Protein 4HPN (pdb70)

CATH classification: 3.30.390.10 (+1 more: 3.20.20.120)

Sequence (378 aa):
MKITAVRTHLLEHRLDTPFESASMRFDRRAHVLVEIECDDGTVGWGECLGPARPNAAVVQAYSGWLIGQDPRQTEKIWAVLYNALRDQGQRGLSSLTALSGIDIALWDIKGKHYGASSISMLLGGRWRESVRAYATGSFKRDNVDRVSDNASEMAERRAEGFHACKIKIGFGVEEDLRVIAAVREAIGPDMRLMIDANHGYTVTEAITLGDRAAGFGIDWFEEPVVPEQLDDAYARVRAGQPIPVAGGETWHGRYGMWQALSSAGAVDILQPDLCGCGGFSEIQKIATLATLHGVRIVPHVWGTGVQIAAALQFMAAMTPDPVRVNPIEPIMEFDRRTHNPFRQAVLREPLEAVNNGVVTIPDGPGLGIEINRDALTEFRMPDP

Radius of gyration: 19.9 Å; Cα contacts (8 Å, |Δi|>4): 898; chains: 1; bounding box: 52×52×52 Å

Nearest PDB structures (foldseek):
  4hpn-assembly1_A  TM=1.003E+00  e=1.596E-87  Agrobacterium fabrum str. C58
  4ggb-assembly1_A  TM=9.896E-01  e=1.248E-68  Agrobacterium fabrum str. C58
  5olc-assembly1_F  TM=9.729E-01  e=6.180E-44  Zobellia galactanivorans
  3sjn-assembly1_A  TM=9.162E-01  e=1.762E-38  Shewanella pealeana ATCC 700345
  3tj4-assembly1_A  TM=8.759E-01  e=4.361E-29  Agrobacterium fabrum str. C58

Foldseek 3Di:
DAWADKAKFKFKDFAPFWFDFLQDIGGMDIWMKMWIAGPVGFIFIFTFDDDHVLLRVLLVVLVVLRGGDDLLPLVVSLVVQCVVPVPVCVAPSSQLSLLNVSQRSLLRNLVVVFWESLVVLPFFPDFKFFAEEEATGDGPPDQLQVRRLVRLLVVLVQQHQEYEYGALDAQPSRLSNLVSNLVSNDQGRAYAYENSQNDDLVSLLVNQQSNVVSHHAEYENVHDLVPLLSLVSSCVRHPHWYEYACRAEFLVRLLVNVVSVRGLEYAAQSSGHRHPVGVSVSLVSCLVPLRHYAYDADAAQNSVLRSLSVQRNRQASVDDVPGDGHHHYDYPDDDVRRQQQWPDGQDARSRMTGHAITGRSNTDTDVVSSVVRGDDDD

Organism: Agrobacterium fabrum (strain C58 / ATCC 33970) (NCBI:txid176299)

InterPro domains:
  IPR013341 Mandelate racemase, N-terminal domain [PF02746] (14-122)
  IPR013342 Mandelate racemase, C-terminal domain [PF13378] (150-369)
  IPR013342 Mandelate racemase, C-terminal domain [SM00922] (145-241)
  IPR018110 Mandelate racemase/muconate lactonizing enzyme, conserved site [PS00908] (97-122)
  IPR029017 Enolase-like, N-terminal [G3DSA:3.30.390.10] (1-118)
  IPR029017 Enolase-like, N-terminal [SSF54826] (1-127)
  IPR034618 D-galactarolactone cycloisomerase [SFLDF00553] (1-376)
  IPR036849 Enolase-like, C-terminal domain superfamily [G3DSA:3.20.20.120] (119-378)
  IPR036849 Enolase-like, C-terminal domain superfamily [SSF51604] (110-376)
  IPR046945 L-rhamnonate dehydratase-like [PTHR13794] (2-376)

B-factor: mean 15.92, std 8.65, range [6.8, 70.32]

Solvent-accessible surface area: 14967 Å² total; per-residue (Å²): 46,112,1,70,24,20,95,46,41,31,0,22,53,145,21,141,39,35,16,38,7,35,48,110,120,26,60,78,6,35,15,0,0,0,1,0,55,3,84,91,45,28,26,0,10,0,2,2,23,38,81,8,88,58,0,14,64,26,1,120,51,2,14,65,112,0,85,32,70,29,0,74,77,6,90,108,3,12,57,71,1,26,82,31,46,92,112,173,19,94,115,24,67,14,1,8,0,1,0,0,0,2,0,0,2,12,1,0,22,0,72,77,127,56,20,4,0,0,110,66,25,71,17,51,124,17,96,45,6,133,0,0,0,6,0,14,15,65,47,64,162,54,78,11,35,61,24,6,18,61,47,0,36,89,23,118,92,77,34,8,36,0,0,5,0,22,0,6,61,22,21,94,60,0,15,135,0,0,36,22,0,39,140,25,0,14,117,114,14,120,0,1,0,9,0,20,51,35,10,87,39,102,55,0,45,49,0,0,79,117,0,33,80,65,38,16,44,4,0,0,2,0,2,46,23,139,98,17,123,10,0,32,164,0,84,95,32,10,89,6,54,0,0,0,1,26,44,15,24,6,74,140,2,0,93,85,0,6,68,42,27,0,1,44,10,0,1,0,2,0,0,2,1,0,0,0,0,2,0,62,56,0,28,83,34,1,79,117,108,44,14,73,16,0,0,11,4,57,8,0,0,0,0,4,0,0,0,0,0,8,0,0,15,22,88,11,64,98,101,137,124,123,33,104,75,5,15,0,12,2,10,72,17,104,12,46,0,22,36,31,0,8,128,136,88,19,68,17,104,121,3,57,1,95,4,20,101,26,70,0,0,29,28,116,13,27,116,99,5,12,105,130,36,142,15,68,100,162

Structure (mmCIF, N/CA/C/O backbone):
data_4HPN
#
_entry.id   4HPN
#
_cell.length_a   121.145
_cell.length_b   121.145
_cell.length_c   128.446
_cell.angle_alpha   90.000
_cell.angle_beta   90.000
_cell.angle_gamma   90.000
#
_symmetry.space_group_name_H-M   'I 4 2 2'
#
loop_
_entity.id
_entity.type
_entity.pdbx_description
1 polymer 'Putative uncharacterized protein'
2 non-polymer 'CALCIUM ION'
3 non-polymer IMIDAZOLE
4 non-polymer 'NICKEL (II) ION'
5 water water
#
loop_
_atom_site.group_PDB
_atom_site.id
_atom_site.type_symbol
_atom_site.label_atom_id
_atom_site.label_alt_id
_atom_site.label_comp_id
_atom_site.label_asym_id
_atom_site.label_entity_id
_atom_site.label_seq_id
_atom_site.pdbx_PDB_ins_code
_atom_site.Cartn_x
_atom_site.Cartn_y
_atom_site.Cartn_z
_atom_site.occupancy
_atom_site.B_iso_or_equiv
_atom_site.auth_seq_id
_atom_site.auth_comp_id
_atom_site.auth_asym_id
_atom_site.auth_atom_id
_atom_site.pdbx_PDB_model_num
ATOM 1 N N . MET A 1 1 ? 50.575 10.415 -9.210 1.00 26.06 1 MET A N 1
ATOM 2 C CA . MET A 1 1 ? 49.740 10.724 -8.067 1.00 23.61 1 MET A CA 1
ATOM 3 C C . MET A 1 1 ? 48.842 11.867 -8.507 1.00 18.50 1 MET A C 1
ATOM 4 O O . MET A 1 1 ? 49.346 12.863 -9.080 1.00 18.54 1 MET A O 1
ATOM 9 N N . LYS A 1 2 ? 47.548 11.710 -8.258 1.00 17.21 2 LYS A N 1
ATOM 10 C CA . LYS A 1 2 ? 46.510 12.676 -8.670 1.00 16.62 2 LYS A CA 1
ATOM 11 C C . LYS A 1 2 ? 45.476 12.823 -7.576 1.00 16.80 2 LYS A C 1
ATOM 12 O O . LYS A 1 2 ? 45.064 11.862 -6.908 1.00 16.14 2 LYS A O 1
ATOM 18 N N . ILE A 1 3 ? 45.022 14.070 -7.408 1.00 16.83 3 ILE A N 1
ATOM 19 C CA . ILE A 1 3 ? 43.928 14.344 -6.507 1.00 15.55 3 ILE A CA 1
ATOM 20 C C . ILE A 1 3 ? 42.630 13.818 -7.121 1.00 16.62 3 ILE A C 1
ATOM 21 O O . ILE A 1 3 ? 42.378 14.047 -8.306 1.00 15.97 3 ILE A O 1
ATOM 26 N N . THR A 1 4 ? 41.836 13.102 -6.325 1.00 15.26 4 THR A N 1
ATOM 27 C CA . THR A 1 4 ? 40.556 12.588 -6.819 1.00 17.77 4 THR A CA 1
ATOM 28 C C . THR A 1 4 ? 39.338 13.227 -6.170 1.00 18.92 4 THR A C 1
ATOM 29 O O . THR A 1 4 ? 38.238 13.213 -6.754 1.00 19.06 4 THR A O 1
ATOM 33 N N . ALA A 1 5 ? 39.494 13.782 -4.968 1.00 15.17 5 ALA A N 1
ATOM 34 C CA . ALA A 1 5 ? 38.313 14.352 -4.308 1.00 16.58 5 ALA A CA 1
ATOM 35 C C . ALA A 1 5 ? 38.752 15.461 -3.375 1.00 17.16 5 ALA A C 1
ATOM 36 O O . ALA A 1 5 ? 39.859 15.409 -2.796 1.00 15.74 5 ALA A O 1
ATOM 38 N N . VAL A 1 6 ? 37.887 16.465 -3.240 1.00 14.66 6 VAL A N 1
ATOM 39 C CA . VAL A 1 6 ? 38.148 17.536 -2.284 1.00 14.02 6 VAL A CA 1
ATOM 40 C C . VAL A 1 6 ? 36.849 17.744 -1.519 1.00 18.89 6 VAL A C 1
ATOM 41 O O . VAL A 1 6 ? 35.793 17.982 -2.126 1.00 17.31 6 VAL A O 1
ATOM 45 N N . ARG A 1 7 ? 36.901 17.622 -0.193 1.00 13.81 7 ARG A N 1
ATOM 46 C CA . ARG A 1 7 ? 35.703 17.707 0.616 1.00 13.73 7 ARG A CA 1
ATOM 47 C C . ARG A 1 7 ? 35.940 18.728 1.731 1.00 13.60 7 ARG A C 1
ATOM 48 O O . ARG A 1 7 ? 37.093 18.991 2.097 1.00 14.53 7 ARG A O 1
ATOM 56 N N . THR A 1 8 ? 34.846 19.268 2.264 1.00 13.53 8 THR A N 1
ATOM 57 C CA . THR A 1 8 ? 34.994 20.084 3.463 1.00 13.45 8 THR A CA 1
ATOM 58 C C . THR A 1 8 ? 34.109 19.495 4.562 1.00 13.50 8 THR A C 1
ATOM 59 O O . THR A 1 8 ? 33.120 18.778 4.317 1.00 13.60 8 THR A O 1
ATOM 63 N N . HIS A 1 9 ? 34.476 19.816 5.787 1.00 13.50 9 HIS A N 1
ATOM 64 C CA . HIS A 1 9 ? 33.753 19.313 6.945 1.00 13.62 9 HIS A CA 1
ATOM 65 C C . HIS A 1 9 ? 33.506 20.476 7.900 1.00 13.55 9 HIS A C 1
ATOM 66 O O . HIS A 1 9 ? 34.441 21.031 8.499 1.00 13.54 9 HIS A O 1
ATOM 73 N N . LEU A 1 10 ? 32.254 20.850 8.033 1.00 14.33 10 LEU A N 1
ATOM 74 C CA . LEU A 1 10 ? 31.878 21.984 8.897 1.00 14.34 10 LEU A CA 1
ATOM 75 C C . LEU A 1 10 ? 31.608 21.453 10.307 1.00 13.71 10 LEU A C 1
ATOM 76 O O . LEU A 1 10 ? 30.975 20.396 10.492 1.00 13.90 10 LEU A O 1
ATOM 81 N N . LEU A 1 11 ? 32.124 22.167 11.304 1.00 13.71 11 LEU A N 1
ATOM 82 C CA . LEU A 1 11 ? 32.030 21.740 12.721 1.00 13.94 11 LEU A CA 1
ATOM 83 C C . LEU A 1 11 ? 31.388 22.867 13.512 1.00 13.95 11 LEU A C 1
ATOM 84 O O . LEU A 1 11 ? 31.710 24.038 13.300 1.00 13.80 11 LEU A O 1
ATOM 89 N N . GLU A 1 12 ? 30.513 22.524 14.449 1.00 14.18 12 GLU A N 1
ATOM 90 C CA . GLU A 1 12 ? 29.894 23.554 15.276 1.00 14.82 12 GLU A CA 1
ATOM 91 C C . GLU A 1 12 ? 29.640 23.057 16.698 1.00 14.58 12 GLU A C 1
ATOM 92 O O . GLU A 1 12 ? 29.229 21.894 16.902 1.00 14.96 12 GLU A O 1
ATOM 98 N N . HIS A 1 13 ? 29.819 23.941 17.673 1.00 14.65 13 HIS A N 1
ATOM 99 C CA . HIS A 1 13 ? 29.353 23.679 19.047 1.00 15.03 13 HIS A CA 1
ATOM 100 C C . HIS A 1 13 ? 28.774 24.963 19.644 1.00 16.90 13 HIS A C 1
ATOM 101 O O . HIS A 1 13 ? 29.484 25.967 19.732 1.00 17.07 13 HIS A O 1
ATOM 108 N N . ARG A 1 14 ? 27.493 24.915 20.061 1.00 15.30 14 ARG A N 1
ATOM 109 C CA . ARG A 1 14 ? 26.893 26.100 20.697 1.00 16.39 14 ARG A CA 1
ATOM 110 C C . ARG A 1 14 ? 27.379 26.319 22.118 1.00 16.97 14 ARG A C 1
ATOM 111 O O . ARG A 1 14 ? 27.483 25.349 22.895 1.00 18.59 14 ARG A O 1
ATOM 119 N N . LEU A 1 15 ? 27.653 27.568 22.458 1.00 15.73 15 LEU A N 1
ATOM 120 C CA . LEU A 1 15 ? 28.171 27.919 23.785 1.00 16.25 15 LEU A CA 1
ATOM 121 C C . LEU A 1 15 ? 27.064 28.139 24.788 1.00 16.24 15 LEU A C 1
ATOM 122 O O . LEU A 1 15 ? 25.896 28.357 24.418 1.00 16.26 15 LEU A O 1
ATOM 127 N N . ASP A 1 16 ? 27.400 28.103 26.077 1.00 16.6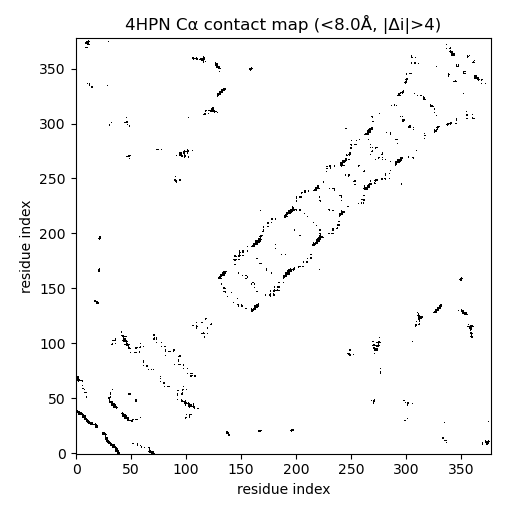0 16 ASP A N 1
ATOM 128 C CA . ASP A 1 16 ? 26.380 28.415 27.056 1.00 17.46 16 ASP A CA 1
ATOM 129 C C . ASP A 1 16 ? 25.912 29.872 27.043 1.00 16.92 16 ASP A C 1
ATOM 130 O O . ASP A 1 16 ? 24.739 30.160 27.405 1.00 17.18 16 ASP A O 1
ATOM 135 N N . THR A 1 17 ? 26.804 30.778 26.632 1.00 18.13 17 THR A N 1
ATOM 136 C CA . THR A 1 17 ? 26.443 32.195 26.578 1.00 16.59 17 THR A CA 1
ATOM 137 C C . THR A 1 17 ? 27.364 32.774 25.531 1.00 16.20 17 THR A C 1
ATOM 138 O O . THR A 1 17 ? 28.412 32.212 25.293 1.00 16.06 17 THR A O 1
ATOM 142 N N . PRO A 1 18 ? 26.970 33.869 24.866 1.00 17.42 18 PRO A N 1
ATOM 143 C CA . PRO A 1 18 ? 27.849 34.341 23.803 1.00 16.72 18 PRO A CA 1
ATOM 144 C C . PRO A 1 18 ? 29.169 34.913 24.334 1.00 19.32 18 PRO A C 1
ATOM 145 O O . PRO A 1 18 ? 29.251 35.380 25.491 1.00 17.21 18 PRO A O 1
ATOM 149 N N . PHE A 1 19 ? 30.196 34.829 23.493 1.00 16.37 19 PHE A N 1
ATOM 150 C CA . PHE A 1 19 ? 31.537 35.327 23.832 1.00 15.78 19 PHE A CA 1
ATOM 151 C C . PHE A 1 19 ? 31.736 36.597 22.990 1.00 16.87 19 PHE A C 1
ATOM 152 O O . PHE A 1 19 ? 31.406 36.637 21.801 1.00 18.89 19 PHE A O 1
ATOM 160 N N . GLU A 1 20 ? 32.290 37.634 23.590 1.00 16.03 20 GLU A N 1
ATOM 161 C CA . GLU A 1 20 ? 32.502 38.882 22.852 1.00 18.90 20 GLU A CA 1
ATOM 162 C C . GLU A 1 20 ? 33.948 39.355 22.924 1.00 16.96 20 GLU A C 1
ATOM 163 O O . GLU A 1 20 ? 34.564 39.359 23.990 1.00 16.63 20 GLU A O 1
ATOM 169 N N . SER A 1 21 ? 34.505 39.750 21.778 1.00 16.28 21 SER A N 1
ATOM 170 C CA . SER A 1 21 ? 35.746 40.522 21.761 1.00 16.64 21 SER A CA 1
ATOM 171 C C . SER A 1 21 ? 35.346 41.932 21.366 1.00 18.76 21 SER A C 1
ATOM 172 O O . SER A 1 21 ? 34.170 42.219 21.200 1.00 17.52 21 SER A O 1
ATOM 175 N N . ALA A 1 22 ? 36.311 42.842 21.228 1.00 17.28 22 ALA A N 1
ATOM 176 C CA . ALA A 1 22 ? 35.934 44.143 20.728 1.00 20.99 22 ALA A CA 1
ATOM 177 C C . ALA A 1 22 ? 35.554 43.921 19.223 1.00 20.55 22 ALA A C 1
ATOM 178 O O . ALA A 1 22 ? 34.801 44.655 18.674 1.00 26.09 22 ALA A O 1
ATOM 180 N N . SER A 1 23 ? 36.020 42.881 18.559 1.00 27.17 23 SER A N 1
ATOM 181 C CA . SER A 1 23 ? 35.774 42.881 17.120 1.00 29.31 23 SER A CA 1
ATOM 182 C C . SER A 1 23 ? 34.549 42.008 16.706 1.00 33.93 23 SER A C 1
ATOM 183 O O . SER A 1 23 ? 34.145 41.977 15.527 1.00 31.39 23 SER A O 1
ATOM 186 N N . MET A 1 24 ? 33.918 41.332 17.664 1.00 27.86 24 MET A N 1
ATOM 187 C CA . MET A 1 24 ? 32.963 40.297 17.250 1.00 25.32 24 MET A CA 1
ATOM 188 C C . MET A 1 24 ? 32.207 39.724 18.447 1.00 23.13 24 MET A C 1
ATOM 189 O O . MET A 1 24 ? 32.698 39.739 19.551 1.00 20.22 24 MET A O 1
ATOM 194 N N . ARG A 1 25 ? 30.986 39.262 18.224 1.00 20.14 25 ARG A N 1
ATOM 195 C CA . ARG A 1 25 ? 30.255 38.552 19.274 1.00 16.46 25 ARG A CA 1
ATOM 196 C C . ARG A 1 25 ? 29.772 37.269 18.631 1.00 21.51 25 ARG A C 1
ATOM 197 O O . ARG A 1 25 ? 29.272 37.277 17.494 1.00 22.18 25 ARG A O 1
ATOM 205 N N . PHE A 1 26 ? 29.989 36.143 19.286 1.00 18.05 26 PHE A N 1
ATOM 206 C CA . PHE A 1 26 ? 29.615 34.876 18.689 1.00 20.18 26 PHE A CA 1
ATOM 207 C C . PHE A 1 26 ? 29.036 33.944 19.732 1.00 20.20 26 PHE A C 1
ATOM 208 O O . PHE A 1 26 ? 29.388 34.027 20.914 1.00 20.27 26 PHE A O 1
ATOM 216 N N . ASP A 1 27 ? 28.150 33.051 19.303 1.00 15.88 27 ASP A N 1
ATOM 217 C CA . ASP A 1 27 ? 27.518 32.178 20.260 1.00 15.97 27 ASP A CA 1
ATOM 218 C C . ASP A 1 27 ? 27.800 30.700 20.014 1.00 15.82 27 ASP A C 1
ATOM 219 O O . ASP A 1 27 ? 27.162 29.812 20.632 1.00 16.82 27 ASP A O 1
ATOM 224 N N . ARG A 1 28 ? 28.749 30.426 19.133 1.00 15.04 28 ARG A N 1
ATOM 225 C CA . ARG A 1 28 ? 29.107 29.061 18.839 1.00 17.18 28 ARG A CA 1
ATOM 226 C C . ARG A 1 28 ? 30.538 29.030 18.350 1.00 14.98 28 ARG A C 1
ATOM 227 O O . ARG A 1 28 ? 31.075 30.045 17.874 1.00 18.45 28 ARG A O 1
ATOM 235 N N . ARG A 1 29 ? 31.178 27.888 18.550 1.00 13.26 29 ARG A N 1
ATOM 236 C CA . ARG A 1 29 ? 32.449 27.602 17.918 1.00 11.46 29 ARG A CA 1
ATOM 237 C C . ARG A 1 29 ? 32.124 27.038 16.533 1.00 13.84 29 ARG A C 1
ATOM 238 O O . ARG A 1 29 ? 31.388 26.084 16.461 1.00 14.07 29 ARG A O 1
ATOM 246 N N . ALA A 1 30 ? 32.646 27.603 15.455 1.00 11.47 30 ALA A N 1
ATOM 247 C CA . ALA A 1 30 ? 32.300 27.133 14.111 1.00 10.79 30 ALA A CA 1
ATOM 248 C C . ALA A 1 30 ? 33.572 27.119 13.283 1.00 13.47 30 ALA A C 1
ATOM 249 O O . ALA A 1 30 ? 34.253 28.177 13.172 1.00 15.20 30 ALA A O 1
ATOM 251 N N . HIS A 1 31 ? 33.913 25.950 12.726 1.00 11.73 31 HIS A N 1
ATOM 252 C CA . HIS A 1 31 ? 35.189 25.810 11.993 1.00 11.35 31 HIS A CA 1
ATOM 253 C C . HIS A 1 31 ? 34.961 24.951 10.758 1.00 10.19 31 HIS A C 1
ATOM 254 O O . HIS A 1 31 ? 33.929 24.288 10.635 1.00 10.95 31 HIS A O 1
ATOM 261 N N . VAL A 1 32 ? 35.933 24.956 9.857 1.00 9.83 32 VAL A N 1
ATOM 262 C CA . VAL A 1 32 ? 35.853 24.100 8.675 1.00 9.79 32 VAL A CA 1
ATOM 263 C C . VAL A 1 32 ? 37.179 23.421 8.383 1.00 11.79 32 VAL A C 1
ATOM 264 O O . VAL A 1 32 ? 38.243 24.064 8.410 1.00 10.98 32 VAL A O 1
ATOM 268 N N . LEU A 1 33 ? 37.136 22.121 8.134 1.00 11.80 33 LEU A N 1
ATOM 269 C CA . LEU A 1 33 ? 38.333 21.400 7.695 1.00 11.17 33 LEU A CA 1
ATOM 270 C C . LEU A 1 33 ? 38.236 21.083 6.215 1.00 10.69 33 LEU A C 1
ATOM 271 O O . LEU A 1 33 ? 37.125 20.938 5.662 1.00 11.55 33 LEU A O 1
ATOM 276 N N . VAL A 1 34 ? 39.406 20.912 5.591 1.00 10.55 34 VAL A N 1
ATOM 277 C CA . VAL A 1 34 ? 39.489 20.504 4.180 1.00 10.06 34 VAL A CA 1
ATOM 278 C C . VAL A 1 34 ? 40.091 19.123 4.152 1.00 12.24 34 VAL A C 1
ATOM 279 O O . VAL A 1 34 ? 41.039 18.848 4.873 1.00 12.74 34 VAL A O 1
ATOM 283 N N . GLU A 1 35 ? 39.468 18.248 3.367 1.00 10.85 35 GLU A N 1
ATOM 284 C CA . GLU A 1 35 ? 39.974 16.878 3.175 1.00 12.33 35 GLU A CA 1
ATOM 285 C C . GLU A 1 35 ? 40.270 16.635 1.698 1.00 13.52 35 GLU A C 1
ATOM 286 O O . GLU A 1 35 ? 39.394 16.820 0.863 1.00 14.10 35 GLU A O 1
ATOM 292 N N . ILE A 1 36 ? 41.502 16.267 1.346 1.00 11.60 36 ILE A N 1
ATOM 293 C CA . ILE A 1 36 ? 41.820 16.006 -0.065 1.00 11.65 36 ILE A CA 1
ATOM 294 C C . ILE A 1 36 ? 42.295 14.580 -0.224 1.00 12.19 36 ILE A C 1
ATOM 295 O O . ILE A 1 36 ? 43.198 14.124 0.496 1.00 14.02 36 ILE A O 1
ATOM 300 N N . GLU A 1 37 ? 41.647 13.836 -1.125 1.00 12.61 37 GLU A N 1
ATOM 301 C CA . GLU A 1 37 ? 41.942 12.417 -1.288 1.00 13.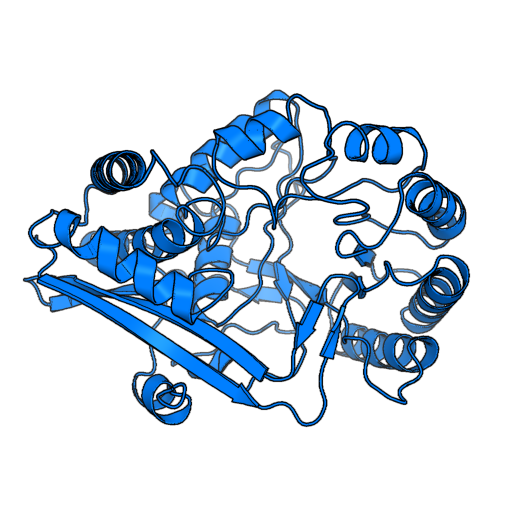98 37 GLU A CA 1
ATOM 302 C C . GLU A 1 37 ? 42.601 12.217 -2.635 1.00 14.99 37 GLU A C 1
ATOM 303 O O . GLU A 1 37 ? 42.305 12.959 -3.580 1.00 16.99 37 GLU A O 1
ATOM 309 N N . CYS A 1 38 ? 43.495 11.223 -2.702 1.00 15.42 38 CYS A N 1
ATOM 310 C CA . CYS A 1 38 ? 44.282 10.947 -3.902 1.00 16.13 38 CYS A CA 1
ATOM 311 C C . CYS A 1 38 ? 43.997 9.576 -4.461 1.00 15.61 38 CYS A C 1
ATOM 312 O O . CYS A 1 38 ? 43.439 8.680 -3.781 1.00 17.13 38 CYS A O 1
ATOM 315 N N . ASP A 1 39 ? 44.431 9.385 -5.705 1.00 15.73 39 ASP A N 1
ATOM 316 C CA . ASP A 1 39 ? 44.153 8.140 -6.419 1.00 15.86 39 ASP A CA 1
ATOM 317 C C . ASP A 1 39 ? 44.839 6.929 -5.813 1.00 21.46 39 ASP A C 1
ATOM 318 O O . ASP A 1 39 ? 44.353 5.780 -5.950 1.00 23.93 39 ASP A O 1
ATOM 323 N N . ASP A 1 40 ? 45.920 7.160 -5.081 1.00 18.85 40 ASP A N 1
ATOM 324 C CA . ASP A 1 40 ? 46.582 6.074 -4.370 1.00 19.79 40 ASP A CA 1
ATOM 325 C C . ASP A 1 40 ? 46.085 5.865 -2.943 1.00 20.25 40 ASP A C 1
ATOM 326 O O . ASP A 1 40 ? 46.646 5.039 -2.224 1.00 20.65 40 ASP A O 1
ATOM 331 N N . GLY A 1 41 ? 45.036 6.593 -2.548 1.00 18.15 41 GLY A N 1
ATOM 332 C CA . GLY A 1 41 ? 44.455 6.432 -1.233 1.00 18.21 41 GLY A CA 1
ATOM 333 C C . GLY A 1 41 ? 44.902 7.478 -0.240 1.00 18.03 41 GLY A C 1
ATOM 334 O O . GLY A 1 41 ? 44.298 7.588 0.831 1.00 19.61 41 GLY A O 1
ATOM 335 N N . THR A 1 42 ? 45.945 8.240 -0.551 1.00 16.24 42 THR A N 1
ATOM 336 C CA . THR A 1 42 ? 46.487 9.166 0.437 1.00 14.76 42 THR A CA 1
ATOM 337 C C . THR A 1 42 ? 45.499 10.292 0.700 1.00 15.93 42 THR A C 1
ATOM 338 O O . THR A 1 42 ? 44.871 10.805 -0.240 1.00 15.87 42 THR A O 1
ATOM 342 N N . VAL A 1 43 ? 45.329 10.651 1.970 1.00 13.89 43 VAL A N 1
ATOM 343 C CA . VAL A 1 43 ? 44.400 11.716 2.312 1.00 13.33 43 VAL A CA 1
ATOM 344 C C . VAL A 1 43 ? 45.169 12.785 3.061 1.00 15.60 43 VAL A C 1
ATOM 345 O O . VAL A 1 43 ? 46.016 12.470 3.894 1.00 17.19 43 VAL A O 1
ATOM 349 N N . GLY A 1 44 ? 44.889 14.054 2.754 1.00 12.25 44 GLY A N 1
ATOM 350 C CA . GLY A 1 44 ? 45.496 15.135 3.503 1.00 11.80 44 GLY A CA 1
ATOM 351 C C . GLY A 1 44 ? 44.440 16.008 4.142 1.00 12.20 44 GLY A C 1
ATOM 352 O O . GLY A 1 44 ? 43.317 16.141 3.600 1.00 13.72 44 GLY A O 1
ATOM 353 N N . TRP A 1 45 ? 44.808 16.662 5.255 1.00 11.15 45 TRP A N 1
ATOM 354 C CA . TRP A 1 45 ? 43.846 17.467 5.992 1.00 11.33 45 TRP A CA 1
ATOM 355 C C . TRP A 1 45 ? 44.330 18.894 6.173 1.00 12.86 45 TRP A C 1
ATOM 356 O O . TRP A 1 45 ? 45.525 19.148 6.391 1.00 12.61 45 TRP A O 1
ATOM 367 N N . GLY A 1 46 ? 43.403 19.848 6.114 1.00 9.96 46 GLY A N 1
ATOM 368 C CA . GLY A 1 46 ? 43.764 21.226 6.377 1.00 9.83 46 GLY A CA 1
ATOM 369 C C . GLY A 1 46 ? 42.609 21.952 7.069 1.00 10.43 46 GLY A C 1
ATOM 370 O O . GLY A 1 46 ? 41.584 21.348 7.346 1.00 9.89 46 GL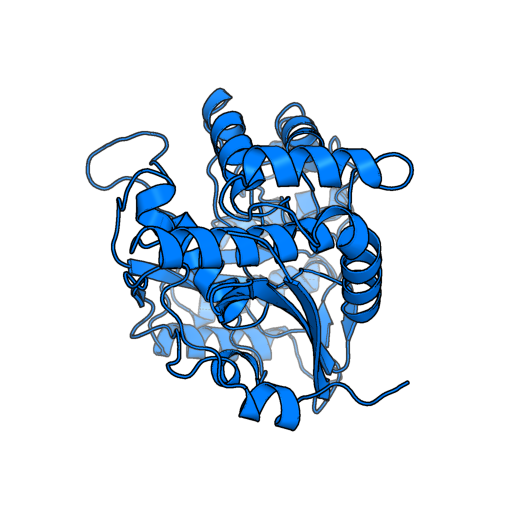Y A O 1
ATOM 371 N N . GLU A 1 47 ? 42.773 23.241 7.364 1.00 10.09 47 GLU A N 1
ATOM 372 C CA . GLU A 1 47 ? 41.770 24.042 8.077 1.00 8.77 47 GLU A CA 1
ATOM 373 C C . GLU A 1 47 ? 41.795 25.453 7.493 1.00 8.40 47 GLU A C 1
ATOM 374 O O . GLU A 1 47 ? 42.854 25.940 7.046 1.00 10.65 47 GLU A O 1
ATOM 380 N N . CYS A 1 48 ? 40.637 26.138 7.486 1.00 9.94 48 CYS A N 1
ATOM 381 C CA . CYS A 1 48 ? 40.594 27.503 6.933 1.00 9.87 48 CYS A CA 1
ATOM 382 C C . CYS A 1 48 ? 40.200 28.449 8.083 1.00 9.38 48 CYS A C 1
ATOM 383 O O . CYS A 1 48 ? 39.252 28.178 8.823 1.00 10.65 48 CYS A O 1
ATOM 386 N N . LEU A 1 49 ? 40.882 29.582 8.175 1.00 9.11 49 LEU A N 1
ATOM 387 C CA . LEU A 1 49 ? 40.546 30.565 9.180 1.00 10.52 49 LEU A CA 1
ATOM 388 C C . LEU A 1 49 ? 39.366 31.420 8.773 1.00 10.92 49 LEU A C 1
ATOM 389 O O . LEU A 1 49 ? 39.270 31.833 7.612 1.00 10.51 49 LEU A O 1
ATOM 394 N N . GLY A 1 50 ? 38.459 31.719 9.699 1.00 9.78 50 GLY A N 1
ATOM 395 C CA . GLY A 1 50 ? 37.419 32.664 9.351 1.00 9.90 50 GLY A CA 1
ATOM 396 C C . GLY A 1 50 ? 36.073 32.016 9.077 1.00 12.39 50 GLY A C 1
ATOM 397 O O . GLY A 1 50 ? 35.847 30.866 9.441 1.00 14.95 50 GLY A O 1
ATOM 398 N N . PRO A 1 51 ? 35.150 32.779 8.504 1.00 11.56 51 PRO A N 1
ATOM 399 C CA . PRO A 1 51 ? 33.775 32.319 8.293 1.00 9.74 51 PRO A CA 1
ATOM 400 C C . PRO A 1 51 ? 33.692 30.946 7.688 1.00 11.51 51 PRO A C 1
ATOM 401 O O . PRO A 1 51 ? 34.145 30.711 6.557 1.00 11.62 51 PRO A O 1
ATOM 405 N N . ALA A 1 52 ? 33.068 30.013 8.416 1.00 9.76 52 ALA A N 1
ATOM 406 C CA . ALA A 1 52 ? 33.205 28.619 8.043 1.00 9.41 52 ALA A CA 1
ATOM 407 C C . ALA A 1 52 ? 32.464 28.256 6.755 1.00 12.45 52 ALA A C 1
ATOM 408 O O . ALA A 1 52 ? 33.045 27.652 5.855 1.00 11.30 52 ALA A O 1
ATOM 410 N N . ARG A 1 53 ? 31.180 28.597 6.658 1.00 10.57 53 ARG A N 1
ATOM 411 C CA . ARG A 1 53 ? 30.453 28.239 5.443 1.00 11.48 53 ARG A CA 1
ATOM 412 C C . ARG A 1 53 ? 30.961 28.975 4.221 1.00 11.88 53 ARG A C 1
ATOM 413 O O . ARG A 1 53 ? 31.087 28.370 3.169 1.00 12.33 53 ARG A O 1
ATOM 421 N N . PRO A 1 54 ? 31.328 30.270 4.338 1.00 11.77 54 PRO A N 1
ATOM 422 C CA . PRO A 1 54 ? 31.891 30.897 3.150 1.00 10.76 54 PRO A CA 1
ATOM 423 C C . PRO A 1 54 ? 33.223 30.228 2.734 1.00 9.00 54 PRO A C 1
ATOM 424 O O . PRO A 1 54 ? 33.428 30.040 1.533 1.00 10.57 54 PRO A O 1
ATOM 428 N N . ASN A 1 55 ? 34.096 29.871 3.685 1.00 10.75 55 ASN A N 1
ATOM 429 C CA . ASN A 1 55 ? 35.321 29.134 3.331 1.00 9.49 55 ASN A CA 1
ATOM 430 C C . ASN A 1 55 ? 34.982 27.845 2.627 1.00 10.23 55 ASN A C 1
ATOM 431 O O . ASN A 1 55 ? 35.610 27.529 1.602 1.00 10.32 55 ASN A O 1
ATOM 436 N N . ALA A 1 56 ? 33.981 27.104 3.104 1.00 10.28 56 ALA A N 1
ATOM 437 C CA . ALA A 1 56 ? 33.640 25.860 2.437 1.00 10.40 56 ALA A CA 1
ATOM 438 C C . ALA A 1 56 ? 33.241 26.140 0.997 1.00 13.07 56 ALA A C 1
ATOM 439 O O . ALA A 1 56 ? 33.578 25.366 0.118 1.00 12.51 56 ALA A O 1
ATOM 441 N N . ALA A 1 57 ? 32.473 27.207 0.774 1.00 11.03 57 ALA A N 1
ATOM 442 C CA . ALA A 1 57 ? 32.077 27.547 -0.593 1.00 9.36 57 ALA A CA 1
ATOM 443 C C . ALA A 1 57 ? 33.260 27.925 -1.497 1.00 9.30 57 ALA A C 1
ATOM 444 O O . ALA A 1 57 ? 33.248 27.575 -2.677 1.00 12.25 57 ALA A O 1
ATOM 446 N N . VAL A 1 58 ? 34.243 28.630 -0.966 1.00 10.09 58 VAL A N 1
ATOM 447 C CA . VAL A 1 58 ? 35.389 28.995 -1.778 1.00 8.55 58 VAL A CA 1
ATOM 448 C C . VAL A 1 58 ? 36.244 27.759 -2.055 1.00 9.73 58 VAL A C 1
ATOM 449 O O . VAL A 1 58 ? 36.765 27.603 -3.147 1.00 10.96 58 VAL A O 1
ATOM 453 N N . VAL A 1 59 ? 36.405 26.874 -1.072 1.00 10.48 59 VAL A N 1
ATOM 454 C CA . VAL A 1 59 ? 37.112 25.588 -1.360 1.00 9.64 59 VAL A CA 1
ATOM 455 C C . VAL A 1 59 ? 36.446 24.797 -2.489 1.00 11.58 59 VAL A C 1
ATOM 456 O O . VAL A 1 59 ? 37.124 24.316 -3.422 1.00 11.86 59 VAL A O 1
ATOM 460 N N . GLN A 1 60 ? 35.122 24.717 -2.454 1.00 11.06 60 GLN A N 1
ATOM 461 C CA . GLN A 1 60 ? 34.362 24.078 -3.539 1.00 10.88 60 GLN A CA 1
ATOM 462 C C . GLN A 1 60 ? 34.643 24.790 -4.873 1.00 14.18 60 GLN A C 1
ATOM 463 O O . GLN A 1 60 ? 34.832 24.130 -5.900 1.00 14.30 60 GLN A O 1
ATOM 469 N N . ALA A 1 61 ? 34.742 26.119 -4.872 1.00 11.38 61 ALA A N 1
ATOM 470 C CA . ALA A 1 61 ? 35.019 26.813 -6.147 1.00 11.32 61 ALA A CA 1
ATOM 471 C C . ALA A 1 61 ? 36.420 26.550 -6.666 1.00 14.47 61 ALA A C 1
ATOM 472 O O . ALA A 1 61 ? 36.649 26.520 -7.885 1.00 15.94 61 ALA A O 1
ATOM 474 N N . TYR A 1 62 ? 37.363 26.341 -5.754 1.00 11.50 62 TYR A N 1
ATOM 475 C CA . TYR A 1 62 ? 38.713 25.985 -6.198 1.00 10.37 62 TYR A CA 1
ATOM 476 C C . TYR A 1 62 ? 38.808 24.550 -6.686 1.00 14.39 62 TYR A C 1
ATOM 477 O O . TYR A 1 62 ? 39.774 24.220 -7.369 1.00 14.87 62 TYR A O 1
ATOM 486 N N . SER A 1 63 ? 37.866 23.691 -6.284 1.00 12.98 63 SER A N 1
ATOM 487 C CA . SER A 1 63 ? 38.030 22.234 -6.453 1.00 15.04 63 SER A CA 1
ATOM 488 C C . SER A 1 63 ? 38.214 21.854 -7.900 1.00 17.68 63 SER A C 1
ATOM 489 O O . SER A 1 63 ? 38.947 20.902 -8.180 1.00 14.35 63 SER A O 1
ATOM 492 N N . GLY A 1 64 ? 37.587 22.591 -8.818 1.00 18.38 64 GLY A N 1
ATOM 493 C CA . GLY A 1 64 ? 37.723 22.285 -10.237 1.00 18.45 64 GLY A CA 1
ATOM 494 C C . GLY A 1 64 ? 39.144 22.365 -10.783 1.00 22.81 64 GLY A C 1
ATOM 495 O O . GLY A 1 64 ? 39.507 21.663 -11.734 1.00 24.49 64 GLY A O 1
ATOM 496 N N . TRP A 1 65 ? 39.968 23.232 -10.201 1.00 18.82 65 TRP A N 1
ATOM 497 C CA . TRP A 1 65 ? 41.369 23.309 -10.577 1.00 16.20 65 TRP A CA 1
ATOM 498 C C . TRP A 1 65 ? 42.247 22.303 -9.812 1.00 16.73 65 TRP A C 1
ATOM 499 O O . TRP A 1 65 ? 43.467 22.261 -10.034 1.00 19.20 65 TRP A O 1
ATOM 510 N N . LEU A 1 66 ? 41.678 21.551 -8.856 1.00 14.62 66 LEU A N 1
ATOM 511 C CA . LEU A 1 66 ? 42.473 20.588 -8.083 1.00 14.41 66 LEU A CA 1
ATOM 512 C C . LEU A 1 66 ? 42.326 19.172 -8.584 1.00 16.29 66 LEU A C 1
ATOM 513 O O . LEU A 1 66 ? 43.285 18.391 -8.591 1.00 16.91 66 LEU A O 1
ATOM 518 N N . ILE A 1 67 ? 41.112 18.771 -8.949 1.00 16.06 67 ILE A N 1
ATOM 519 C CA . ILE A 1 67 ? 40.890 17.381 -9.324 1.00 15.61 67 ILE A CA 1
ATOM 520 C C . ILE A 1 67 ? 41.747 17.025 -10.527 1.00 17.58 67 ILE A C 1
ATOM 521 O O . ILE A 1 67 ? 41.751 17.776 -11.511 1.00 21.84 67 ILE A O 1
ATOM 526 N N . GLY A 1 68 ? 42.475 15.909 -10.441 1.00 17.76 68 GLY A N 1
ATOM 527 C CA . GLY A 1 68 ? 43.349 15.456 -11.525 1.00 19.22 68 GLY A CA 1
ATOM 528 C C . GLY A 1 68 ? 44.787 15.985 -11.440 1.00 21.78 68 GLY A C 1
ATOM 529 O O . GLY A 1 68 ? 45.664 15.545 -12.217 1.00 22.82 68 GLY A O 1
ATOM 530 N N . GLN A 1 69 ? 45.039 16.917 -10.534 1.00 16.41 69 GLN A N 1
ATOM 531 C CA . GLN A 1 69 ? 46.369 17.491 -10.375 1.00 17.55 69 GLN A CA 1
ATOM 532 C C . GLN A 1 69 ? 47.260 16.680 -9.453 1.00 15.59 69 GLN A C 1
ATOM 533 O O . GLN A 1 69 ? 46.787 15.972 -8.590 1.00 15.65 69 GLN A O 1
ATOM 539 N N . ASP A 1 70 ? 48.574 16.782 -9.651 1.00 15.31 70 ASP A N 1
ATOM 540 C CA . ASP A 1 70 ? 49.571 16.108 -8.805 1.00 13.29 70 ASP A CA 1
ATOM 541 C C . ASP A 1 70 ? 49.762 16.916 -7.522 1.00 14.33 70 ASP A C 1
ATOM 542 O O . ASP A 1 70 ? 50.261 18.028 -7.548 1.00 14.88 70 ASP A O 1
ATOM 547 N N . PRO A 1 71 ? 49.356 16.367 -6.372 1.00 12.66 71 PRO A N 1
ATOM 548 C CA . PRO A 1 71 ? 49.344 17.145 -5.130 1.00 11.98 71 PRO A CA 1
ATOM 549 C C . PRO A 1 71 ? 50.748 17.431 -4.596 1.00 14.11 71 PRO A C 1
ATOM 550 O O . PRO A 1 71 ? 50.898 18.254 -3.666 1.00 16.05 71 PRO A O 1
ATOM 554 N N . ARG A 1 72 ? 51.754 16.745 -5.131 1.00 11.99 72 ARG A N 1
ATOM 555 C CA . ARG A 1 72 ? 53.111 16.995 -4.707 1.00 13.40 72 ARG A CA 1
ATOM 556 C C . ARG A 1 72 ? 53.595 18.354 -5.213 1.00 14.65 72 ARG A C 1
ATOM 557 O O . ARG A 1 72 ? 54.499 18.935 -4.647 1.00 15.52 72 ARG A O 1
ATOM 565 N N . GLN A 1 73 ? 52.946 18.917 -6.225 1.00 12.68 73 GLN A N 1
ATOM 566 C CA . GLN A 1 73 ? 53.457 20.123 -6.882 1.00 10.39 73 GLN A CA 1
ATOM 567 C C . GLN A 1 73 ? 52.811 21.351 -6.270 1.00 11.42 73 GLN A C 1
ATOM 568 O O . GLN A 1 73 ? 52.034 22.079 -6.892 1.00 11.14 73 GLN A O 1
ATOM 574 N N . THR A 1 74 ? 53.140 21.570 -5.000 1.00 10.29 74 THR A N 1
ATOM 575 C CA . THR A 1 74 ? 52.430 22.586 -4.227 1.00 12.52 74 THR A CA 1
ATOM 576 C C . THR A 1 74 ? 52.651 24.001 -4.692 1.00 11.60 74 THR A C 1
ATOM 577 O O . THR A 1 74 ? 51.743 24.809 -4.589 1.00 10.15 74 THR A O 1
ATOM 581 N N . GLU A 1 75 ? 53.800 24.344 -5.247 1.00 10.93 75 GLU A N 1
ATOM 582 C CA . GLU A 1 75 ? 53.963 25.711 -5.705 1.00 9.63 75 GLU A CA 1
ATOM 583 C C . GLU A 1 75 ? 53.147 25.951 -6.980 1.00 9.91 75 GLU A C 1
ATOM 584 O O . GLU A 1 75 ? 52.592 27.035 -7.178 1.00 10.75 75 GLU A O 1
ATOM 590 N N . LYS A 1 76 ? 53.109 24.939 -7.861 1.00 9.74 76 LYS A N 1
ATOM 591 C CA . LYS A 1 76 ? 52.342 25.066 -9.095 1.00 10.09 76 LYS A CA 1
ATOM 592 C C . LYS A 1 76 ? 50.855 25.180 -8.770 1.00 10.68 76 LYS A C 1
ATOM 593 O O . LYS A 1 76 ? 50.176 26.073 -9.235 1.00 11.19 76 LYS A O 1
ATOM 599 N N . ILE A 1 77 ? 50.333 24.269 -7.947 1.00 9.77 77 ILE A N 1
ATOM 600 C CA . ILE A 1 77 ? 48.939 24.330 -7.574 1.00 9.32 77 ILE A CA 1
ATOM 601 C C . ILE A 1 77 ? 48.629 25.661 -6.874 1.00 9.96 77 ILE A C 1
ATOM 602 O O . ILE A 1 77 ? 47.639 26.315 -7.202 1.00 9.16 77 ILE A O 1
ATOM 607 N N . TRP A 1 78 ? 49.471 26.098 -5.945 1.00 9.03 78 TRP A N 1
ATOM 608 C CA . TRP A 1 78 ? 49.180 27.369 -5.252 1.00 8.31 78 TRP A CA 1
ATOM 609 C C . TRP A 1 78 ? 49.022 28.544 -6.223 1.00 8.28 78 TRP A C 1
ATOM 610 O O . TRP A 1 78 ? 48.032 29.300 -6.152 1.00 9.98 78 TRP A O 1
ATOM 621 N N . ALA A 1 79 ? 49.949 28.663 -7.181 1.00 8.48 79 ALA A N 1
ATOM 622 C CA . ALA A 1 79 ? 49.964 29.774 -8.083 1.00 8.49 79 ALA A CA 1
ATOM 623 C C . ALA A 1 79 ? 48.796 29.681 -9.067 1.00 8.67 79 ALA A C 1
ATOM 624 O O . ALA A 1 79 ? 48.223 30.720 -9.432 1.00 10.22 79 ALA A O 1
ATOM 626 N N . VAL A 1 80 ? 48.467 28.463 -9.510 1.00 8.95 80 VAL A N 1
ATOM 627 C CA . VAL A 1 80 ? 47.360 28.291 -10.418 1.00 9.18 80 VAL A CA 1
ATOM 628 C C . VAL A 1 80 ? 46.056 28.658 -9.702 1.00 11.63 80 VAL A C 1
ATOM 629 O O . VAL A 1 80 ? 45.222 29.415 -10.264 1.00 10.23 80 VAL A O 1
ATOM 633 N N . LEU A 1 81 ? 45.845 28.121 -8.515 1.00 9.07 81 LEU A N 1
ATOM 634 C CA . LEU A 1 81 ? 44.592 28.432 -7.795 1.00 8.59 81 LEU A CA 1
ATOM 635 C C . LEU A 1 81 ? 44.563 29.930 -7.385 1.00 8.79 81 LEU A C 1
ATOM 636 O O . LEU A 1 81 ? 43.501 30.601 -7.480 1.00 8.23 81 LEU A O 1
ATOM 641 N N . TYR A 1 82 ? 45.693 30.456 -6.913 1.00 8.50 82 TYR A N 1
ATOM 642 C CA . TYR A 1 82 ? 45.715 31.883 -6.566 1.00 8.82 82 TYR A CA 1
ATOM 643 C C . TYR A 1 82 ? 45.261 32.707 -7.775 1.00 10.29 82 TYR A C 1
ATOM 644 O O . TYR A 1 82 ? 44.375 33.564 -7.679 1.00 9.15 82 TYR A O 1
ATOM 653 N N . ASN A 1 83 ? 45.827 32.436 -8.948 1.00 9.31 83 ASN A N 1
ATOM 654 C CA . ASN A 1 83 ? 45.413 33.212 -10.089 1.00 8.79 83 ASN A CA 1
ATOM 655 C C . ASN A 1 83 ? 43.960 32.964 -10.492 1.00 10.27 83 ASN A C 1
ATOM 656 O O . ASN A 1 83 ? 43.268 33.870 -10.963 1.00 10.64 83 ASN A O 1
ATOM 661 N N . ALA A 1 84 ? 43.481 31.732 -10.346 1.00 10.57 84 ALA A N 1
ATOM 662 C CA . ALA A 1 84 ? 42.121 31.406 -10.782 1.00 10.69 84 ALA A CA 1
ATOM 663 C C . ALA A 1 84 ? 41.068 32.288 -10.134 1.00 11.43 84 ALA A C 1
ATOM 664 O O . ALA A 1 84 ? 40.127 32.720 -10.805 1.00 14.65 84 ALA A O 1
ATOM 666 N N . LEU A 1 85 ? 41.206 32.536 -8.830 1.00 9.00 85 LEU A N 1
ATOM 667 C CA . LEU A 1 85 ? 40.155 33.346 -8.158 1.00 8.22 85 LEU A CA 1
ATOM 668 C C . LEU A 1 85 ? 40.685 34.707 -7.737 1.00 10.43 85 LEU A C 1
ATOM 669 O O . LEU A 1 85 ? 40.052 35.350 -6.880 1.00 10.58 85 LEU A O 1
ATOM 674 N N . ARG A 1 86 ? 41.775 35.175 -8.350 1.00 9.49 86 ARG A N 1
ATOM 675 C CA . ARG A 1 86 ? 42.396 36.454 -7.923 1.00 8.96 86 ARG A CA 1
ATOM 676 C C . ARG A 1 86 ? 41.533 37.678 -8.173 1.00 9.01 86 ARG A C 1
ATOM 677 O O . ARG A 1 86 ? 41.587 38.636 -7.382 1.00 9.58 86 ARG A O 1
ATOM 685 N N . ASP A 1 87 ? 40.733 37.674 -9.236 1.00 8.01 87 ASP A N 1
ATOM 686 C CA . ASP A 1 87 ? 40.129 38.928 -9.669 1.00 8.07 87 ASP A CA 1
ATOM 687 C C . ASP A 1 87 ? 39.263 39.545 -8.609 1.00 9.77 87 ASP A C 1
ATOM 688 O O . ASP A 1 87 ? 39.380 40.757 -8.307 1.00 9.74 87 ASP A O 1
ATOM 693 N N . GLN A 1 88 ? 38.410 38.707 -8.011 1.00 9.11 88 GLN A N 1
ATOM 694 C CA . GLN A 1 88 ? 37.603 39.137 -6.852 1.00 8.68 88 GLN A CA 1
ATOM 695 C C . GLN A 1 88 ? 38.079 38.397 -5.615 1.00 9.46 88 GLN A C 1
ATOM 696 O O . GLN A 1 88 ? 37.303 37.830 -4.819 1.00 9.01 88 GLN A O 1
ATOM 702 N N . GLY A 1 89 ? 39.406 38.381 -5.461 1.00 9.50 89 GLY A N 1
ATOM 703 C CA . GLY A 1 89 ? 40.082 37.638 -4.414 1.00 8.07 89 GLY A CA 1
ATOM 704 C C . GLY A 1 89 ? 41.115 38.507 -3.715 1.00 9.19 89 GLY A C 1
ATOM 705 O O . GLY A 1 89 ? 40.737 39.493 -3.070 1.00 9.23 89 GLY A O 1
ATOM 706 N N . GLN A 1 90 ? 42.391 38.078 -3.796 1.00 8.41 90 GLN A N 1
ATOM 707 C CA . GLN A 1 90 ? 43.578 38.837 -3.323 1.00 8.59 90 GLN A CA 1
ATOM 708 C C . GLN A 1 90 ? 43.732 38.878 -1.822 1.00 9.84 90 GLN A C 1
ATOM 709 O O . GLN A 1 90 ? 44.852 38.733 -1.327 1.00 11.70 90 GLN A O 1
ATOM 715 N N . ARG A 1 91 ? 42.650 39.127 -1.078 1.00 8.75 91 ARG A N 1
ATOM 716 C CA . ARG A 1 91 ? 42.769 39.106 0.385 1.00 8.52 91 ARG A CA 1
ATOM 717 C C . ARG A 1 91 ? 41.533 38.431 0.955 1.00 12.25 91 ARG A C 1
ATOM 718 O O . ARG A 1 91 ? 40.604 38.180 0.234 1.00 15.66 91 ARG A O 1
ATOM 726 N N . GLY A 1 92 ? 41.544 38.089 2.225 1.00 6.80 92 GLY A N 1
ATOM 727 C CA . GLY A 1 92 ? 40.338 37.563 2.823 1.00 9.09 92 GLY A CA 1
ATOM 728 C C . GLY A 1 92 ? 40.062 36.134 2.409 1.00 8.97 92 GLY A C 1
ATOM 729 O O . GLY A 1 92 ? 40.974 35.294 2.376 1.00 8.81 92 GLY A O 1
ATOM 730 N N . LEU A 1 93 ? 38.799 35.860 2.115 1.00 7.95 93 LEU A N 1
ATOM 731 C CA . LEU A 1 93 ? 38.314 34.489 1.972 1.00 8.77 93 LEU A CA 1
ATOM 732 C C . LEU A 1 93 ? 39.003 33.739 0.847 1.00 9.51 93 LEU A C 1
ATOM 733 O O . LEU A 1 93 ? 39.153 32.520 0.962 1.00 10.10 93 LEU A O 1
ATOM 738 N N A SER A 1 94 ? 39.447 34.418 -0.190 0.51 8.79 94 SER A N 1
ATOM 739 N N B SER A 1 94 ? 39.423 34.409 -0.222 0.49 8.81 94 SER A N 1
ATOM 740 C CA A SER A 1 94 ? 40.094 33.691 -1.267 0.51 10.09 94 SER A CA 1
ATOM 741 C CA B SER A 1 94 ? 40.119 33.683 -1.295 0.49 10.08 94 SER A CA 1
ATOM 742 C C A SER A 1 94 ? 41.429 33.131 -0.807 0.51 9.09 94 SER A C 1
ATOM 743 C C B SER A 1 94 ? 41.429 33.107 -0.786 0.49 9.07 94 SER A C 1
ATOM 744 O O A SER A 1 94 ? 41.875 32.089 -1.315 0.51 9.80 94 SER A O 1
ATOM 745 O O B SER A 1 94 ? 41.872 32.045 -1.258 0.49 9.70 94 SER A O 1
ATOM 750 N N . LEU A 1 95 ? 42.060 33.801 0.166 1.00 7.80 95 LEU A N 1
ATOM 751 C CA . LEU A 1 95 ? 43.328 33.293 0.732 1.00 7.24 95 LEU A CA 1
ATOM 752 C C . LEU A 1 95 ? 43.129 32.350 1.910 1.00 7.99 95 LEU A C 1
ATOM 753 O O . LEU A 1 95 ? 43.953 31.411 2.080 1.00 9.01 95 LEU A O 1
ATOM 758 N N . THR A 1 96 ? 42.110 32.575 2.755 1.00 7.41 96 THR A N 1
ATOM 759 C CA . THR A 1 96 ? 41.886 31.637 3.851 1.00 7.18 96 THR A CA 1
ATOM 760 C C . THR A 1 96 ? 41.455 30.253 3.306 1.00 9.48 96 THR A C 1
ATOM 761 O O . THR A 1 96 ? 41.892 29.233 3.807 1.00 8.80 96 THR A O 1
ATOM 765 N N . ALA A 1 97 ? 40.659 30.219 2.228 1.00 8.89 97 ALA A N 1
ATOM 766 C CA . ALA A 1 97 ? 40.254 28.950 1.680 1.00 10.67 97 ALA A CA 1
ATOM 767 C C . ALA A 1 97 ? 41.456 28.267 1.021 1.00 7.70 97 ALA A C 1
ATOM 768 O O . ALA A 1 97 ? 41.628 27.050 1.146 1.00 9.18 97 ALA A O 1
ATOM 770 N N . LEU A 1 98 ? 42.278 29.056 0.306 1.00 8.57 98 LEU A N 1
ATOM 771 C CA . LEU A 1 98 ? 43.465 28.455 -0.330 1.00 8.33 98 LEU A CA 1
ATOM 772 C C . LEU A 1 98 ? 44.412 27.933 0.738 1.00 9.46 98 LEU A C 1
ATOM 773 O O . LEU A 1 98 ? 45.095 26.922 0.526 1.00 9.45 98 LEU A O 1
ATOM 778 N N . SER A 1 99 ? 44.498 28.609 1.897 1.00 8.03 99 SER A N 1
ATOM 779 C CA . SER A 1 99 ? 45.376 28.115 2.990 1.00 7.45 99 SER A CA 1
ATOM 780 C C . SER A 1 99 ? 44.995 26.711 3.436 1.00 8.34 99 SER A C 1
ATOM 781 O O . SER A 1 99 ? 45.875 25.879 3.617 1.00 8.17 99 SER A O 1
ATOM 784 N N . GLY A 1 100 ? 43.694 26.437 3.592 1.00 8.06 100 GLY A N 1
ATOM 785 C CA . GLY A 1 100 ? 43.289 25.104 4.023 1.00 8.03 100 GLY A CA 1
ATOM 786 C C . GLY A 1 100 ? 43.650 24.028 3.006 1.00 10.45 100 GLY A C 1
ATOM 787 O O . GLY A 1 100 ? 44.071 22.919 3.373 1.00 11.52 100 GLY A O 1
ATOM 788 N N . ILE A 1 101 ? 43.411 24.333 1.734 1.00 8.24 101 ILE A N 1
ATOM 789 C CA . ILE A 1 101 ? 43.824 23.458 0.640 1.00 8.46 101 ILE A CA 1
ATOM 790 C C . ILE A 1 101 ? 45.340 23.235 0.700 1.00 11.01 101 ILE A C 1
ATOM 791 O O . ILE A 1 101 ? 45.802 22.100 0.599 1.00 10.31 101 ILE A O 1
ATOM 796 N N . ASP A 1 102 ? 46.114 24.305 0.830 1.00 8.81 102 ASP A N 1
ATOM 797 C CA . ASP A 1 102 ? 47.556 24.181 0.837 1.00 8.89 102 ASP A CA 1
ATOM 798 C C . ASP A 1 102 ? 48.052 23.277 1.965 1.00 9.69 102 ASP A C 1
ATOM 799 O O . ASP A 1 102 ? 48.959 22.461 1.755 1.00 10.08 102 ASP A O 1
ATOM 804 N N . ILE A 1 103 ? 47.470 23.452 3.156 1.00 8.22 103 ILE A N 1
ATOM 805 C CA . ILE A 1 103 ? 47.855 22.611 4.273 1.00 11.04 103 ILE A CA 1
ATOM 806 C C . ILE A 1 103 ? 47.571 21.135 3.979 1.00 10.29 103 ILE A C 1
ATOM 807 O O . ILE A 1 103 ? 48.439 20.275 4.256 1.00 10.21 103 ILE A O 1
ATOM 812 N N . ALA A 1 104 ? 46.408 20.823 3.395 1.00 10.18 104 ALA A N 1
ATOM 813 C CA . ALA A 1 104 ? 46.073 19.430 3.086 1.00 10.88 104 ALA A CA 1
ATOM 814 C C . ALA A 1 104 ? 47.082 18.899 2.061 1.00 10.31 104 ALA A C 1
ATOM 815 O O . ALA A 1 104 ? 47.439 17.716 2.147 1.00 10.00 104 ALA A O 1
ATOM 817 N N . LEU A 1 105 ? 47.524 19.738 1.116 1.00 9.37 105 LEU A N 1
ATOM 818 C CA . LEU A 1 105 ? 48.429 19.233 0.103 1.00 11.16 105 LEU A CA 1
ATOM 819 C C . LEU A 1 105 ? 49.810 18.981 0.701 1.00 9.52 105 LEU A C 1
ATOM 820 O O . LEU A 1 105 ? 50.476 18.006 0.337 1.00 11.70 105 LEU A O 1
ATOM 825 N N . TRP A 1 106 ? 50.270 19.845 1.611 1.00 9.89 106 TRP A N 1
ATOM 826 C CA . TRP A 1 106 ? 51.534 19.569 2.269 1.00 10.19 106 TRP A CA 1
ATOM 827 C C . TRP A 1 106 ? 51.428 18.331 3.160 1.00 11.94 106 TRP A C 1
ATOM 828 O O . TRP A 1 106 ? 52.413 17.586 3.315 1.00 11.31 106 TRP A O 1
ATOM 839 N N . ASP A 1 107 ? 50.255 18.056 3.737 1.00 9.48 107 ASP A N 1
ATOM 840 C CA . ASP A 1 107 ? 50.069 16.804 4.490 1.00 9.80 107 ASP A CA 1
ATOM 841 C C . ASP A 1 107 ? 50.229 15.590 3.579 1.00 12.90 107 ASP A C 1
ATOM 842 O O . ASP A 1 107 ? 50.956 14.630 3.921 1.00 13.09 107 ASP A O 1
ATOM 847 N N . ILE A 1 108 ? 49.586 15.632 2.421 1.00 10.57 108 ILE A N 1
ATOM 848 C CA . ILE A 1 108 ? 49.777 14.592 1.368 1.00 11.15 108 ILE A CA 1
ATOM 849 C C . ILE A 1 108 ? 51.232 14.485 0.949 1.00 10.72 108 ILE A C 1
ATOM 850 O O . ILE A 1 108 ? 51.796 13.354 0.863 1.00 12.53 108 ILE A O 1
ATOM 855 N N . LYS A 1 109 ? 51.893 15.623 0.700 1.00 11.18 109 LYS A N 1
ATOM 856 C CA . LYS A 1 109 ? 53.260 15.552 0.226 1.00 12.97 109 LYS A CA 1
ATOM 857 C C . LYS A 1 109 ? 54.181 14.878 1.268 1.00 12.80 109 LYS A C 1
ATOM 858 O O . LYS A 1 109 ? 55.020 14.022 0.914 1.00 13.94 109 LYS A O 1
ATOM 864 N N . GLY A 1 110 ? 53.972 15.191 2.549 1.00 12.94 110 GLY A N 1
ATOM 865 C CA . GLY A 1 110 ? 54.776 14.579 3.615 1.00 13.29 110 GLY A CA 1
ATOM 866 C C . GLY A 1 110 ? 54.483 13.093 3.703 1.00 12.41 110 GLY A C 1
ATOM 867 O O . GLY A 1 110 ? 55.396 12.255 3.831 1.00 15.46 110 GLY A O 1
ATOM 868 N N . LYS A 1 111 ? 53.211 12.712 3.634 1.00 13.26 111 LYS A N 1
ATOM 869 C CA . LYS A 1 111 ? 52.906 11.279 3.629 1.00 14.13 111 LYS A CA 1
ATOM 870 C C . LYS A 1 111 ? 53.557 10.588 2.448 1.00 13.75 111 LYS A C 1
ATOM 871 O O . LYS A 1 111 ? 54.104 9.489 2.582 1.00 16.00 111 LYS A O 1
ATOM 877 N N . HIS A 1 112 ? 53.505 11.205 1.281 1.00 14.09 112 HIS A N 1
ATOM 878 C CA . HIS A 1 112 ? 54.102 10.567 0.102 1.00 14.66 112 HIS A CA 1
ATOM 879 C C . HIS A 1 112 ? 55.625 10.363 0.231 1.00 14.07 112 HIS A C 1
ATOM 880 O O . HIS A 1 112 ? 56.183 9.285 -0.060 1.00 15.45 112 HIS A O 1
ATOM 887 N N . TYR A 1 113 ? 56.323 11.401 0.671 1.00 14.91 113 TYR A N 1
ATOM 888 C CA . TYR A 1 113 ? 57.786 11.288 0.814 1.00 15.06 113 TYR A CA 1
ATOM 889 C C . TYR A 1 113 ? 58.225 10.689 2.123 1.00 16.68 113 TYR A C 1
ATOM 890 O O . TYR A 1 113 ? 59.450 10.480 2.356 1.00 17.18 113 TYR A O 1
ATOM 899 N N . GLY A 1 114 ? 57.273 10.382 3.001 1.00 15.30 114 GLY A N 1
ATOM 900 C CA . GLY A 1 114 ? 57.602 9.801 4.309 1.00 15.42 114 GLY A CA 1
ATOM 901 C C . GLY A 1 114 ? 58.338 10.814 5.188 1.00 17.70 114 GLY A C 1
ATOM 902 O O . GLY A 1 114 ? 59.278 10.481 5.915 1.00 21.61 114 GLY A O 1
ATOM 903 N N . ALA A 1 115 ? 57.885 12.063 5.155 1.00 14.23 115 ALA A N 1
ATOM 904 C CA . ALA A 1 115 ? 58.603 13.159 5.830 1.00 12.79 115 ALA A CA 1
ATOM 905 C C . ALA A 1 115 ? 57.645 14.056 6.576 1.00 13.66 115 ALA A C 1
ATOM 906 O O . ALA A 1 115 ? 56.566 14.360 6.087 1.00 13.57 115 ALA A O 1
ATOM 908 N N A SER A 1 116 ? 58.016 14.488 7.777 0.52 13.11 116 SER A N 1
ATOM 909 N N B SER A 1 116 ? 58.064 14.489 7.747 0.48 13.09 116 SER A N 1
ATOM 910 C CA A SER A 1 116 ? 57.215 15.541 8.404 0.52 12.34 116 SER A CA 1
ATOM 911 C CA B SER A 1 116 ? 57.366 15.567 8.417 0.48 12.97 116 SER A CA 1
ATOM 912 C C A SER A 1 116 ? 57.287 16.823 7.573 0.52 12.84 116 SER A C 1
ATOM 913 C C B SER A 1 116 ? 57.315 16.848 7.551 0.48 12.99 116 SER A C 1
ATOM 914 O O A SER A 1 116 ? 58.285 17.108 6.888 0.52 13.25 116 SER A O 1
ATOM 915 O O B SER A 1 116 ? 58.254 17.151 6.795 0.48 12.77 116 SER A O 1
ATOM 920 N N . ILE A 1 117 ? 56.232 17.613 7.646 1.00 11.55 117 ILE A N 1
ATOM 921 C CA . ILE A 1 117 ? 56.207 18.880 6.908 1.00 11.28 117 ILE A CA 1
ATOM 922 C C . ILE A 1 117 ? 57.361 19.747 7.347 1.00 12.58 117 ILE A C 1
ATOM 923 O O . ILE A 1 117 ? 57.978 20.408 6.516 1.00 11.32 117 ILE A O 1
ATOM 928 N N . SER A 1 118 ? 57.653 19.770 8.648 1.00 11.99 118 SER A N 1
ATOM 929 C CA . SER A 1 118 ? 58.779 20.546 9.163 1.00 11.30 118 SER A CA 1
ATOM 930 C C . SER A 1 118 ? 60.098 20.205 8.469 1.00 14.00 118 SER A C 1
ATOM 931 O O . SER A 1 118 ? 60.895 21.101 8.220 1.00 13.46 118 SER A O 1
ATOM 934 N N . MET A 1 119 ? 60.308 18.932 8.138 1.00 12.47 119 MET A N 1
ATOM 935 C CA . MET A 1 119 ? 61.500 18.524 7.413 1.00 11.29 119 MET A CA 1
ATOM 936 C C . MET A 1 119 ? 61.454 19.024 5.993 1.00 12.61 119 MET A C 1
ATOM 937 O O . MET A 1 119 ? 62.469 19.549 5.490 1.00 14.06 119 MET A O 1
ATOM 942 N N . LEU A 1 120 ? 60.302 18.894 5.325 1.00 11.76 120 LEU A N 1
ATOM 943 C CA . LEU A 1 120 ? 60.215 19.366 3.945 1.00 12.67 120 LEU A CA 1
ATOM 944 C C . LEU A 1 120 ? 60.364 20.87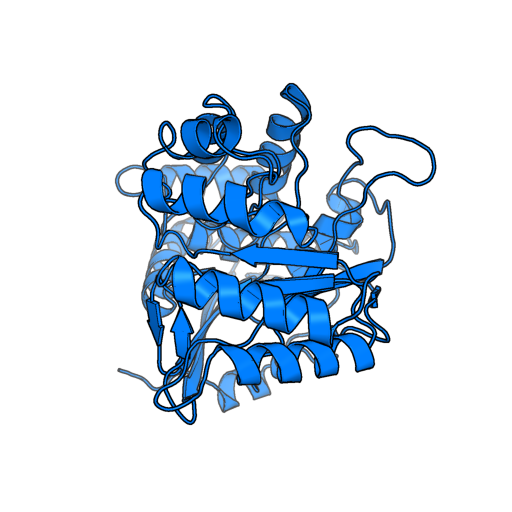9 3.883 1.00 14.69 120 LEU A C 1
ATOM 945 O O . LEU A 1 120 ? 60.816 21.408 2.855 1.00 17.82 120 LEU A O 1
ATOM 950 N N . LEU A 1 121 ? 59.976 21.593 4.941 1.00 11.39 121 LEU A N 1
ATOM 951 C CA . LEU A 1 121 ? 60.128 23.049 4.986 1.00 11.92 121 LEU A CA 1
ATOM 952 C C . LEU A 1 121 ? 61.586 23.441 5.160 1.00 16.37 121 LEU A C 1
ATOM 953 O O . LEU A 1 121 ? 61.927 24.624 4.999 1.00 21.65 121 LEU A O 1
ATOM 958 N N . GLY A 1 122 ? 62.448 22.493 5.510 1.00 13.96 122 GLY A N 1
ATOM 959 C CA . GLY A 1 122 ? 63.864 22.805 5.543 1.00 15.02 122 GLY A CA 1
ATOM 960 C C . GLY A 1 122 ? 64.542 22.423 6.847 1.00 13.88 122 GLY A C 1
ATOM 961 O O . GLY A 1 122 ? 65.736 22.655 7.003 1.00 13.39 122 GLY A O 1
ATOM 962 N N . GLY A 1 123 ? 63.787 21.867 7.797 1.00 11.53 123 GLY A N 1
ATOM 963 C CA . GLY A 1 123 ? 64.440 21.311 8.961 1.00 12.03 123 GLY A CA 1
ATOM 964 C C . GLY A 1 123 ? 63.827 21.679 10.293 1.00 13.00 123 GLY A C 1
ATOM 965 O O . GLY A 1 123 ? 63.071 22.634 10.375 1.00 17.79 123 GLY A O 1
ATOM 966 N N . ARG A 1 124 ? 64.196 20.942 11.340 1.00 12.45 124 ARG A N 1
ATOM 967 C CA . ARG A 1 124 ? 63.610 21.205 12.674 1.00 11.68 124 ARG A CA 1
ATOM 968 C C . ARG A 1 124 ? 64.640 21.851 13.556 1.00 11.27 124 ARG A C 1
ATOM 969 O O . ARG A 1 124 ? 65.588 21.193 14.022 1.00 14.87 124 ARG A O 1
ATOM 977 N N . TRP A 1 125 ? 64.441 23.125 13.822 1.00 10.80 125 TRP A N 1
ATOM 978 C CA . TRP A 1 125 ? 65.309 23.827 14.768 1.00 10.42 125 TRP A CA 1
ATOM 979 C C . TRP A 1 125 ? 64.982 23.473 16.216 1.00 13.71 125 TRP A C 1
ATOM 980 O O . TRP A 1 125 ? 65.825 23.660 17.131 1.00 15.72 125 TRP A O 1
ATOM 991 N N . ARG A 1 126 ? 63.761 22.985 16.436 1.00 11.14 126 ARG A N 1
ATOM 992 C CA . ARG A 1 126 ? 63.244 22.732 17.788 1.00 10.64 126 ARG A CA 1
ATOM 993 C C . ARG A 1 126 ? 62.209 21.648 17.745 1.00 12.19 126 ARG A C 1
ATOM 994 O O . ARG A 1 126 ? 61.525 21.476 16.726 1.00 12.43 126 ARG A O 1
ATOM 1002 N N . GLU A 1 127 ? 62.090 20.912 18.865 1.00 11.52 127 GLU A N 1
ATOM 1003 C CA . GLU A 1 127 ? 61.133 19.824 18.959 1.00 11.25 127 GLU A CA 1
ATOM 1004 C C . GLU A 1 127 ? 59.901 20.158 19.771 1.00 11.22 127 GLU A C 1
ATOM 1005 O O . GLU A 1 127 ? 58.950 19.377 19.796 1.00 12.11 127 GLU A O 1
ATOM 1011 N N . SER A 1 128 ? 59.893 21.322 20.391 1.00 11.70 128 SER A N 1
ATOM 1012 C CA . SER A 1 128 ? 58.757 21.746 21.234 1.00 13.06 128 SER A CA 1
ATOM 1013 C C . SER A 1 128 ? 58.747 23.248 21.220 1.00 13.50 128 SER A C 1
ATOM 1014 O O . SER A 1 128 ? 59.773 23.888 20.838 1.00 11.45 128 SER A O 1
ATOM 1017 N N . VAL A 1 129 ? 57.600 23.836 21.602 1.00 10.63 129 VAL A N 1
ATOM 1018 C CA . VAL A 1 129 ? 57.551 25.278 21.823 1.00 11.32 129 VAL A CA 1
ATOM 1019 C C . VAL A 1 129 ? 56.871 25.551 23.138 1.00 11.49 129 VAL A C 1
ATOM 1020 O O . VAL A 1 129 ? 56.049 24.747 23.579 1.00 12.60 129 VAL A O 1
ATOM 1024 N N . ARG A 1 130 ? 57.188 26.685 23.764 1.00 11.42 130 ARG A N 1
ATOM 1025 C CA . ARG A 1 130 ? 56.409 27.137 24.920 1.00 10.49 130 ARG A CA 1
ATOM 1026 C C . ARG A 1 130 ? 55.146 27.771 24.405 1.00 10.38 130 ARG A C 1
ATOM 1027 O O . ARG A 1 130 ? 55.184 28.521 23.433 1.00 11.94 130 ARG A O 1
ATOM 1035 N N . ALA A 1 131 ? 54.014 27.455 25.056 1.00 10.54 131 ALA A N 1
ATOM 1036 C CA . ALA A 1 131 ? 52.727 28.034 24.664 1.00 10.48 131 ALA A CA 1
ATOM 1037 C C . ALA A 1 131 ? 52.441 29.224 25.542 1.00 10.46 131 ALA A C 1
ATOM 1038 O O . ALA A 1 131 ? 52.929 29.302 26.702 1.00 12.47 131 ALA A O 1
ATOM 1040 N N . TYR A 1 132 ? 51.636 30.152 25.033 1.00 10.35 132 TYR A N 1
ATOM 1041 C CA . TYR A 1 132 ? 51.039 31.169 25.911 1.00 10.40 132 TYR A CA 1
ATOM 1042 C C . TYR A 1 132 ? 49.548 31.007 25.884 1.00 10.97 132 TYR A C 1
ATOM 1043 O O . TYR A 1 132 ? 48.976 30.589 24.866 1.00 10.98 132 TYR A O 1
ATOM 1052 N N . ALA A 1 133 ? 48.893 31.297 27.000 1.00 11.02 133 ALA A N 1
ATOM 1053 C CA . ALA A 1 133 ? 47.439 31.117 27.078 1.00 11.02 133 ALA A CA 1
ATOM 1054 C C . ALA A 1 133 ? 46.683 32.334 26.645 1.00 12.78 133 ALA A C 1
ATOM 1055 O O . ALA A 1 133 ? 47.045 33.435 27.020 1.00 12.86 133 ALA A O 1
ATOM 1057 N N . THR A 1 134 ? 45.610 32.161 25.885 1.00 14.05 134 THR A N 1
ATOM 1058 C CA . THR A 1 134 ? 44.831 33.361 25.616 1.00 15.18 134 THR A CA 1
ATOM 1059 C C . THR A 1 134 ? 43.698 33.439 26.600 1.00 20.47 134 THR A C 1
ATOM 1060 O O . THR A 1 134 ? 43.340 32.449 27.224 1.00 24.60 134 THR A O 1
ATOM 1064 N N . GLY A 1 135 ? 43.146 34.628 26.760 1.00 18.39 135 GLY A N 1
ATOM 1065 C CA . GLY A 1 135 ? 42.161 34.863 27.805 1.00 16.84 135 GLY A CA 1
ATOM 1066 C C . GLY A 1 135 ? 40.721 34.531 27.434 1.00 16.43 135 GLY A C 1
ATOM 1067 O O . GLY A 1 135 ? 40.392 34.201 26.287 1.00 18.21 135 GLY A O 1
ATOM 1068 N N . SER A 1 136 ? 39.847 34.630 28.426 1.00 16.81 136 SER A N 1
ATOM 1069 C CA . SER A 1 136 ? 38.445 34.477 28.182 1.00 14.53 136 SER A CA 1
ATOM 1070 C C . SER A 1 136 ? 37.869 35.695 27.435 1.00 14.43 136 SER A C 1
ATOM 1071 O O . SER A 1 136 ? 38.446 36.789 27.415 1.00 13.79 136 SER A O 1
ATOM 1074 N N . PHE A 1 137 ? 36.712 35.502 26.831 1.00 13.78 137 PHE A N 1
ATOM 1075 C CA . PHE A 1 137 ? 36.037 36.599 26.174 1.00 14.37 137 PHE A CA 1
ATOM 1076 C C . PHE A 1 137 ? 35.151 37.346 27.145 1.00 13.74 137 PHE A C 1
ATOM 1077 O O . PHE A 1 137 ? 34.871 36.849 28.244 1.00 14.99 137 PHE A O 1
ATOM 1085 N N . LYS A 1 138 ? 34.709 38.532 26.762 1.00 12.80 138 LYS A N 1
ATOM 1086 C CA . LYS A 1 138 ? 33.715 39.243 27.534 1.00 13.14 138 LYS A CA 1
ATOM 1087 C C . LYS A 1 138 ? 32.401 38.458 27.450 1.00 15.83 138 LYS A C 1
ATOM 1088 O O . LYS A 1 138 ? 32.029 37.972 26.389 1.00 15.45 138 LYS A O 1
ATOM 1094 N N . ARG A 1 139 ? 31.700 38.305 28.568 1.00 13.79 139 ARG A N 1
ATOM 1095 C CA . ARG A 1 139 ? 30.417 37.603 28.600 1.00 14.16 139 ARG A CA 1
ATOM 1096 C C . ARG A 1 139 ? 29.390 38.417 29.362 1.00 14.81 139 ARG A C 1
ATOM 1097 O O . ARG A 1 139 ? 29.745 39.209 30.262 1.00 15.93 139 ARG A O 1
ATOM 1105 N N . ASP A 1 140 ? 28.135 38.257 29.004 1.00 15.20 140 ASP A N 1
ATOM 1106 C CA . ASP A 1 140 ? 27.098 39.024 29.641 1.00 16.15 140 ASP A CA 1
ATOM 1107 C C . ASP A 1 140 ? 27.081 38.735 31.131 1.00 18.34 140 ASP A C 1
ATOM 1108 O O . ASP A 1 140 ? 27.161 37.566 31.579 1.00 20.52 140 ASP A O 1
ATOM 1113 N N . ASN A 1 141 ? 26.984 39.830 31.882 1.00 18.98 141 ASN A N 1
ATOM 1114 C CA . ASN A 1 141 ? 26.942 39.828 33.343 1.00 19.82 141 ASN A CA 1
ATOM 1115 C C . ASN A 1 141 ? 28.157 39.272 34.085 1.00 17.32 141 ASN A C 1
ATOM 1116 O O . ASN A 1 141 ? 28.065 38.972 35.283 1.00 18.56 141 ASN A O 1
ATOM 1121 N N . VAL A 1 142 ? 29.282 39.202 33.402 1.00 15.97 142 VAL A N 1
ATOM 1122 C CA . VAL A 1 142 ? 30.526 38.727 33.987 1.00 14.94 142 VAL A CA 1
ATOM 1123 C C . VAL A 1 142 ? 31.438 39.938 34.079 1.00 15.39 142 VAL A C 1
ATOM 1124 O O . VAL A 1 142 ? 31.643 40.652 33.093 1.00 16.02 142 VAL A O 1
ATOM 1128 N N . ASP A 1 143 ? 31.979 40.187 35.260 1.00 14.78 143 ASP A N 1
ATOM 1129 C CA . ASP A 1 143 ? 32.938 41.276 35.442 1.00 14.95 143 ASP A CA 1
ATOM 1130 C C . ASP A 1 143 ? 34.269 40.921 34.784 1.00 14.13 143 ASP A C 1
ATOM 1131 O O . ASP A 1 143 ? 34.932 39.971 35.210 1.00 14.03 143 ASP A O 1
ATOM 1136 N N . ARG A 1 144 ? 34.698 41.684 33.752 1.00 12.69 144 ARG A N 1
ATOM 1137 C CA . ARG A 1 144 ? 35.940 41.372 33.061 1.00 15.20 144 ARG A CA 1
ATOM 1138 C C . ARG A 1 144 ? 37.133 41.431 33.986 1.00 13.51 144 ARG A C 1
ATOM 1139 O O . ARG A 1 144 ? 38.091 40.693 33.790 1.00 12.89 144 ARG A O 1
ATOM 1147 N N . VAL A 1 145 ? 37.117 42.326 34.963 1.00 12.09 145 VAL A N 1
ATOM 1148 C CA . VAL A 1 145 ? 38.317 42.490 35.789 1.00 13.21 145 VAL A CA 1
ATOM 1149 C C . VAL A 1 145 ? 38.567 41.250 36.625 1.00 14.09 145 VAL A C 1
ATOM 1150 O O . VAL A 1 145 ? 39.656 40.650 36.569 1.00 15.98 145 VAL A O 1
ATOM 1154 N N . SER A 1 146 ? 37.584 40.821 37.423 1.00 13.81 146 SER A N 1
ATOM 1155 C CA . SER A 1 146 ? 37.819 39.653 38.252 1.00 13.32 146 SER A CA 1
ATOM 1156 C C . SER A 1 146 ? 37.897 38.338 37.439 1.00 15.02 146 SER A C 1
ATOM 1157 O O . SER A 1 146 ? 38.634 37.415 37.792 1.00 15.53 146 SER A O 1
ATOM 1160 N N . ASP A 1 147 ? 37.153 38.255 36.333 1.00 15.97 147 ASP A N 1
ATOM 1161 C CA . ASP A 1 147 ? 37.151 37.048 35.528 1.00 15.51 147 ASP A CA 1
ATOM 1162 C C . ASP A 1 147 ? 38.543 36.855 34.949 1.00 13.04 147 ASP A C 1
ATOM 1163 O O . ASP A 1 147 ? 39.079 35.759 34.956 1.00 14.36 147 ASP A O 1
ATOM 1168 N N . ASN A 1 148 ? 39.125 37.923 34.407 1.00 12.49 148 ASN A N 1
ATOM 1169 C CA . ASN A 1 148 ? 40.471 37.789 33.828 1.00 12.69 148 ASN A CA 1
ATOM 1170 C C . ASN A 1 148 ? 41.523 37.567 34.903 1.00 12.53 148 ASN A C 1
ATOM 1171 O O . ASN A 1 148 ? 42.453 36.774 34.691 1.00 13.34 148 ASN A O 1
ATOM 1176 N N . ALA A 1 149 ? 41.394 38.232 36.047 1.00 12.49 149 ALA A N 1
ATOM 1177 C CA . ALA A 1 149 ? 42.366 38.006 37.097 1.00 12.80 149 ALA A CA 1
ATOM 1178 C C . ALA A 1 149 ? 42.347 36.525 37.524 1.00 13.17 149 ALA A C 1
ATOM 1179 O O . ALA A 1 149 ? 43.392 35.885 37.628 1.00 15.26 149 ALA A O 1
ATOM 1181 N N . SER A 1 150 ? 41.170 35.949 37.755 1.00 13.52 150 SER A N 1
ATOM 1182 C CA . SER A 1 150 ? 41.122 34.549 38.179 1.00 14.24 150 SER A CA 1
ATOM 1183 C C . SER A 1 150 ? 41.561 33.578 37.082 1.00 13.88 150 SER A C 1
ATOM 1184 O O . SER A 1 150 ? 42.303 32.623 37.304 1.00 15.20 150 SER A O 1
ATOM 1187 N N . GLU A 1 151 ? 41.068 33.807 35.877 1.00 13.56 151 GLU A N 1
ATOM 1188 C CA . GLU A 1 151 ? 41.382 32.937 34.769 1.00 13.46 151 GLU A CA 1
ATOM 1189 C C . GLU A 1 151 ? 42.893 32.921 34.512 1.00 13.18 151 GLU A C 1
ATOM 1190 O O . GLU A 1 151 ? 43.487 31.871 34.299 1.00 13.62 151 GLU A O 1
ATOM 1196 N N . MET A 1 152 ? 43.534 34.076 34.585 1.00 13.11 152 MET A N 1
ATOM 1197 C CA . MET A 1 152 ? 44.968 34.077 34.281 1.00 12.57 152 MET A CA 1
ATOM 1198 C C . MET A 1 152 ? 45.793 33.523 35.422 1.00 12.94 152 MET A C 1
ATOM 1199 O O . MET A 1 152 ? 46.824 32.891 35.196 1.00 13.71 152 MET A O 1
ATOM 1204 N N . ALA A 1 153 ? 45.336 33.687 36.664 1.00 13.29 153 ALA A N 1
ATOM 1205 C CA . ALA A 1 153 ? 45.989 32.947 37.748 1.00 13.76 153 ALA A CA 1
ATOM 1206 C C . ALA A 1 153 ? 45.867 31.430 37.521 1.00 14.10 153 ALA A C 1
ATOM 1207 O O . ALA A 1 153 ? 46.796 30.680 37.839 1.00 14.33 153 ALA A O 1
ATOM 1209 N N . GLU A 1 154 ? 44.737 30.985 36.963 1.00 14.16 154 GLU A N 1
ATOM 1210 C CA . GLU A 1 154 ? 44.538 29.556 36.687 1.00 14.52 154 GLU A CA 1
ATOM 1211 C C . GLU A 1 154 ? 45.482 29.102 35.572 1.00 14.23 154 GLU A C 1
ATOM 1212 O O . GLU A 1 154 ? 46.100 28.051 35.661 1.00 15.82 154 GLU A O 1
ATOM 1218 N N . ARG A 1 155 ? 45.673 29.941 34.569 1.00 13.68 155 ARG A N 1
ATOM 1219 C CA . ARG A 1 155 ? 46.671 29.617 33.539 1.00 13.40 155 ARG A CA 1
ATOM 1220 C C . ARG A 1 155 ? 48.084 29.570 34.081 1.00 13.43 155 ARG A C 1
ATOM 1221 O O . ARG A 1 155 ? 48.894 28.711 33.671 1.00 14.14 155 ARG A O 1
ATOM 1229 N N . ARG A 1 156 ? 48.424 30.488 34.973 1.00 13.40 156 ARG A N 1
ATOM 1230 C CA . ARG A 1 156 ? 49.728 30.440 35.603 1.00 13.52 156 ARG A CA 1
ATOM 1231 C C . ARG A 1 156 ? 49.904 29.147 36.355 1.00 15.61 156 ARG A C 1
ATOM 1232 O O . ARG A 1 156 ? 50.951 28.528 36.280 1.00 16.48 156 ARG A O 1
ATOM 1240 N N . ALA A 1 157 ? 48.882 28.723 37.092 1.00 15.78 157 ALA A N 1
ATOM 1241 C CA . ALA A 1 157 ? 48.975 27.474 37.840 1.00 15.92 157 ALA A CA 1
ATOM 1242 C C . ALA A 1 157 ? 49.145 26.239 36.959 1.00 17.25 157 ALA A C 1
ATOM 1243 O O . ALA A 1 157 ? 49.697 25.219 37.398 1.00 21.62 157 ALA A O 1
ATOM 1245 N N . GLU A 1 158 ? 48.671 26.314 35.723 1.00 15.19 158 GLU A N 1
ATOM 1246 C CA . GLU A 1 158 ? 48.850 25.226 34.752 1.00 16.40 158 GLU A CA 1
ATOM 1247 C C . GLU A 1 158 ? 50.229 25.236 34.118 1.00 18.32 158 GLU A C 1
ATOM 1248 O O . GLU A 1 158 ? 50.561 24.321 33.342 1.00 18.35 158 GLU A O 1
ATOM 1254 N N . GLY A 1 159 ? 51.034 26.273 34.376 1.00 14.30 159 GLY A N 1
ATOM 1255 C CA . GLY A 1 159 ? 52.398 26.250 33.861 1.00 14.11 159 GLY A CA 1
ATOM 1256 C C . GLY A 1 159 ? 52.661 27.069 32.627 1.00 13.51 159 GLY A C 1
ATOM 1257 O O . GLY A 1 159 ? 53.806 27.061 32.096 1.00 15.94 159 GLY A O 1
ATOM 1258 N N . PHE A 1 160 ? 51.682 27.844 32.174 1.00 13.20 160 PHE A N 1
ATOM 1259 C CA . PHE A 1 160 ? 51.946 28.720 31.017 1.00 12.66 160 PHE A CA 1
ATOM 1260 C C . PHE A 1 160 ? 52.921 29.817 31.374 1.00 12.42 160 PHE A C 1
ATOM 1261 O O . PHE A 1 160 ? 52.771 30.465 32.410 1.00 12.52 160 PHE A O 1
ATOM 1269 N N . HIS A 1 161 ? 53.908 30.064 30.520 1.00 12.13 161 HIS A N 1
ATOM 1270 C CA . HIS A 1 161 ? 54.894 31.119 30.814 1.00 11.94 161 HIS A CA 1
ATOM 1271 C C . HIS A 1 161 ? 54.393 32.525 30.561 1.00 11.99 161 HIS A C 1
ATOM 1272 O O . HIS A 1 161 ? 55.023 33.494 31.004 1.00 11.45 161 HIS A O 1
ATOM 1279 N N . ALA A 1 162 ? 53.278 32.637 29.842 1.00 11.35 162 ALA A N 1
ATOM 1280 C CA . ALA A 1 162 ? 52.764 33.928 29.392 1.00 10.97 162 ALA A CA 1
ATOM 1281 C C . ALA A 1 162 ? 51.298 33.790 29.099 1.00 10.98 162 ALA A C 1
ATOM 1282 O O . ALA A 1 162 ? 50.801 32.680 28.917 1.00 11.22 162 ALA A O 1
ATOM 1284 N N . CYS A 1 163 ? 50.615 34.928 29.075 1.00 10.76 163 CYS A N 1
ATOM 1285 C CA . CYS A 1 163 ? 49.194 34.944 28.715 1.00 10.76 163 CYS A CA 1
ATOM 1286 C C . CYS A 1 163 ? 48.856 36.249 27.999 1.00 11.90 163 CYS A C 1
ATOM 1287 O O . CYS A 1 163 ? 49.640 37.189 28.056 1.00 11.00 163 CYS A O 1
ATOM 1290 N N . LYS A 1 164 ? 47.729 36.269 27.297 1.00 10.34 164 LYS A N 1
ATOM 1291 C CA . LYS A 1 164 ? 47.337 37.431 26.506 1.00 10.02 164 LYS A CA 1
ATOM 1292 C C . LYS A 1 164 ? 45.888 37.702 26.786 1.00 11.10 164 LYS A C 1
ATOM 1293 O O . LYS A 1 164 ? 45.050 36.779 26.680 1.00 13.47 164 LYS A O 1
ATOM 1299 N N . ILE A 1 165 ? 45.587 38.948 27.141 1.00 10.38 165 ILE A N 1
ATOM 1300 C CA . ILE A 1 165 ? 44.228 39.288 27.518 1.00 12.32 165 ILE A CA 1
ATOM 1301 C C . ILE A 1 165 ? 43.574 40.190 26.487 1.00 11.48 165 ILE A C 1
ATOM 1302 O O . ILE A 1 165 ? 44.250 40.898 25.722 1.00 11.78 165 ILE A O 1
ATOM 1307 N N . LYS A 1 166 ? 42.260 40.098 26.428 1.00 10.12 166 LYS A N 1
ATOM 1308 C CA . LYS A 1 166 ? 41.492 40.847 25.414 1.00 9.99 166 LYS A CA 1
ATOM 1309 C C . LYS A 1 166 ? 41.055 42.182 25.973 1.00 9.88 166 LYS A C 1
ATOM 1310 O O . LYS A 1 166 ? 40.399 42.240 27.013 1.00 11.59 166 LYS A O 1
ATOM 1316 N N . ILE A 1 167 ? 41.382 43.245 25.222 1.00 9.57 167 ILE A N 1
ATOM 1317 C CA . ILE A 1 167 ? 40.980 44.603 25.551 1.00 9.51 167 ILE A CA 1
ATOM 1318 C C . ILE A 1 167 ? 40.362 45.220 24.277 1.00 9.95 167 ILE A C 1
ATOM 1319 O O . ILE A 1 167 ? 39.814 44.508 23.431 1.00 9.85 167 ILE A O 1
ATOM 1324 N N . GLY A 1 168 ? 40.357 46.553 24.159 1.00 9.47 168 GLY A N 1
ATOM 1325 C CA . GLY A 1 168 ? 39.795 47.195 22.961 1.00 10.46 168 GLY A CA 1
ATOM 1326 C C . GLY A 1 168 ? 38.403 47.774 23.246 1.00 9.57 168 GLY A C 1
ATOM 1327 O O . GLY A 1 168 ? 37.795 48.325 22.342 1.00 11.70 168 GLY A O 1
ATOM 1328 N N . PHE A 1 169 ? 37.885 47.622 24.460 1.00 9.82 169 PHE A N 1
ATOM 1329 C CA . PHE A 1 169 ? 36.511 48.016 24.768 1.00 11.03 169 PHE A CA 1
ATOM 1330 C C . PHE A 1 169 ? 36.421 49.422 25.279 1.00 13.23 169 PHE A C 1
ATOM 1331 O O . PHE A 1 169 ? 35.346 50.041 25.204 1.00 15.19 169 PHE A O 1
ATOM 1339 N N . GLY A 1 170 ? 37.484 49.917 25.892 1.00 12.33 170 GLY A N 1
ATOM 1340 C CA . GLY A 1 170 ? 37.426 51.212 26.574 1.00 12.54 170 GLY A CA 1
ATOM 1341 C C . GLY A 1 170 ? 38.636 51.330 27.464 1.00 12.46 170 GLY A C 1
ATOM 1342 O O . GLY A 1 170 ? 38.879 50.435 28.312 1.00 13.73 170 GLY A O 1
ATOM 1343 N N . VAL A 1 171 ? 39.385 52.423 27.301 1.00 13.78 171 VAL A N 1
ATOM 1344 C CA . VAL A 1 171 ? 40.693 52.600 27.957 1.00 12.04 171 VAL A CA 1
ATOM 1345 C C . VAL A 1 171 ? 40.639 52.406 29.474 1.00 14.63 171 VAL A C 1
ATOM 1346 O O . VAL A 1 171 ? 41.450 51.657 30.030 1.00 13.96 171 VAL A O 1
ATOM 1350 N N . GLU A 1 172 ? 39.724 53.078 30.165 1.00 14.19 172 GLU A N 1
ATOM 1351 C CA . GLU A 1 172 ? 39.750 52.933 31.620 1.00 14.35 172 GLU A CA 1
ATOM 1352 C C . GLU A 1 172 ? 39.459 51.525 32.138 1.00 12.43 172 GLU A C 1
ATOM 1353 O O . GLU A 1 172 ? 40.155 51.068 33.062 1.00 13.08 172 GLU A O 1
ATOM 1359 N N . GLU A 1 173 ? 38.447 50.849 31.623 1.00 12.83 173 GLU A N 1
ATOM 1360 C CA . GLU A 1 173 ? 38.166 49.517 32.130 1.00 14.46 173 GLU A CA 1
ATOM 1361 C C . GLU A 1 173 ? 39.259 48.569 31.692 1.00 11.37 173 GLU A C 1
ATOM 1362 O O . GLU A 1 173 ? 39.668 47.696 32.446 1.00 12.69 173 GLU A O 1
ATOM 1368 N N . ASP A 1 174 ? 39.757 48.760 30.485 1.00 10.96 174 ASP A N 1
ATOM 1369 C CA . ASP A 1 174 ? 40.835 47.894 30.000 1.00 10.29 174 ASP A CA 1
ATOM 1370 C C . ASP A 1 174 ? 42.067 48.022 30.880 1.00 11.26 174 ASP A C 1
ATOM 1371 O O . ASP A 1 174 ? 42.770 47.024 31.168 1.00 11.73 174 ASP A O 1
ATOM 1376 N N . LEU A 1 175 ? 42.379 49.222 31.346 1.00 10.79 175 LEU A N 1
ATOM 1377 C CA . LEU A 1 175 ? 43.521 49.383 32.266 1.00 12.11 175 LEU A CA 1
ATOM 1378 C C . LEU A 1 175 ? 43.270 48.674 33.587 1.00 12.22 175 LEU A C 1
ATOM 1379 O O . LEU A 1 175 ? 44.198 48.102 34.169 1.00 13.74 175 LEU A O 1
ATOM 1384 N N . ARG A 1 176 ? 42.030 48.667 34.064 1.00 11.94 176 ARG A N 1
ATOM 1385 C CA . ARG A 1 176 ? 41.729 47.985 35.321 1.00 12.48 176 ARG A CA 1
ATOM 1386 C C . ARG A 1 176 ? 41.923 46.502 35.133 1.00 13.03 176 ARG A C 1
ATOM 1387 O O . ARG A 1 176 ? 42.378 45.806 36.063 1.00 14.30 176 ARG A O 1
ATOM 1395 N N . VAL A 1 177 ? 41.538 46.016 33.951 1.00 11.60 177 VAL A N 1
ATOM 1396 C CA . VAL A 1 177 ? 41.711 44.581 33.660 1.00 14.02 177 VAL A CA 1
ATOM 1397 C C . VAL A 1 177 ? 43.198 44.246 33.625 1.00 14.70 177 VAL A C 1
ATOM 1398 O O . VAL A 1 177 ? 43.639 43.259 34.248 1.00 13.42 177 VAL A O 1
ATOM 1402 N N . ILE A 1 178 ? 43.989 45.064 32.913 1.00 10.75 178 ILE A N 1
ATOM 1403 C CA . ILE A 1 178 ? 45.438 44.761 32.845 1.00 11.08 178 ILE A CA 1
ATOM 1404 C C . ILE A 1 178 ? 46.072 44.777 34.233 1.00 12.57 178 ILE A C 1
ATOM 1405 O O . ILE A 1 178 ? 46.855 43.864 34.596 1.00 13.14 178 ILE A O 1
ATOM 1410 N N . ALA A 1 179 ? 45.710 45.760 35.059 1.00 12.11 179 ALA A N 1
ATOM 1411 C CA . ALA A 1 179 ? 46.325 45.875 36.364 1.00 13.27 179 ALA A CA 1
ATOM 1412 C C . ALA A 1 179 ? 45.972 44.656 37.207 1.00 14.33 179 ALA A C 1
ATOM 1413 O O . ALA A 1 179 ? 46.838 44.138 37.950 1.00 15.49 179 ALA A O 1
ATOM 1415 N N . ALA A 1 180 ? 44.717 44.213 37.124 1.00 12.57 180 ALA A N 1
ATOM 1416 C CA . ALA A 1 180 ? 44.287 43.098 37.988 1.00 13.61 180 ALA A CA 1
ATOM 1417 C C . ALA A 1 180 ? 44.967 41.793 37.544 1.00 12.99 180 ALA A C 1
ATOM 1418 O O . ALA A 1 180 ? 45.275 40.922 38.404 1.00 14.76 180 ALA A O 1
ATOM 1420 N N . VAL A 1 181 ? 45.146 41.644 36.237 1.00 12.38 181 VAL A N 1
ATOM 1421 C CA . VAL A 1 181 ? 45.829 40.457 35.723 1.00 11.75 181 VAL A CA 1
ATOM 1422 C C . VAL A 1 181 ? 47.282 40.453 36.126 1.00 14.32 181 VAL A C 1
ATOM 1423 O O . VAL A 1 181 ? 47.769 39.446 36.579 1.00 13.63 181 VAL A O 1
ATOM 1427 N N . ARG A 1 182 ? 47.987 41.582 35.998 1.00 11.82 182 ARG A N 1
ATOM 1428 C CA . ARG A 1 182 ? 49.364 41.601 36.501 1.00 14.04 182 ARG A CA 1
ATOM 1429 C C . ARG A 1 182 ? 49.453 41.262 37.969 1.00 15.84 182 ARG A C 1
ATOM 1430 O O . ARG A 1 182 ? 50.360 40.513 38.380 1.00 15.63 182 ARG A O 1
ATOM 1438 N N . GLU A 1 183 ? 48.540 41.786 38.790 1.00 14.78 183 GLU A N 1
ATOM 1439 C CA . GLU A 1 183 ? 48.555 41.461 40.202 1.00 15.41 183 GLU A CA 1
ATOM 1440 C C . GLU A 1 183 ? 48.357 39.959 40.437 1.00 17.07 183 GLU A C 1
ATOM 1441 O O . GLU A 1 183 ? 48.995 39.348 41.318 1.00 18.44 183 GLU A O 1
ATOM 1447 N N . ALA A 1 184 ? 47.478 39.372 39.642 1.00 14.39 184 ALA A N 1
ATOM 1448 C CA . ALA A 1 184 ? 47.075 37.962 39.845 1.00 16.31 184 ALA A CA 1
ATOM 1449 C C . ALA A 1 184 ? 48.135 36.970 39.380 1.00 16.59 184 ALA A C 1
ATOM 1450 O O . ALA A 1 184 ? 48.257 35.884 39.985 1.00 19.08 184 ALA A O 1
ATOM 1452 N N . ILE A 1 185 ? 48.913 37.332 38.369 1.00 16.21 185 ILE A N 1
ATOM 1453 C CA . ILE A 1 185 ? 49.870 36.378 37.790 1.00 15.81 185 ILE A CA 1
ATOM 1454 C C . ILE A 1 185 ? 51.275 36.515 38.359 1.00 16.46 185 ILE A C 1
ATOM 1455 O O . ILE A 1 185 ? 52.148 35.706 38.046 1.00 16.62 185 ILE A O 1
ATOM 1460 N N . GLY A 1 186 ? 51.516 37.548 39.143 1.00 16.98 186 GLY A N 1
ATOM 1461 C CA . GLY A 1 186 ? 52.834 37.721 39.739 1.00 19.97 186 GLY A CA 1
ATOM 1462 C C . GLY A 1 186 ? 53.716 38.485 38.776 1.00 17.60 186 GLY A C 1
ATOM 1463 O O . GLY A 1 186 ? 53.294 38.874 37.676 1.00 17.27 186 GLY A O 1
ATOM 1464 N N . PRO A 1 187 ? 54.987 38.681 39.165 1.00 19.20 187 PRO A N 1
ATOM 1465 C CA . PRO A 1 187 ? 55.860 39.606 38.435 1.00 20.54 187 PRO A CA 1
ATOM 1466 C C . PRO A 1 187 ? 56.602 38.984 37.274 1.00 23.12 187 PRO A C 1
ATOM 1467 O O . PRO A 1 187 ? 57.083 39.747 36.445 1.00 29.58 187 PRO A O 1
ATOM 1471 N N . ASP A 1 188 ? 56.648 37.658 37.176 1.00 21.01 188 ASP A N 1
ATOM 1472 C CA . ASP A 1 188 ? 57.488 36.975 36.175 1.00 21.27 188 ASP A CA 1
ATOM 1473 C C . ASP A 1 188 ? 56.780 36.508 34.922 1.00 21.24 188 ASP A C 1
ATOM 1474 O O . ASP A 1 188 ? 57.355 36.561 33.819 1.00 21.84 188 ASP A O 1
ATOM 1479 N N . MET A 1 189 ? 55.542 36.026 35.078 1.00 14.12 189 MET A N 1
ATOM 1480 C CA . MET A 1 189 ? 54.781 35.598 33.921 1.00 12.28 189 MET A CA 1
ATOM 1481 C C . MET A 1 189 ? 54.665 36.700 32.881 1.00 14.48 189 MET A C 1
ATOM 1482 O O . MET A 1 189 ? 54.445 37.887 33.222 1.00 13.48 189 MET A O 1
ATOM 1487 N N . ARG A 1 190 ? 54.821 36.367 31.595 1.00 11.93 190 ARG A N 1
ATOM 1488 C CA . ARG A 1 190 ? 54.768 37.409 30.597 1.00 12.35 190 ARG A CA 1
ATOM 1489 C C . ARG A 1 190 ? 53.310 37.755 30.274 1.00 12.41 190 ARG A C 1
ATOM 1490 O O . ARG A 1 190 ? 52.414 36.893 30.392 1.00 11.20 190 ARG A O 1
ATOM 1498 N N . LEU A 1 191 ? 53.065 38.995 29.853 1.00 10.23 191 LEU A N 1
ATOM 1499 C CA . LEU A 1 191 ? 51.705 39.462 29.614 1.00 9.89 191 LEU A CA 1
ATOM 1500 C C . LEU A 1 191 ? 51.648 40.152 28.280 1.00 11.84 191 LEU A C 1
ATOM 1501 O O . LEU A 1 191 ? 52.510 40.995 27.974 1.00 12.91 191 LEU A O 1
ATOM 1506 N N . MET A 1 192 ? 50.649 39.802 27.478 1.00 9.16 192 MET A N 1
ATOM 1507 C CA . MET A 1 192 ? 50.404 40.505 26.198 1.00 10.01 192 MET A CA 1
ATOM 1508 C C . MET A 1 192 ? 48.956 40.958 26.175 1.00 10.84 192 MET A C 1
ATOM 1509 O O . MET A 1 192 ? 48.146 40.475 26.961 1.00 9.71 192 MET A O 1
ATOM 1514 N N . ILE A 1 193 ? 48.634 41.915 25.294 1.00 9.77 193 ILE A N 1
ATOM 1515 C CA . ILE A 1 193 ? 47.274 42.484 25.213 1.00 9.42 193 ILE A CA 1
ATOM 1516 C C . ILE A 1 193 ? 46.832 42.507 23.786 1.00 10.20 193 ILE A C 1
ATOM 1517 O O . ILE A 1 193 ? 47.662 42.652 22.901 1.00 9.98 193 ILE A O 1
ATOM 1522 N N . ASP A 1 194 ? 45.527 42.272 23.551 1.00 9.13 194 ASP A N 1
ATOM 1523 C CA . ASP A 1 194 ? 45.010 42.202 22.157 1.00 7.70 194 ASP A CA 1
ATOM 1524 C C . ASP A 1 194 ? 43.737 43.038 22.124 1.00 7.70 194 ASP A C 1
ATOM 1525 O O . ASP A 1 194 ? 42.748 42.728 22.839 1.00 9.37 194 ASP A O 1
ATOM 1530 N N . ALA A 1 195 ? 43.776 44.121 21.348 1.00 8.49 195 ALA A N 1
ATOM 1531 C CA . ALA A 1 195 ? 42.597 45.005 21.276 1.00 8.01 195 ALA A CA 1
ATOM 1532 C C . ALA A 1 195 ? 41.575 44.576 20.227 1.00 7.66 195 ALA A C 1
ATOM 1533 O O . ALA A 1 195 ? 40.511 45.172 20.156 1.00 7.87 195 ALA A O 1
ATOM 1535 N N . ASN A 1 196 ? 41.864 43.554 19.405 1.00 8.44 196 ASN A N 1
ATOM 1536 C CA . ASN A 1 196 ? 40.920 43.158 18.340 1.00 8.33 196 ASN A CA 1
ATOM 1537 C C . ASN A 1 196 ? 40.440 44.360 17.564 1.00 8.52 196 ASN A C 1
ATOM 1538 O O . ASN A 1 196 ? 39.267 44.458 17.211 1.00 8.43 196 ASN A O 1
ATOM 1543 N N . HIS A 1 197 ? 41.383 45.260 17.245 1.00 7.32 197 HIS A N 1
ATOM 1544 C CA . HIS A 1 197 ? 41.079 46.503 16.482 1.00 7.29 197 HIS A CA 1
ATOM 1545 C C . HIS A 1 197 ? 39.908 47.294 17.012 1.00 8.46 197 HIS A C 1
ATOM 1546 O O . HIS A 1 197 ? 39.210 47.949 16.246 1.00 10.05 197 HIS A O 1
ATOM 1553 N N . GLY A 1 198 ? 39.738 47.319 18.342 1.00 7.65 198 GLY A N 1
ATOM 1554 C CA . GLY A 1 198 ? 38.603 48.048 18.899 1.00 7.96 198 GLY A CA 1
ATOM 1555 C C . GLY A 1 198 ? 38.864 49.549 19.111 1.00 8.03 198 GLY A C 1
ATOM 1556 O O . GLY A 1 198 ? 37.916 50.290 19.388 1.00 9.54 198 GLY A O 1
ATOM 1557 N N . TYR A 1 199 ? 40.125 49.967 19.042 1.00 7.84 199 TYR A N 1
ATOM 1558 C CA . TYR A 1 199 ? 40.515 51.315 19.451 1.00 8.36 199 TYR A CA 1
ATOM 1559 C C . TYR A 1 199 ? 40.672 52.283 18.311 1.00 8.75 199 TYR A C 1
ATOM 1560 O O . TYR A 1 199 ? 41.106 51.899 17.203 1.00 9.40 199 TYR A O 1
ATOM 1569 N N . THR A 1 200 ? 40.354 53.565 18.605 1.00 8.32 200 THR A N 1
ATOM 1570 C CA . THR A 1 200 ? 40.927 54.646 17.765 1.00 8.38 200 THR A CA 1
ATOM 1571 C C . THR A 1 200 ? 42.418 54.748 18.039 1.00 9.45 200 THR A C 1
ATOM 1572 O O . THR A 1 200 ? 42.927 54.281 19.071 1.00 8.46 200 THR A O 1
ATOM 1576 N N . VAL A 1 201 ? 43.139 55.432 17.144 1.00 8.77 201 VAL A N 1
ATOM 1577 C CA . VAL A 1 201 ? 44.566 55.673 17.368 1.00 8.11 201 VAL A CA 1
ATOM 1578 C C . VAL A 1 201 ? 44.825 56.374 18.686 1.00 10.34 201 VAL A C 1
ATOM 1579 O O . VAL A 1 201 ? 45.705 55.969 19.464 1.00 10.12 201 VAL A O 1
ATOM 1583 N N . THR A 1 202 ? 44.008 57.376 18.991 1.00 9.40 202 THR A N 1
ATOM 1584 C CA . THR A 1 202 ? 44.190 58.085 20.252 1.00 8.27 202 THR A CA 1
ATOM 1585 C C . THR A 1 202 ? 43.960 57.168 21.457 1.00 9.24 202 THR A C 1
ATOM 1586 O O . THR A 1 202 ? 44.737 57.208 22.413 1.00 11.01 202 THR A O 1
ATOM 1590 N N . GLU A 1 203 ? 42.931 56.348 21.418 1.00 8.12 203 GLU A N 1
ATOM 1591 C CA . GLU A 1 203 ? 42.751 55.414 22.536 1.00 8.94 203 GLU A CA 1
ATOM 1592 C C . GLU A 1 203 ? 43.953 54.485 22.668 1.00 8.86 203 GLU A C 1
ATOM 1593 O O . GLU A 1 203 ? 44.402 54.194 23.767 1.00 9.32 203 GLU A O 1
ATOM 1599 N N . ALA A 1 204 ? 44.414 53.938 21.543 1.00 9.78 204 ALA A N 1
ATOM 1600 C CA . ALA A 1 204 ? 45.491 52.937 21.596 1.00 7.65 204 ALA A CA 1
ATOM 1601 C C . ALA A 1 204 ? 46.782 53.545 22.132 1.00 8.64 204 ALA A C 1
ATOM 1602 O O . ALA A 1 204 ? 47.492 52.902 22.935 1.00 9.09 204 ALA A O 1
ATOM 1604 N N . ILE A 1 205 ? 47.094 54.781 21.739 1.00 7.82 205 ILE A N 1
ATOM 1605 C CA . ILE A 1 205 ? 48.293 55.425 22.255 1.00 9.11 205 ILE A CA 1
ATOM 1606 C C . ILE A 1 205 ? 48.118 55.678 23.743 1.00 10.05 205 ILE A C 1
ATOM 1607 O O . ILE A 1 205 ? 49.038 55.433 24.523 1.00 10.30 205 ILE A O 1
ATOM 1612 N N . THR A 1 206 ? 46.965 56.211 24.169 1.00 9.41 206 THR A N 1
ATOM 1613 C CA . THR A 1 206 ? 46.736 56.452 25.594 1.00 10.83 206 THR A CA 1
ATOM 1614 C C . THR A 1 206 ? 46.829 55.160 26.402 1.00 9.33 206 THR A C 1
ATOM 1615 O O . THR A 1 206 ? 47.499 55.103 27.466 1.00 11.15 206 THR A O 1
ATOM 1619 N N . LEU A 1 207 ? 46.191 54.096 25.906 1.00 9.26 207 LEU A N 1
ATOM 1620 C CA . LEU A 1 207 ? 46.220 52.832 26.622 1.00 9.81 207 LEU A CA 1
ATOM 1621 C C . LEU A 1 207 ? 47.679 52.354 26.731 1.00 9.87 207 LEU A C 1
ATOM 1622 O O . LEU A 1 207 ? 48.129 51.957 27.839 1.00 10.86 207 LEU A O 1
ATOM 1627 N N . GLY A 1 208 ? 48.429 52.353 25.623 1.00 9.23 208 GLY A N 1
ATOM 1628 C CA . GLY A 1 208 ? 49.813 51.852 25.696 1.00 9.86 208 GLY A CA 1
ATOM 1629 C C . GLY A 1 208 ? 50.681 52.663 26.640 1.00 9.88 208 GLY A C 1
ATOM 1630 O O . GLY A 1 208 ? 51.487 52.066 27.383 1.00 11.27 208 GLY A O 1
ATOM 1631 N N . ASP A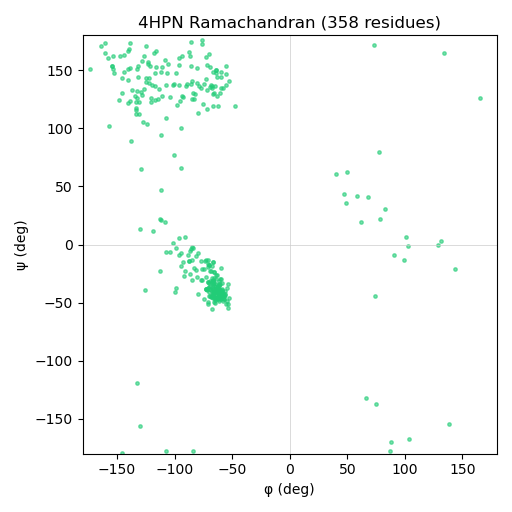 1 209 ? 50.560 53.987 26.621 1.00 10.10 209 ASP A N 1
ATOM 1632 C CA . ASP A 1 209 ? 51.356 54.820 27.527 1.00 10.87 209 ASP A CA 1
ATOM 1633 C C . ASP A 1 209 ? 51.035 54.452 28.960 1.00 13.13 209 ASP A C 1
ATOM 1634 O O . ASP A 1 209 ? 51.949 54.390 29.810 1.00 13.22 209 ASP A O 1
ATOM 1639 N N . ARG A 1 210 ? 49.743 54.253 29.254 1.00 10.28 210 ARG A N 1
ATOM 1640 C CA . ARG A 1 210 ? 49.329 54.039 30.654 1.00 11.85 210 ARG A CA 1
ATOM 1641 C C . ARG A 1 210 ? 49.505 52.606 31.098 1.00 12.14 210 ARG A C 1
ATOM 1642 O O . ARG A 1 210 ? 49.550 52.339 32.309 1.00 14.91 210 ARG A O 1
ATOM 1650 N N . ALA A 1 211 ? 49.596 51.663 30.154 1.00 10.60 211 ALA A N 1
ATOM 1651 C CA . ALA A 1 211 ? 49.706 50.232 30.505 1.00 12.06 211 ALA A CA 1
ATOM 1652 C C . ALA A 1 211 ? 51.150 49.781 30.557 1.00 12.13 211 ALA A C 1
ATOM 1653 O O . ALA A 1 211 ? 51.397 48.691 31.083 1.00 13.67 211 ALA A O 1
ATOM 1655 N N . ALA A 1 212 ? 52.066 50.540 29.949 1.00 11.10 212 ALA A N 1
ATOM 1656 C CA . ALA A 1 212 ? 53.428 50.007 29.750 1.00 11.52 212 ALA A CA 1
ATOM 1657 C C . ALA A 1 212 ? 54.079 49.655 31.109 1.00 12.33 212 ALA A C 1
ATOM 1658 O O . ALA A 1 212 ? 54.912 48.733 31.173 1.00 14.09 212 ALA A O 1
ATOM 1660 N N . GLY A 1 213 ? 53.707 50.355 32.180 1.00 14.05 213 GLY A N 1
ATOM 1661 C CA . GLY A 1 213 ? 54.315 50.072 33.475 1.00 15.37 213 GLY A CA 1
ATOM 1662 C C . GLY A 1 213 ? 53.971 48.695 34.039 1.00 15.14 213 GLY A C 1
ATOM 1663 O O . GLY A 1 213 ? 54.614 48.225 3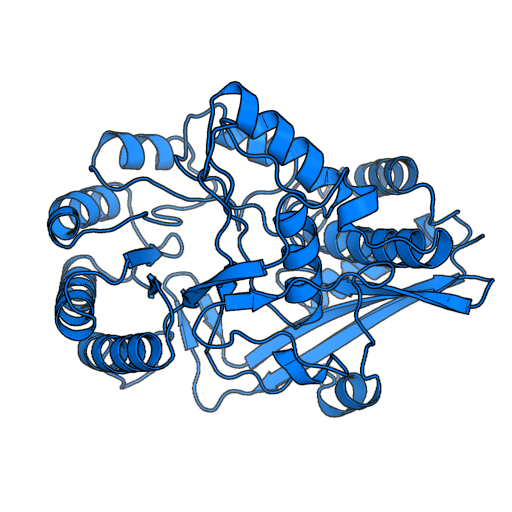4.994 1.00 18.03 213 GLY A O 1
ATOM 1664 N N . PHE A 1 214 ? 52.950 48.034 33.495 1.00 14.22 214 PHE A N 1
ATOM 1665 C CA . PHE A 1 214 ? 52.601 46.703 33.940 1.00 15.14 214 PHE A CA 1
ATOM 1666 C C . PHE A 1 214 ? 53.427 45.615 33.276 1.00 15.78 214 PHE A C 1
ATOM 1667 O O . PHE A 1 214 ? 53.289 44.448 33.646 1.00 17.43 214 PHE A O 1
ATOM 1675 N N . GLY A 1 215 ? 54.305 45.978 32.343 1.00 12.97 215 GLY A N 1
ATOM 1676 C CA . GLY A 1 215 ? 55.203 45.008 31.734 1.00 13.23 215 GLY A CA 1
ATOM 1677 C C . GLY A 1 215 ? 54.512 44.159 30.686 1.00 12.51 215 GLY A C 1
ATOM 1678 O O . GLY A 1 215 ? 54.074 43.002 30.930 1.00 12.38 215 GLY A O 1
ATOM 1679 N N . ILE A 1 216 ? 54.367 44.763 29.511 1.00 10.82 216 ILE A N 1
ATOM 1680 C CA . ILE A 1 216 ? 53.525 44.166 28.461 1.00 10.87 216 ILE A CA 1
ATOM 1681 C C . ILE A 1 216 ? 54.425 43.846 27.268 1.00 11.62 216 ILE A C 1
ATOM 1682 O O . ILE A 1 216 ? 55.133 44.745 26.759 1.00 11.12 216 ILE A O 1
ATOM 1687 N N . ASP A 1 217 ? 54.442 42.588 26.815 1.00 9.35 217 ASP A N 1
ATOM 1688 C CA . ASP A 1 217 ? 55.397 42.218 25.753 1.00 8.95 217 ASP A CA 1
ATOM 1689 C C . ASP A 1 217 ? 54.968 42.590 24.340 1.00 9.80 217 ASP A C 1
ATOM 1690 O O . ASP A 1 217 ? 55.832 42.740 23.457 1.00 9.63 217 ASP A O 1
ATOM 1695 N N . TRP A 1 218 ? 53.657 42.653 24.086 1.00 9.85 218 TRP A N 1
ATOM 1696 C CA . TRP A 1 218 ? 53.181 43.233 22.833 1.00 9.17 218 TRP A CA 1
ATOM 1697 C C . TRP A 1 218 ? 51.738 43.625 22.941 1.00 8.67 218 TRP A C 1
ATOM 1698 O O . TRP A 1 218 ? 51.036 43.197 23.838 1.00 10.11 218 TRP A O 1
ATOM 1709 N N . PHE A 1 219 ? 51.325 44.430 21.970 1.00 7.39 219 PHE A N 1
ATOM 1710 C CA . PHE A 1 219 ? 50.012 45.061 21.870 1.00 8.43 219 PHE A CA 1
ATOM 1711 C C . PHE A 1 219 ? 49.513 44.698 20.470 1.00 8.18 219 PHE A C 1
ATOM 1712 O O . PHE A 1 219 ? 49.993 45.268 19.453 1.00 8.18 219 PHE A O 1
ATOM 1720 N N . GLU A 1 220 ? 48.551 43.755 20.431 1.00 7.10 220 GLU A N 1
ATOM 1721 C CA . GLU A 1 220 ? 48.110 43.120 19.184 1.00 8.12 220 GLU A CA 1
ATOM 1722 C C . GLU A 1 220 ? 46.876 43.796 18.615 1.00 9.45 220 GLU A C 1
ATOM 1723 O O . GLU A 1 220 ? 45.959 44.158 19.365 1.00 8.96 220 GLU A O 1
ATOM 1729 N N . GLU A 1 221 ? 46.854 43.998 17.290 1.00 7.32 221 GLU A N 1
ATOM 1730 C CA . GLU A 1 221 ? 45.736 44.689 16.609 1.00 7.41 221 GLU A CA 1
ATOM 1731 C C . GLU A 1 221 ? 45.193 45.882 17.369 1.00 6.89 221 GLU A C 1
ATOM 1732 O O . GLU A 1 221 ? 44.019 45.945 17.687 1.00 8.09 221 GLU A O 1
ATOM 1738 N N . PRO A 1 222 ? 46.060 46.880 17.599 1.00 6.82 222 PRO A N 1
ATOM 1739 C CA . PRO A 1 222 ? 45.547 48.067 18.288 1.00 6.87 222 PRO A CA 1
ATOM 1740 C C . PRO A 1 222 ? 44.452 48.746 17.501 1.00 8.29 222 PRO A C 1
ATOM 1741 O O . PRO A 1 222 ? 43.578 49.365 18.094 1.00 9.06 222 PRO A O 1
ATOM 1745 N N . VAL A 1 223 ? 44.555 48.733 16.178 1.00 7.03 223 VAL A N 1
ATOM 1746 C CA . VAL A 1 223 ? 43.650 49.491 15.296 1.00 6.91 223 VAL A CA 1
ATOM 1747 C C . VAL A 1 223 ? 43.296 48.612 14.112 1.00 7.42 223 VAL A C 1
ATOM 1748 O O . VAL A 1 223 ? 43.872 47.532 13.971 1.00 8.81 223 VAL A O 1
ATOM 1752 N N . VAL A 1 224 ? 42.370 49.074 13.275 1.00 8.58 224 VAL A N 1
ATOM 1753 C CA . VAL A 1 224 ? 41.874 48.257 12.142 1.00 7.44 224 VAL A CA 1
ATOM 1754 C C . VAL A 1 224 ? 42.955 47.932 11.088 1.00 7.94 224 VAL A C 1
ATOM 1755 O O . VAL A 1 224 ? 43.889 48.702 10.879 1.00 8.97 224 VAL A O 1
ATOM 1759 N N . PRO A 1 225 ? 42.820 46.775 10.422 1.00 7.31 225 PRO A N 1
ATOM 1760 C CA . PRO A 1 225 ? 43.906 46.244 9.609 1.00 7.01 225 PRO A CA 1
ATOM 1761 C C . PRO A 1 225 ? 44.159 47.048 8.348 1.00 7.13 225 PRO A C 1
ATOM 1762 O O . PRO A 1 225 ? 45.258 46.962 7.751 1.00 9.25 225 PRO A O 1
ATOM 1766 N N . GLU A 1 226 ? 43.203 47.879 7.941 1.00 7.21 226 GLU A N 1
ATOM 1767 C CA . GLU A 1 226 ? 43.376 48.615 6.713 1.00 7.85 226 GLU A CA 1
ATOM 1768 C C . GLU A 1 226 ? 44.093 49.933 6.910 1.00 8.57 226 GLU A C 1
ATOM 1769 O O . GLU A 1 226 ? 44.549 50.543 5.919 1.00 11.17 226 GLU A O 1
ATOM 1775 N N . GLN A 1 227 ? 44.217 50.383 8.155 1.00 7.83 227 GLN A N 1
ATOM 1776 C CA . GLN A 1 227 ? 44.819 51.701 8.399 1.00 7.43 227 GLN A CA 1
ATOM 1777 C C . GLN A 1 227 ? 46.290 51.516 8.845 1.00 7.83 227 GLN A C 1
ATOM 1778 O O . GLN A 1 227 ? 46.638 51.553 10.028 1.00 8.64 227 GLN A O 1
ATOM 1784 N N . LEU A 1 228 ? 47.157 51.228 7.877 1.00 8.51 228 LEU A N 1
ATOM 1785 C CA . LEU A 1 228 ? 48.565 50.949 8.226 1.00 7.51 228 LEU A CA 1
ATOM 1786 C C . LEU A 1 228 ? 49.276 52.179 8.758 1.00 10.27 228 LEU A C 1
ATOM 1787 O O . LEU A 1 228 ? 50.187 52.013 9.562 1.00 10.15 228 LEU A O 1
ATOM 1792 N N A ASP A 1 229 ? 48.847 53.362 8.338 0.50 10.86 229 ASP A N 1
ATOM 1793 N N B ASP A 1 229 ? 48.867 53.400 8.378 0.50 11.03 229 ASP A N 1
ATOM 1794 C CA A ASP A 1 229 ? 49.372 54.608 8.912 0.50 12.05 229 ASP A CA 1
ATOM 1795 C CA B ASP A 1 229 ? 49.423 54.639 9.021 0.50 10.49 229 ASP A CA 1
ATOM 1796 C C A ASP A 1 229 ? 49.031 54.733 10.399 0.50 9.96 229 ASP A C 1
ATOM 1797 C C B ASP A 1 229 ? 49.059 54.687 10.484 0.50 9.87 229 ASP A C 1
ATOM 1798 O O A ASP A 1 229 ? 49.856 55.246 11.177 0.50 11.03 229 ASP A O 1
ATOM 1799 O O B ASP A 1 229 ? 49.858 55.134 11.329 0.50 10.75 229 ASP A O 1
ATOM 1808 N N . ALA A 1 230 ? 47.840 54.263 10.807 1.00 9.97 230 ALA A N 1
ATOM 1809 C CA . ALA A 1 230 ? 47.442 54.225 12.199 1.00 8.17 230 ALA A CA 1
ATOM 1810 C C . ALA A 1 230 ? 48.312 53.222 12.989 1.00 7.86 230 ALA A C 1
ATOM 1811 O O . ALA A 1 230 ? 48.736 53.530 14.125 1.00 9.20 230 ALA A O 1
ATOM 1813 N N . TYR A 1 231 ? 48.582 52.050 12.399 1.00 8.40 231 TYR A N 1
ATOM 1814 C CA . TYR A 1 231 ? 49.503 51.138 13.085 1.00 8.14 231 TYR A CA 1
ATOM 1815 C C . TYR A 1 231 ? 50.846 51.837 13.329 1.00 9.16 231 TYR A C 1
ATOM 1816 O O . TYR A 1 231 ? 51.421 51.752 14.407 1.00 9.41 231 TYR A O 1
ATOM 1825 N N . ALA A 1 232 ? 51.381 52.502 12.319 1.00 7.70 232 ALA A N 1
ATOM 1826 C CA . ALA A 1 232 ? 52.704 53.111 12.506 1.00 8.31 232 ALA A CA 1
ATOM 1827 C C . ALA A 1 232 ? 52.650 54.205 13.535 1.00 9.91 232 ALA A C 1
ATOM 1828 O O . ALA A 1 232 ? 53.628 54.363 14.286 1.00 10.70 232 ALA A O 1
ATOM 1830 N N . ARG A 1 233 ? 51.521 54.918 13.616 1.00 8.88 233 ARG A N 1
ATOM 1831 C CA . ARG A 1 233 ? 51.381 55.940 14.672 1.00 10.70 233 ARG A CA 1
ATOM 1832 C C . ARG A 1 233 ? 51.333 55.360 16.060 1.00 13.13 233 ARG A C 1
ATOM 1833 O O . ARG A 1 233 ? 51.875 55.922 17.028 1.00 12.79 233 ARG A O 1
ATOM 1841 N N . VAL A 1 234 ? 50.615 54.263 16.226 1.00 10.92 234 VAL A N 1
ATOM 1842 C CA . VAL A 1 234 ? 50.590 53.623 17.517 1.00 7.51 234 VAL A CA 1
ATOM 1843 C C . VAL A 1 234 ? 51.963 53.097 17.907 1.00 10.61 234 VAL A C 1
ATOM 1844 O O . VAL A 1 234 ? 52.377 53.195 19.059 1.00 11.22 234 VAL A O 1
ATOM 1848 N N . ARG A 1 235 ? 52.690 52.539 16.936 1.00 9.79 235 ARG A N 1
ATOM 1849 C CA . ARG A 1 235 ? 54.023 52.021 17.185 1.00 11.78 235 ARG A CA 1
ATOM 1850 C C . ARG A 1 235 ? 54.927 53.150 17.642 1.00 12.18 235 ARG A C 1
ATOM 1851 O O . ARG A 1 235 ? 55.692 52.993 18.613 1.00 15.76 235 ARG A O 1
ATOM 1859 N N . ALA A 1 236 ? 54.823 54.310 17.009 1.00 11.72 236 ALA A N 1
ATOM 1860 C CA . ALA A 1 236 ? 55.721 55.408 17.364 1.00 13.23 236 ALA A CA 1
ATOM 1861 C C . ALA A 1 236 ? 55.263 56.157 18.610 1.00 13.87 236 ALA A C 1
ATOM 1862 O O . ALA A 1 236 ? 56.070 56.855 19.237 1.00 17.75 236 ALA A O 1
ATOM 1864 N N . GLY A 1 237 ? 53.977 56.073 18.942 1.00 12.83 237 GLY A N 1
ATOM 1865 C CA . GLY A 1 237 ? 53.402 56.909 19.994 1.00 9.72 237 GLY A CA 1
ATOM 1866 C C . GLY A 1 237 ? 53.348 56.367 21.415 1.00 10.11 237 GLY A C 1
ATOM 1867 O O . GLY A 1 237 ? 53.082 57.133 22.355 1.00 12.25 237 GLY A O 1
ATOM 1868 N N . GLN A 1 238 ? 53.545 55.059 21.573 1.00 11.88 238 GLN A N 1
ATOM 1869 C CA . GLN A 1 238 ? 53.535 54.457 22.907 1.00 10.91 238 GLN A CA 1
ATOM 1870 C C . GLN A 1 238 ? 54.582 53.339 22.903 1.00 10.08 238 GLN A C 1
ATOM 1871 O O . GLN A 1 238 ? 55.053 52.912 21.827 1.00 11.57 238 GLN A O 1
ATOM 1877 N N . PRO A 1 239 ? 54.997 52.869 24.089 1.00 11.09 239 PRO A N 1
ATOM 1878 C CA . PRO A 1 239 ? 56.213 52.055 24.170 1.00 13.99 239 PRO A CA 1
ATOM 1879 C C . PRO A 1 239 ? 56.069 50.555 23.979 1.00 12.71 239 PRO A C 1
ATOM 1880 O O . PRO A 1 239 ? 57.094 49.877 23.886 1.00 12.80 239 PRO A O 1
ATOM 1884 N N . ILE A 1 240 ? 54.852 50.019 23.925 1.00 9.43 240 ILE A N 1
ATOM 1885 C CA . ILE A 1 240 ? 54.676 48.555 23.874 1.00 8.87 240 ILE A CA 1
ATOM 1886 C C . ILE A 1 240 ? 54.841 48.083 22.437 1.00 9.00 240 ILE A C 1
ATOM 1887 O O . ILE A 1 240 ? 54.211 48.662 21.505 1.00 9.30 240 ILE A O 1
ATOM 1892 N N . PRO A 1 241 ? 55.673 47.063 22.195 1.00 8.97 241 PRO A N 1
ATOM 1893 C CA . PRO A 1 241 ? 55.798 46.581 20.818 1.00 7.95 241 PRO A CA 1
ATOM 1894 C C . PRO A 1 241 ? 54.412 46.248 20.201 1.00 10.26 241 PRO A C 1
ATOM 1895 O O . PRO A 1 241 ? 53.551 45.686 20.876 1.00 10.06 241 PRO A O 1
ATOM 1899 N N . VAL A 1 242 ? 54.228 46.574 18.921 1.00 9.27 242 VAL A N 1
ATOM 1900 C CA . VAL A 1 242 ? 52.937 46.335 18.273 1.00 7.31 242 VAL A CA 1
ATOM 1901 C C . VAL A 1 242 ? 52.991 45.097 17.411 1.00 7.31 242 VAL A C 1
ATOM 1902 O O . VAL A 1 242 ? 53.989 44.813 16.729 1.00 8.02 242 VAL A O 1
ATOM 1906 N N . ALA A 1 243 ? 51.935 44.317 17.511 1.00 7.21 243 ALA A N 1
ATOM 1907 C CA . ALA A 1 243 ? 51.803 43.059 16.772 1.00 7.25 243 ALA A CA 1
ATOM 1908 C C . ALA A 1 243 ? 50.569 43.071 15.904 1.00 8.85 243 ALA A C 1
ATOM 1909 O O . ALA A 1 243 ? 49.527 43.622 16.281 1.00 8.11 243 ALA A O 1
ATOM 1911 N N . GLY A 1 244 ? 50.692 42.471 14.728 1.00 7.95 244 GLY A N 1
ATOM 1912 C CA . GLY A 1 244 ? 49.517 42.268 13.876 1.00 7.92 244 GLY A CA 1
ATOM 1913 C C . GLY A 1 244 ? 49.817 41.246 12.813 1.00 7.54 244 GLY A C 1
ATOM 1914 O O . GLY A 1 244 ? 50.977 40.850 12.664 1.00 8.37 244 GLY A O 1
ATOM 1915 N N . GLY A 1 245 ? 48.778 40.823 12.082 1.00 7.78 245 GLY A N 1
ATOM 1916 C CA . GLY A 1 245 ? 49.005 39.891 10.992 1.00 8.48 245 GLY A CA 1
ATOM 1917 C C . GLY A 1 245 ? 47.903 38.889 10.842 1.00 7.46 245 GLY A C 1
ATOM 1918 O O . GLY A 1 245 ? 47.730 38.325 9.728 1.00 7.61 245 GLY A O 1
ATOM 1919 N N . GLU A 1 246 ? 47.107 38.660 11.888 1.00 8.36 246 GLU A N 1
ATOM 1920 C CA . GLU A 1 246 ? 46.081 37.620 11.724 1.00 8.88 246 GLU A CA 1
ATOM 1921 C C . GLU A 1 246 ? 44.957 38.025 10.774 1.00 9.73 246 GLU A C 1
ATOM 1922 O O . GLU A 1 246 ? 44.194 37.161 10.267 1.00 9.16 246 GLU A O 1
ATOM 1928 N N . THR A 1 247 ? 44.851 39.327 10.512 1.00 8.39 247 THR A N 1
ATOM 1929 C CA . THR A 1 247 ? 43.868 39.875 9.579 1.00 7.34 247 THR A CA 1
ATOM 1930 C C . THR A 1 247 ? 44.560 40.467 8.340 1.00 8.81 247 THR A C 1
ATOM 1931 O O . THR A 1 247 ? 43.956 41.238 7.605 1.00 9.60 247 THR A O 1
ATOM 1935 N N . TRP A 1 248 ? 45.785 40.033 8.043 1.00 9.11 248 TRP A N 1
ATOM 1936 C CA . TRP A 1 248 ? 46.407 40.393 6.755 1.00 7.59 248 TRP A CA 1
ATOM 1937 C C . TRP A 1 248 ? 46.613 39.113 5.976 1.00 9.63 248 TRP A C 1
ATOM 1938 O O . TRP A 1 248 ? 46.433 37.996 6.521 1.00 9.02 248 TRP A O 1
ATOM 1949 N N . HIS A 1 249 ? 46.896 39.264 4.692 1.00 8.02 249 HIS A N 1
ATOM 1950 C CA . HIS A 1 249 ? 46.826 38.106 3.799 1.00 8.37 249 HIS A CA 1
ATOM 1951 C C . HIS A 1 249 ? 47.859 38.149 2.694 1.00 8.56 249 HIS A C 1
ATOM 1952 O O . HIS A 1 249 ? 47.933 39.125 1.927 1.00 9.80 249 HIS A O 1
ATOM 1959 N N . GLY A 1 250 ? 48.555 37.043 2.544 1.00 7.52 250 GLY A N 1
ATOM 1960 C CA . GLY A 1 250 ? 49.460 36.839 1.408 1.00 9.05 250 GLY A CA 1
ATOM 1961 C C . GLY A 1 250 ? 50.742 37.641 1.468 1.00 9.42 250 GLY A C 1
ATOM 1962 O O . GLY A 1 250 ? 50.903 38.573 2.291 1.00 8.23 250 GLY A O 1
ATOM 1963 N N . ARG A 1 251 ? 51.659 37.349 0.533 1.00 8.03 251 ARG A N 1
ATOM 1964 C CA . ARG A 1 251 ? 52.901 38.135 0.501 1.00 7.47 251 ARG A CA 1
ATOM 1965 C C . ARG A 1 251 ? 52.622 39.615 0.245 1.00 7.44 251 ARG A C 1
ATOM 1966 O O . ARG A 1 251 ? 53.381 40.447 0.745 1.00 7.94 251 ARG A O 1
ATOM 1974 N N . TYR A 1 252 ? 51.562 39.977 -0.511 1.00 9.12 252 TYR A N 1
ATOM 1975 C CA . TYR A 1 252 ? 51.385 41.396 -0.893 1.00 7.76 252 TYR A CA 1
ATOM 1976 C C . TYR A 1 252 ? 50.794 42.164 0.252 1.00 8.26 252 TYR A C 1
ATOM 1977 O O . TYR A 1 252 ? 51.295 43.264 0.556 1.00 9.10 252 TYR A O 1
ATOM 1986 N N . GLY A 1 253 ? 49.809 41.568 0.925 1.00 7.73 253 GLY A N 1
ATOM 1987 C CA . GLY A 1 253 ? 49.262 42.235 2.125 1.00 7.38 253 GLY A CA 1
ATOM 1988 C C . GLY A 1 253 ? 50.273 42.353 3.251 1.00 11.14 253 GLY A C 1
ATOM 1989 O O . GLY A 1 253 ? 50.338 43.357 3.979 1.00 9.00 253 GLY A O 1
ATOM 1990 N N . MET A 1 254 ? 51.055 41.306 3.444 1.00 7.50 254 MET A N 1
ATOM 1991 C CA . MET A 1 254 ? 52.064 41.349 4.504 1.00 7.23 254 MET A CA 1
ATOM 1992 C C . MET A 1 254 ? 53.152 42.332 4.137 1.00 8.14 254 MET A C 1
ATOM 1993 O O . MET A 1 254 ? 53.656 43.052 5.024 1.00 8.76 254 MET A O 1
ATOM 1998 N N . TRP A 1 255 ? 53.638 42.309 2.879 1.00 7.26 255 TRP A N 1
ATOM 1999 C CA . TRP A 1 255 ? 54.636 43.317 2.481 1.00 7.86 255 TRP A CA 1
ATOM 2000 C C . TRP A 1 255 ? 54.113 44.748 2.634 1.00 7.81 255 TRP A C 1
ATOM 2001 O O . TRP A 1 255 ? 54.875 45.626 3.028 1.00 9.26 255 TRP A O 1
ATOM 2012 N N . GLN A 1 256 ? 52.850 44.982 2.332 1.00 7.96 256 GLN A N 1
ATOM 2013 C CA . GLN A 1 256 ? 52.279 46.320 2.527 1.00 7.61 256 GLN A CA 1
ATOM 2014 C C . GLN A 1 256 ? 52.433 46.768 3.980 1.00 7.95 256 GLN A C 1
ATOM 2015 O O . GLN A 1 256 ? 52.852 47.917 4.258 1.00 10.47 256 GLN A O 1
ATOM 2021 N N . ALA A 1 257 ? 52.133 45.858 4.905 1.00 8.62 257 ALA A N 1
ATOM 2022 C CA . ALA A 1 257 ? 52.275 46.171 6.334 1.00 7.63 257 ALA A CA 1
ATOM 2023 C C . ALA A 1 257 ? 53.734 46.357 6.742 1.00 8.32 257 ALA A C 1
ATOM 2024 O O . ALA A 1 257 ? 54.072 47.311 7.458 1.00 8.29 257 ALA A O 1
ATOM 2026 N N . LEU A 1 258 ? 54.622 45.488 6.277 1.00 8.51 258 LEU A N 1
ATOM 2027 C CA . LEU A 1 258 ? 56.042 45.661 6.643 1.00 8.87 258 LEU A CA 1
ATOM 2028 C C . LEU A 1 258 ? 56.620 46.911 6.032 1.00 7.19 258 LEU A C 1
ATOM 2029 O O . LEU A 1 258 ? 57.434 47.608 6.679 1.00 9.56 258 LEU A O 1
ATOM 2034 N N A SER A 1 259 ? 56.259 47.207 4.777 0.52 7.83 259 SER A N 1
ATOM 2035 N N B SER A 1 259 ? 56.253 47.213 4.774 0.48 7.82 259 SER A N 1
ATOM 2036 C CA A SER A 1 259 ? 56.739 48.443 4.161 0.52 8.84 259 SER A CA 1
ATOM 2037 C CA B SER A 1 259 ? 56.726 48.447 4.116 0.48 9.38 259 SER A CA 1
ATOM 2038 C C A SER A 1 259 ? 56.375 49.662 4.976 0.52 9.05 259 SER A C 1
ATOM 2039 C C B SER A 1 259 ? 56.248 49.748 4.767 0.48 8.80 259 SER A C 1
ATOM 2040 O O A SER A 1 259 ? 57.200 50.585 5.148 0.52 9.11 259 SER A O 1
ATOM 2041 O O B SER A 1 259 ? 56.848 50.828 4.590 0.48 8.79 259 SER A O 1
ATOM 2046 N N . ALA A 1 260 ? 55.155 49.645 5.500 1.00 7.80 260 ALA A N 1
ATOM 2047 C CA . ALA A 1 260 ? 54.621 50.748 6.292 1.00 8.68 260 ALA A CA 1
ATOM 2048 C C . ALA A 1 260 ? 55.250 50.829 7.662 1.00 9.82 260 ALA A C 1
ATOM 2049 O O . ALA A 1 260 ? 54.949 51.758 8.413 1.00 10.94 260 ALA A O 1
ATOM 2051 N N . GLY A 1 261 ? 56.082 49.857 8.011 1.00 9.13 261 GLY A N 1
ATOM 2052 C CA . GLY A 1 261 ? 56.590 49.743 9.374 1.00 9.92 261 GLY A CA 1
ATOM 2053 C C . GLY A 1 261 ? 55.486 49.609 10.408 1.00 10.53 261 GLY A C 1
ATOM 2054 O O . GLY A 1 261 ? 55.524 50.168 11.474 1.00 11.02 261 GLY A O 1
ATOM 2055 N N . ALA A 1 262 ? 54.472 48.811 10.091 1.00 7.88 262 ALA A N 1
ATOM 2056 C CA . ALA A 1 262 ? 53.321 48.722 10.951 1.00 7.19 262 ALA A CA 1
ATOM 2057 C C . ALA A 1 262 ? 53.602 47.988 12.248 1.00 8.05 262 ALA A C 1
ATOM 2058 O O . ALA A 1 262 ? 52.921 48.300 13.243 1.00 8.98 262 ALA A O 1
ATOM 2060 N N . VAL A 1 263 ? 54.505 46.999 12.263 1.00 8.50 263 VAL A N 1
ATOM 2061 C CA . VAL A 1 263 ? 54.543 46.102 13.441 1.00 7.19 263 VAL A CA 1
ATOM 2062 C C . VAL A 1 263 ? 55.970 45.771 13.878 1.00 9.24 263 VAL A C 1
ATOM 2063 O O . VAL A 1 263 ? 56.924 45.744 13.046 1.00 9.07 263 VAL A O 1
ATOM 2067 N N . ASP A 1 264 ? 56.105 45.507 15.169 1.00 7.26 264 ASP A N 1
ATOM 2068 C CA . ASP A 1 264 ? 57.310 44.880 15.694 1.00 8.55 264 ASP A CA 1
ATOM 2069 C C . ASP A 1 264 ? 57.280 43.366 15.632 1.00 9.57 264 ASP A C 1
ATOM 2070 O O . ASP A 1 264 ? 58.342 42.728 15.611 1.00 10.95 264 ASP A O 1
ATOM 2075 N N . ILE A 1 265 ? 56.077 42.787 15.628 1.00 7.56 265 ILE A N 1
ATOM 2076 C CA . ILE A 1 265 ? 55.876 41.327 15.529 1.00 7.37 265 ILE A CA 1
ATOM 2077 C C . ILE A 1 265 ? 54.819 41.088 14.476 1.00 7.70 265 ILE A C 1
ATOM 2078 O O . ILE A 1 265 ? 53.736 41.672 14.524 1.00 9.21 265 ILE A O 1
ATOM 2083 N N . LEU A 1 266 ? 55.145 40.255 13.480 1.00 7.31 266 LEU A N 1
ATOM 2084 C CA . LEU A 1 266 ? 54.191 39.901 12.423 1.00 8.37 266 LEU A CA 1
ATOM 2085 C C . LEU A 1 266 ? 53.625 38.533 12.733 1.00 10.13 266 LEU A C 1
ATOM 2086 O O . LEU A 1 266 ? 54.371 37.598 13.100 1.00 9.54 266 LEU A O 1
ATOM 2091 N N . GLN A 1 267 ? 52.310 38.374 12.544 1.00 7.53 267 GLN A N 1
ATOM 2092 C CA . GLN A 1 267 ? 51.599 37.204 13.103 1.00 7.86 267 GLN A CA 1
ATOM 2093 C C . GLN A 1 267 ? 50.755 36.514 12.019 1.00 7.53 267 GLN A C 1
ATOM 2094 O O . GLN A 1 267 ? 49.523 36.459 12.130 1.00 8.22 267 GLN A O 1
ATOM 2100 N N . PRO A 1 268 ? 51.402 35.954 10.999 1.00 8.40 268 PRO A N 1
ATOM 2101 C CA . PRO A 1 268 ? 50.662 35.174 10.015 1.00 7.76 268 PRO A CA 1
ATOM 2102 C C . PRO A 1 268 ? 50.034 33.946 10.668 1.00 7.69 268 PRO A C 1
ATOM 2103 O O . PRO A 1 268 ? 50.637 33.332 11.562 1.00 9.31 268 PRO A O 1
ATOM 2107 N N . ASP A 1 269 ? 48.837 33.619 10.181 1.00 8.02 269 ASP A N 1
ATOM 2108 C CA . ASP A 1 269 ? 48.097 32.423 10.585 1.00 7.91 269 ASP A CA 1
ATOM 2109 C C . ASP A 1 269 ? 48.235 31.413 9.456 1.00 7.96 269 ASP A C 1
ATOM 2110 O O . ASP A 1 269 ? 47.943 31.731 8.290 1.00 9.35 269 ASP A O 1
ATOM 2115 N N . LEU A 1 270 ? 48.677 30.188 9.754 1.00 8.08 270 LEU A N 1
ATOM 2116 C CA . LEU A 1 270 ? 48.844 29.163 8.680 1.00 11.00 270 LEU A CA 1
ATOM 2117 C C . LEU A 1 270 ? 47.592 28.972 7.863 1.00 12.51 270 LEU A C 1
ATOM 2118 O O . LEU A 1 270 ? 47.667 28.710 6.647 1.00 9.90 270 LEU A O 1
ATOM 2123 N N . CYS A 1 271 ? 46.439 29.112 8.505 1.00 9.84 271 CYS A N 1
ATOM 2124 C CA . CYS A 1 271 ? 45.131 28.807 7.893 1.00 8.37 271 CYS A CA 1
ATOM 2125 C C . CYS A 1 271 ? 44.478 30.061 7.328 1.00 8.25 271 CYS A C 1
ATOM 2126 O O . CYS A 1 271 ? 43.368 29.967 6.788 1.00 9.23 271 CYS A O 1
ATOM 2129 N N . GLY A 1 272 ? 45.195 31.196 7.344 1.00 8.09 272 GLY A N 1
ATOM 2130 C CA . GLY A 1 272 ? 44.667 32.435 6.796 1.00 8.00 272 GLY A CA 1
ATOM 2131 C C . GLY A 1 272 ? 45.555 33.094 5.756 1.00 8.47 272 GLY A C 1
ATOM 2132 O O . GLY A 1 272 ? 44.997 33.632 4.795 1.00 9.09 272 GLY A O 1
ATOM 2133 N N . CYS A 1 273 ? 46.879 33.071 5.945 1.00 8.45 273 CYS A N 1
ATOM 2134 C CA . CYS A 1 273 ? 47.748 33.904 5.137 1.00 8.03 273 CYS A CA 1
ATOM 2135 C C . CYS A 1 273 ? 48.061 33.326 3.789 1.00 9.37 273 CYS A C 1
ATOM 2136 O O . CYS A 1 273 ? 48.651 34.055 2.971 1.00 7.83 273 CYS A O 1
ATOM 2139 N N . GLY A 1 274 ? 47.693 32.074 3.550 1.00 7.94 274 GLY A N 1
ATOM 2140 C CA . GLY A 1 274 ? 48.062 31.397 2.297 1.00 8.83 274 GLY A CA 1
ATOM 2141 C C . GLY A 1 274 ? 48.650 30.025 2.519 1.00 9.83 274 GLY A C 1
ATOM 2142 O O . GLY A 1 274 ? 49.032 29.384 1.565 1.00 11.77 274 GLY A O 1
ATOM 2143 N N . GLY A 1 275 ? 48.725 29.545 3.750 1.00 8.51 275 GLY A N 1
ATOM 2144 C CA . GLY A 1 275 ? 49.216 28.187 3.976 1.00 9.51 275 GLY A CA 1
ATOM 2145 C C . GLY A 1 275 ? 50.722 28.103 4.138 1.00 8.88 275 GLY A C 1
ATOM 2146 O O . GLY A 1 275 ? 51.410 29.112 4.255 1.00 10.62 275 GLY A O 1
ATOM 2147 N N . PHE A 1 276 ? 51.256 26.882 4.137 1.00 8.30 276 PHE A N 1
ATOM 2148 C CA . PHE A 1 276 ? 52.707 26.703 4.211 1.00 8.57 276 PHE A CA 1
ATOM 2149 C C . PHE A 1 276 ? 53.413 27.341 3.031 1.00 10.25 276 PHE A C 1
ATOM 2150 O O . PHE A 1 276 ? 54.488 27.942 3.219 1.00 10.71 276 PHE A O 1
ATOM 2158 N N . SER A 1 277 ? 52.843 27.229 1.831 1.00 9.67 277 SER A N 1
ATOM 2159 C CA . SER A 1 277 ? 53.534 27.749 0.644 1.00 8.24 277 SER A CA 1
ATOM 2160 C C . SER A 1 277 ? 53.762 29.264 0.787 1.00 10.13 277 SER A C 1
ATOM 2161 O O . SER A 1 277 ? 54.850 29.779 0.504 1.00 11.04 277 SER A O 1
ATOM 2164 N N . GLU A 1 278 ? 52.737 29.981 1.230 1.00 7.98 278 GLU A N 1
ATOM 2165 C CA . GLU A 1 278 ? 52.853 31.415 1.289 1.00 7.84 278 GLU A CA 1
ATOM 2166 C C . GLU A 1 278 ? 53.505 31.889 2.574 1.00 9.15 278 GLU A C 1
ATOM 2167 O O . GLU A 1 278 ? 54.214 32.926 2.568 1.00 8.84 278 GLU A O 1
ATOM 2173 N N . ILE A 1 279 ? 53.331 31.155 3.672 1.00 8.49 279 ILE A N 1
ATOM 2174 C CA . ILE A 1 279 ? 53.953 31.642 4.913 1.00 7.74 279 ILE A CA 1
ATOM 2175 C C . ILE A 1 279 ? 55.467 31.585 4.823 1.00 11.30 279 ILE A C 1
ATOM 2176 O O . ILE A 1 279 ? 56.140 32.401 5.435 1.00 9.23 279 ILE A O 1
ATOM 2181 N N . GLN A 1 280 ? 56.040 30.629 4.086 1.00 10.00 280 GLN A N 1
ATOM 2182 C CA . GLN A 1 280 ? 57.491 30.668 3.909 1.00 9.99 280 GLN A CA 1
ATOM 2183 C C . GLN A 1 280 ? 57.940 31.946 3.199 1.00 8.57 280 GLN A C 1
ATOM 2184 O O . GLN A 1 280 ? 59.010 32.492 3.557 1.00 9.42 280 GLN A O 1
ATOM 2190 N N . LYS A 1 281 ? 57.119 32.462 2.275 1.00 7.78 281 LYS A N 1
ATOM 2191 C CA . LYS A 1 281 ? 57.460 33.689 1.536 1.00 7.69 281 LYS A CA 1
ATOM 2192 C C . LYS A 1 281 ? 57.323 34.888 2.476 1.00 7.57 281 LYS A C 1
ATOM 2193 O O . LYS A 1 281 ? 58.172 35.781 2.453 1.00 7.54 281 LYS A O 1
ATOM 2199 N N . ILE A 1 282 ? 56.317 34.871 3.346 1.00 8.55 282 ILE A N 1
ATOM 2200 C CA . ILE A 1 282 ? 56.127 35.940 4.312 1.00 9.04 282 ILE A CA 1
ATOM 2201 C C . ILE A 1 282 ? 57.288 35.965 5.310 1.00 7.57 282 ILE A C 1
ATOM 2202 O O . ILE A 1 282 ? 57.790 37.039 5.676 1.00 8.36 282 ILE A O 1
ATOM 2207 N N . ALA A 1 283 ? 57.729 34.786 5.747 1.00 8.38 283 ALA A N 1
ATOM 2208 C CA . ALA A 1 283 ? 58.883 34.688 6.644 1.00 8.79 283 ALA A CA 1
ATOM 2209 C C . ALA A 1 283 ? 60.140 35.246 6.008 1.00 8.24 283 ALA A C 1
ATOM 2210 O O . ALA A 1 283 ? 60.937 35.944 6.690 1.00 9.69 283 ALA A O 1
ATOM 2212 N N . THR A 1 284 ? 60.349 35.001 4.715 1.00 7.60 284 THR A N 1
ATOM 2213 C CA . THR A 1 284 ? 61.431 35.685 3.974 1.00 8.25 284 THR A CA 1
ATOM 2214 C C . THR A 1 284 ? 61.325 37.193 4.072 1.00 8.12 284 THR A C 1
ATOM 2215 O O . THR A 1 284 ? 62.330 37.899 4.401 1.00 8.73 284 THR A O 1
ATOM 2219 N N . LEU A 1 285 ? 60.146 37.727 3.780 1.00 7.46 285 LEU A N 1
ATOM 2220 C CA . LEU A 1 285 ? 59.970 39.175 3.787 1.00 7.39 285 LEU A CA 1
ATOM 2221 C C . LEU A 1 285 ? 60.300 39.794 5.139 1.00 7.84 285 LEU A C 1
ATOM 2222 O O . LEU A 1 285 ? 60.899 40.881 5.207 1.00 8.65 285 LEU A O 1
ATOM 2227 N N . ALA A 1 286 ? 59.926 39.114 6.219 1.00 7.33 286 ALA A N 1
ATOM 2228 C CA . ALA A 1 286 ? 60.194 39.610 7.564 1.00 7.59 286 ALA A CA 1
ATOM 2229 C C . ALA A 1 286 ? 61.667 39.707 7.870 1.00 9.44 286 ALA A C 1
ATOM 2230 O O . ALA A 1 286 ? 62.073 40.559 8.697 1.00 8.68 286 ALA A O 1
ATOM 2232 N N . THR A 1 287 ? 62.499 38.903 7.213 1.00 7.45 287 THR A N 1
ATOM 2233 C CA . THR A 1 287 ? 63.972 39.029 7.454 1.00 7.53 287 THR A CA 1
ATOM 2234 C C . THR A 1 287 ? 64.604 40.273 6.820 1.00 7.53 287 THR A C 1
ATOM 2235 O O . THR A 1 287 ? 65.726 40.617 7.169 1.00 9.07 287 THR A O 1
ATOM 2239 N N . LEU A 1 288 ? 63.909 40.960 5.912 1.00 7.48 288 LEU A N 1
ATOM 2240 C CA . LEU A 1 288 ? 64.537 42.117 5.264 1.00 7.52 288 LEU A CA 1
ATOM 2241 C C . LEU A 1 288 ? 64.761 43.205 6.279 1.00 8.74 288 LEU A C 1
ATOM 2242 O O . LEU A 1 288 ? 65.812 43.906 6.221 1.00 11.37 288 LEU A O 1
ATOM 2247 N N . HIS A 1 289 ? 63.788 43.403 7.178 1.00 8.92 289 HIS A N 1
ATOM 2248 C CA . HIS A 1 289 ? 63.931 44.419 8.231 1.00 9.87 289 HIS A CA 1
ATOM 2249 C C . HIS A 1 289 ? 64.171 43.830 9.613 1.00 10.35 289 HIS A C 1
ATOM 2250 O O . HIS A 1 289 ? 64.434 44.588 10.559 1.00 13.59 289 HIS A O 1
ATOM 2257 N N . GLY A 1 290 ? 64.106 42.525 9.764 1.00 8.34 290 GLY A N 1
ATOM 2258 C CA . GLY A 1 290 ? 64.338 41.923 11.079 1.00 8.52 290 GLY A CA 1
ATOM 2259 C C . GLY A 1 290 ? 63.079 41.941 11.956 1.00 11.67 290 GLY A C 1
ATOM 2260 O O . GLY A 1 290 ? 63.162 41.912 13.195 1.00 15.24 290 GLY A O 1
ATOM 2261 N N . VAL A 1 291 ? 61.894 41.876 11.354 1.00 7.33 291 VAL A N 1
ATOM 2262 C CA . VAL A 1 291 ? 60.674 41.823 12.142 1.00 7.35 291 VAL A CA 1
ATOM 2263 C C . VAL A 1 291 ? 60.377 40.402 12.590 1.00 7.75 291 VAL A C 1
ATOM 2264 O O . VAL A 1 291 ? 60.356 39.470 11.757 1.00 8.20 291 VAL A O 1
ATOM 2268 N N . ARG A 1 292 ? 60.206 40.198 13.902 1.00 8.42 292 ARG A N 1
ATOM 2269 C CA . ARG A 1 292 ? 59.917 38.863 14.416 1.00 7.56 292 ARG A CA 1
ATOM 2270 C C . ARG A 1 292 ? 58.595 38.313 13.961 1.00 9.25 292 ARG A C 1
ATOM 2271 O O . ARG A 1 292 ? 57.604 39.031 13.933 1.00 9.85 292 ARG A O 1
ATOM 2279 N N . ILE A 1 293 ? 58.601 37.041 13.566 1.00 8.00 293 ILE A N 1
ATOM 2280 C CA . ILE A 1 293 ? 57.366 36.301 13.311 1.00 7.55 293 ILE A CA 1
ATOM 2281 C C . ILE A 1 293 ? 56.942 35.548 14.567 1.00 10.10 293 ILE A C 1
ATOM 2282 O O . ILE A 1 293 ? 57.718 34.796 15.129 1.00 8.80 293 ILE A O 1
ATOM 2287 N N . VAL A 1 294 ? 55.693 35.723 15.000 1.00 9.98 294 VAL A N 1
ATOM 2288 C CA . VAL A 1 294 ? 55.069 34.812 15.974 1.00 7.83 294 VAL A CA 1
ATOM 2289 C C . VAL A 1 294 ? 53.707 34.449 15.393 1.00 9.28 294 VAL A C 1
ATOM 2290 O O . VAL A 1 294 ? 52.856 35.323 15.270 1.00 8.17 294 VAL A O 1
ATOM 2294 N N . PRO A 1 295 ? 53.480 33.194 14.996 1.00 8.71 295 PRO A N 1
ATOM 2295 C CA . PRO A 1 295 ? 52.238 32.883 14.297 1.00 9.25 295 PRO A CA 1
ATOM 2296 C C . PRO A 1 295 ? 51.016 33.204 15.134 1.00 7.99 295 PRO A C 1
ATOM 2297 O O . PRO A 1 295 ? 51.024 33.111 16.368 1.00 9.67 295 PRO A O 1
ATOM 2301 N N . HIS A 1 296 ? 49.934 33.576 14.455 1.00 8.23 296 HIS A N 1
ATOM 2302 C CA . HIS A 1 296 ? 48.619 33.569 15.094 1.00 8.05 296 HIS A CA 1
ATOM 2303 C C . HIS A 1 296 ? 48.032 32.168 14.956 1.00 8.47 296 HIS A C 1
ATOM 2304 O O . HIS A 1 296 ? 48.142 31.542 13.880 1.00 9.67 296 HIS A O 1
ATOM 2311 N N . VAL A 1 297 ? 47.408 31.655 16.028 1.00 8.39 297 VAL A N 1
ATOM 2312 C CA . VAL A 1 297 ? 46.849 30.282 16.020 1.00 8.59 297 VAL A CA 1
ATOM 2313 C C . VAL A 1 297 ? 45.435 30.324 16.600 1.00 10.30 297 VAL A C 1
ATOM 2314 O O . VAL A 1 297 ? 45.251 30.651 17.783 1.00 12.64 297 VAL A O 1
ATOM 2318 N N . TRP A 1 298 ? 44.430 29.970 15.801 1.00 9.89 298 TRP A N 1
ATOM 2319 C CA . TRP A 1 298 ? 43.044 29.948 16.288 1.00 11.74 298 TRP A CA 1
ATOM 2320 C C . TRP A 1 298 ? 42.371 28.836 15.523 1.00 11.18 298 TRP A C 1
ATOM 2321 O O . TRP A 1 298 ? 42.380 28.840 14.265 1.00 11.32 298 TRP A O 1
ATOM 2332 N N . GLY A 1 299 ? 41.794 27.884 16.259 1.00 10.50 299 GLY A N 1
ATOM 2333 C CA . GLY A 1 299 ? 41.024 26.809 15.622 1.00 11.04 299 GLY A CA 1
ATOM 2334 C C . GLY A 1 299 ? 41.256 25.446 16.198 1.00 11.65 299 GLY A C 1
ATOM 2335 O O . GLY A 1 299 ? 41.647 25.332 17.395 1.00 11.94 299 GLY A O 1
ATOM 2336 N N . THR A 1 300 ? 41.024 24.406 15.375 1.00 9.85 300 THR A N 1
ATOM 2337 C CA . THR A 1 300 ? 41.046 23.015 15.881 1.00 11.35 300 THR A CA 1
ATOM 2338 C C . THR A 1 300 ? 42.445 22.436 15.930 1.00 12.61 300 THR A C 1
ATOM 2339 O O . THR A 1 300 ? 43.443 23.105 15.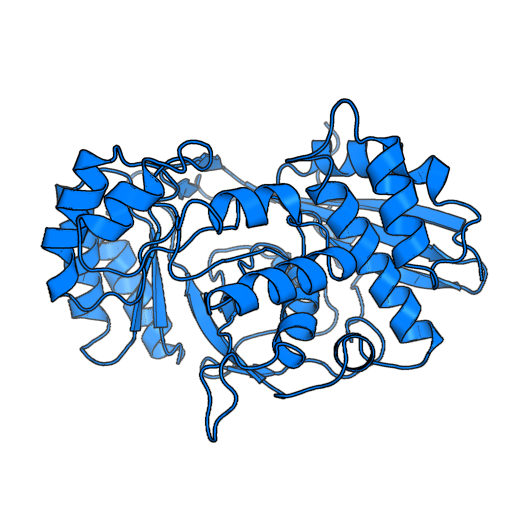598 1.00 10.29 300 THR A O 1
ATOM 2343 N N . GLY A 1 301 ? 42.530 21.177 16.322 1.00 10.41 301 GLY A N 1
ATOM 2344 C CA . GLY A 1 301 ? 43.814 20.514 16.330 1.00 10.44 301 GLY A CA 1
ATOM 2345 C C . GLY A 1 301 ? 44.477 20.453 14.976 1.00 12.11 301 GLY A C 1
ATOM 2346 O O . GLY A 1 301 ? 45.655 20.221 14.911 1.00 11.18 301 GLY A O 1
ATOM 2347 N N . VAL A 1 302 ? 43.736 20.597 13.870 1.00 11.27 302 VAL A N 1
ATOM 2348 C CA . VAL A 1 302 ? 44.394 20.572 12.556 1.00 9.99 302 VAL A CA 1
ATOM 2349 C C . VAL A 1 302 ? 45.207 21.852 12.363 1.00 10.12 302 VAL A C 1
ATOM 2350 O O . VAL A 1 302 ? 46.381 21.782 12.026 1.00 9.76 302 VAL A O 1
ATOM 2354 N N . GLN A 1 303 ? 44.587 23.014 12.621 1.00 9.53 303 GLN A N 1
ATOM 2355 C CA . GLN A 1 303 ? 45.309 24.284 12.691 1.00 9.27 303 GLN A CA 1
ATOM 2356 C C . GLN A 1 303 ? 46.479 24.162 13.658 1.00 10.40 303 GLN A C 1
ATOM 2357 O O . GLN A 1 303 ? 47.592 24.534 13.303 1.00 10.60 303 GLN A O 1
ATOM 2363 N N . ILE A 1 304 ? 46.270 23.591 14.842 1.00 10.16 304 ILE A N 1
ATOM 2364 C CA . ILE A 1 304 ? 47.385 23.523 15.794 1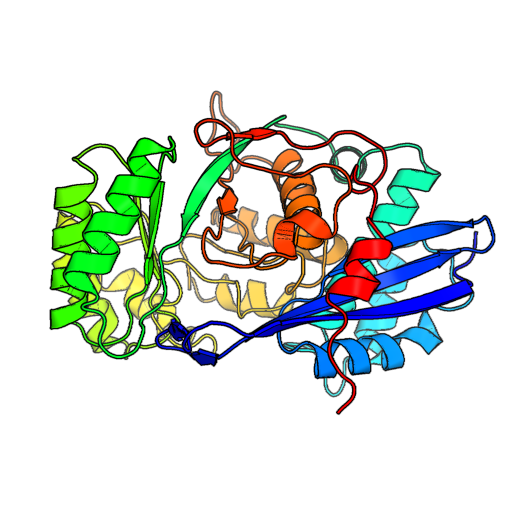.00 9.57 304 ILE A CA 1
ATOM 2365 C C . ILE A 1 304 ? 48.546 22.711 15.231 1.00 10.70 304 ILE A C 1
ATOM 2366 O O . ILE A 1 304 ? 49.692 23.128 15.275 1.00 10.58 304 ILE A O 1
ATOM 2371 N N . ALA A 1 305 ? 48.219 21.572 14.634 1.00 9.77 305 ALA A N 1
ATOM 2372 C CA . ALA A 1 305 ? 49.254 20.745 14.034 1.00 10.10 305 ALA A CA 1
ATOM 2373 C C . ALA A 1 305 ? 49.991 21.497 12.925 1.00 11.39 305 ALA A C 1
ATOM 2374 O O . ALA A 1 305 ? 51.225 21.356 12.791 1.00 10.97 305 ALA A O 1
ATOM 2376 N N . ALA A 1 306 ? 49.273 22.241 12.092 1.00 9.38 306 ALA A N 1
ATOM 2377 C CA . ALA A 1 306 ? 49.976 22.966 11.015 1.00 9.72 306 ALA A CA 1
ATOM 2378 C C . ALA A 1 306 ? 50.900 24.012 11.575 1.00 10.60 306 ALA A C 1
ATOM 2379 O O . ALA A 1 306 ? 52.040 24.190 11.124 1.00 9.24 306 ALA A O 1
ATOM 2381 N N . ALA A 1 307 ? 50.383 24.775 12.534 1.00 9.46 307 ALA A N 1
ATOM 2382 C CA . ALA A 1 307 ? 51.199 25.813 13.157 1.00 8.79 307 ALA A CA 1
ATOM 2383 C C . ALA A 1 307 ? 52.418 25.208 13.832 1.00 10.26 307 ALA A C 1
ATOM 2384 O O . ALA A 1 307 ? 53.522 25.771 13.735 1.00 10.58 307 ALA A O 1
ATOM 2386 N N . LEU A 1 308 ? 52.251 24.042 14.485 1.00 9.17 308 LEU A N 1
ATOM 2387 C CA . LEU A 1 308 ? 53.442 23.416 15.100 1.00 9.32 308 LEU A CA 1
ATOM 2388 C C . LEU A 1 308 ? 54.508 22.998 14.087 1.00 11.67 308 LEU A C 1
ATOM 2389 O O . LEU A 1 308 ? 55.705 23.146 14.354 1.00 10.40 308 LEU A O 1
ATOM 2394 N N . GLN A 1 309 ? 54.106 22.489 12.918 1.00 11.21 309 GLN A N 1
ATOM 2395 C CA . GLN A 1 309 ? 55.100 22.139 11.886 1.00 9.29 309 GLN A CA 1
ATOM 2396 C C . GLN A 1 309 ? 55.908 23.375 11.457 1.00 9.04 309 GLN A C 1
ATOM 2397 O O . GLN A 1 309 ? 57.135 23.310 11.295 1.00 10.71 309 GLN A O 1
ATOM 2403 N N . PHE A 1 310 ? 55.194 24.491 11.230 1.00 8.83 310 PHE A N 1
ATOM 2404 C CA . PHE A 1 310 ? 55.879 25.703 10.823 1.00 8.62 310 PHE A CA 1
ATOM 2405 C C . PHE A 1 310 ? 56.770 26.170 11.953 1.00 8.63 310 PHE A C 1
ATOM 2406 O O . PHE A 1 310 ? 57.905 26.611 11.701 1.00 9.43 310 PHE A O 1
ATOM 2414 N N . MET A 1 311 ? 56.287 26.095 13.198 1.00 9.20 311 MET A N 1
ATOM 2415 C CA . MET A 1 311 ? 57.146 26.539 14.295 1.00 9.06 311 MET A CA 1
ATOM 2416 C C . MET A 1 311 ? 58.408 25.703 14.466 1.00 9.46 311 MET A C 1
ATOM 2417 O O . MET A 1 311 ? 59.432 26.260 14.914 1.00 10.88 311 MET A O 1
ATOM 2422 N N . ALA A 1 312 ? 58.388 24.419 14.122 1.00 10.03 312 ALA A N 1
ATOM 2423 C CA . ALA A 1 312 ? 59.615 23.630 14.240 1.00 9.28 312 ALA A CA 1
ATOM 2424 C C . ALA A 1 312 ? 60.624 24.139 13.214 1.00 10.93 312 ALA A C 1
ATOM 2425 O O . ALA A 1 312 ? 61.831 24.108 13.470 1.00 11.02 312 ALA A O 1
ATOM 2427 N N . ALA A 1 313 ? 60.126 24.631 12.081 1.00 8.97 313 ALA A N 1
ATOM 2428 C CA . ALA A 1 313 ? 61.005 24.998 10.953 1.00 9.87 313 ALA A CA 1
ATOM 2429 C C . ALA A 1 313 ? 61.410 26.460 10.931 1.00 9.49 313 ALA A C 1
ATOM 2430 O O . ALA A 1 313 ? 62.294 26.861 10.126 1.00 12.57 313 ALA A O 1
ATOM 2432 N N . MET A 1 314 ? 60.826 27.273 11.813 1.00 9.44 314 MET A N 1
ATOM 2433 C CA . MET A 1 314 ? 61.119 28.725 11.719 1.00 8.54 314 MET A CA 1
ATOM 2434 C C . MET A 1 314 ? 62.586 29.005 11.978 1.00 9.66 314 MET A C 1
ATOM 2435 O O . MET A 1 314 ? 63.107 28.638 13.032 1.00 9.76 314 MET A O 1
ATOM 2440 N N . THR A 1 315 ? 63.238 29.736 11.079 1.00 8.73 315 THR A N 1
ATOM 2441 C CA . THR A 1 315 ? 64.624 30.089 11.284 1.00 8.39 315 THR A CA 1
ATOM 2442 C C . THR A 1 315 ? 64.780 31.321 12.154 1.00 8.48 315 THR A C 1
ATOM 2443 O O . THR A 1 315 ? 64.165 32.338 11.888 1.00 9.14 315 THR A O 1
ATOM 2447 N N . PRO A 1 316 ? 65.627 31.255 13.190 1.00 8.53 316 PRO A N 1
ATOM 2448 C CA . PRO A 1 316 ? 65.870 32.414 14.066 1.00 8.34 316 PRO A CA 1
ATOM 2449 C C . PRO A 1 316 ? 66.330 33.643 13.262 1.00 9.23 316 PRO A C 1
ATOM 2450 O O . PRO A 1 316 ? 67.053 33.548 12.255 1.00 9.24 316 PRO A O 1
ATOM 2454 N N . ASP A 1 317 ? 65.925 34.812 13.750 1.00 8.32 317 ASP A N 1
ATOM 2455 C CA . ASP A 1 317 ? 66.305 36.081 13.124 1.00 7.98 317 ASP A CA 1
ATOM 2456 C C . ASP A 1 317 ? 66.646 37.030 14.275 1.00 8.72 317 ASP A C 1
ATOM 2457 O O . ASP A 1 317 ? 65.779 37.772 14.734 1.00 8.84 317 ASP A O 1
ATOM 2462 N N . PRO A 1 318 ? 67.908 37.052 14.724 1.00 8.11 318 PRO A N 1
ATOM 2463 C CA . PRO A 1 318 ? 69.079 36.366 14.159 1.00 8.25 318 PRO A CA 1
ATOM 2464 C C . PRO A 1 318 ? 69.384 35.020 14.757 1.00 8.42 318 PRO A C 1
ATOM 2465 O O . PRO A 1 318 ? 68.921 34.631 15.825 1.00 8.48 318 PRO A O 1
ATOM 2469 N N . VAL A 1 319 ? 70.175 34.267 14.008 1.00 8.54 319 VAL A N 1
ATOM 2470 C CA . VAL A 1 319 ? 70.801 33.074 14.593 1.00 8.76 319 VAL A CA 1
ATOM 2471 C C . VAL A 1 319 ? 71.796 33.453 15.656 1.00 8.90 319 VAL A C 1
ATOM 2472 O O . VAL A 1 319 ? 72.697 34.257 15.425 1.00 11.13 319 VAL A O 1
ATOM 2476 N N . ARG A 1 320 ? 71.646 32.807 16.825 1.00 9.37 320 ARG A N 1
ATOM 2477 C CA . ARG A 1 320 ? 72.609 32.919 17.924 1.00 11.56 320 ARG A CA 1
ATOM 2478 C C . ARG A 1 320 ? 72.364 31.725 18.811 1.00 10.84 320 ARG A C 1
ATOM 2479 O O . ARG A 1 320 ? 71.399 30.981 18.638 1.00 12.13 320 ARG A O 1
ATOM 2487 N N . VAL A 1 321 ? 73.231 31.547 19.806 1.00 14.70 321 VAL A N 1
ATOM 2488 C CA . VAL A 1 321 ? 72.993 30.491 20.766 1.00 14.27 321 VAL A CA 1
ATOM 2489 C C . VAL A 1 321 ? 71.762 30.902 21.593 1.00 13.97 321 VAL A C 1
ATOM 2490 O O . VAL A 1 321 ? 71.642 32.082 22.011 1.00 13.13 321 VAL A O 1
ATOM 2494 N N . ASN A 1 322 ? 70.848 29.963 21.822 1.00 12.72 322 ASN A N 1
ATOM 2495 C CA . ASN A 1 322 ? 69.583 30.276 22.542 1.00 11.27 322 ASN A CA 1
ATOM 2496 C C . ASN A 1 322 ? 68.867 31.475 21.992 1.00 10.14 322 ASN A C 1
ATOM 2497 O O . ASN A 1 322 ? 68.683 32.496 22.687 1.00 10.33 322 ASN A O 1
ATOM 2502 N N . PRO A 1 323 ? 68.451 31.373 20.716 1.00 9.92 323 PRO A N 1
ATOM 2503 C CA . PRO A 1 323 ? 67.827 32.490 20.019 1.00 8.98 323 PRO A CA 1
ATOM 2504 C C . PRO A 1 323 ? 66.395 32.699 20.448 1.00 8.89 323 PRO A C 1
ATOM 2505 O O . PRO A 1 323 ? 65.834 31.893 21.239 1.00 12.04 323 PRO A O 1
ATOM 2509 N N . ILE A 1 324 ? 65.804 33.801 19.959 1.00 8.91 324 ILE A N 1
ATOM 2510 C CA . ILE A 1 324 ? 64.392 34.045 20.231 1.00 11.08 324 ILE A CA 1
ATOM 2511 C C . ILE A 1 324 ? 63.572 33.109 19.356 1.00 10.57 324 ILE A C 1
ATOM 2512 O O . ILE A 1 324 ? 63.679 33.110 18.133 1.00 11.71 324 ILE A O 1
ATOM 2517 N N . GLU A 1 325 ? 62.767 32.270 20.019 1.00 11.09 325 GLU A N 1
ATOM 2518 C CA . GLU A 1 325 ? 62.016 31.202 19.355 1.00 9.63 325 GLU A CA 1
ATOM 2519 C C . GLU A 1 325 ? 60.522 31.569 19.338 1.00 11.42 325 GLU A C 1
ATOM 2520 O O . GLU A 1 325 ? 60.046 32.369 20.163 1.00 9.90 325 GLU A O 1
ATOM 2526 N N . PRO A 1 326 ? 59.765 30.952 18.419 1.00 9.90 326 PRO A N 1
ATOM 2527 C CA . PRO A 1 326 ? 58.313 31.196 18.400 1.00 10.35 326 PRO A CA 1
ATOM 2528 C C . PRO A 1 326 ? 57.691 30.608 19.676 1.00 9.43 326 PRO A C 1
ATOM 2529 O O . PRO A 1 326 ? 58.214 29.645 20.285 1.00 10.73 326 PRO A O 1
ATOM 2533 N N . ILE A 1 327 ? 56.619 31.279 20.118 1.00 9.21 327 ILE A N 1
ATOM 2534 C CA . ILE A 1 327 ? 55.775 30.710 21.183 1.00 8.84 327 ILE A CA 1
ATOM 2535 C C . ILE A 1 327 ? 54.418 30.477 20.561 1.00 9.77 327 ILE A C 1
ATOM 2536 O O . ILE A 1 327 ? 54.047 31.143 19.588 1.00 11.40 327 ILE A O 1
ATOM 2541 N N . MET A 1 328 ? 53.698 29.499 21.097 1.00 9.42 328 MET A N 1
ATOM 2542 C CA . MET A 1 328 ? 52.432 29.020 20.518 1.00 9.48 328 MET A CA 1
ATOM 2543 C C . MET A 1 328 ? 51.230 29.648 21.219 1.00 10.12 328 MET A C 1
ATOM 2544 O O . MET A 1 328 ? 51.019 29.443 22.424 1.00 11.42 328 MET A O 1
ATOM 2549 N N . GLU A 1 329 ? 50.403 30.366 20.468 1.00 10.32 329 GLU A N 1
ATOM 2550 C CA . GLU A 1 329 ? 49.158 30.889 20.949 1.00 10.23 329 GLU A CA 1
ATOM 2551 C C . GLU A 1 329 ? 48.203 29.745 21.246 1.00 11.88 329 GLU A C 1
ATOM 2552 O O . GLU A 1 329 ? 47.907 28.948 20.360 1.00 10.26 329 GLU A O 1
ATOM 2558 N N . PHE A 1 330 ? 47.766 29.615 22.503 1.00 10.50 330 PHE A N 1
ATOM 2559 C CA . PHE A 1 330 ? 46.932 28.503 22.881 1.00 11.58 330 PHE A CA 1
ATOM 2560 C C . PHE A 1 330 ? 45.638 28.989 23.503 1.00 13.67 330 PHE A C 1
ATOM 2561 O O . PHE A 1 330 ? 45.563 29.449 24.644 1.00 13.27 330 PHE A O 1
ATOM 2569 N N . ASP A 1 331 ? 44.578 28.907 22.700 1.00 15.49 331 ASP A N 1
ATOM 2570 C CA . ASP A 1 331 ? 43.233 29.221 23.184 1.00 16.10 331 ASP A CA 1
ATOM 2571 C C . ASP A 1 331 ? 42.766 28.180 24.188 1.00 17.70 331 ASP A C 1
ATOM 2572 O O . ASP A 1 331 ? 42.751 26.979 23.887 1.00 17.91 331 ASP A O 1
ATOM 2577 N N A ARG A 1 332 ? 42.362 28.626 25.383 0.67 18.54 332 ARG A N 1
ATOM 2578 N N B ARG A 1 332 ? 42.396 28.629 25.397 0.33 18.40 332 ARG A N 1
ATOM 2579 C CA A ARG A 1 332 ? 41.928 27.709 26.429 0.67 18.20 332 ARG A CA 1
ATOM 2580 C CA B ARG A 1 332 ? 41.925 27.730 26.460 0.33 18.41 332 ARG A CA 1
ATOM 2581 C C A ARG A 1 332 ? 40.410 27.723 26.634 0.67 20.22 332 ARG A C 1
ATOM 2582 C C B ARG A 1 332 ? 40.408 27.728 26.638 0.33 20.08 332 ARG A C 1
ATOM 2583 O O A ARG A 1 332 ? 39.887 26.994 27.473 0.67 23.36 332 ARG A O 1
ATOM 2584 O O B ARG A 1 332 ? 39.886 27.010 27.490 0.33 22.83 332 ARG A O 1
ATOM 2599 N N . THR A 1 333 ? 39.691 28.522 25.850 1.00 15.94 333 THR A N 1
ATOM 2600 C CA . THR A 1 333 ? 38.244 28.625 26.038 1.00 13.63 333 THR A CA 1
ATOM 2601 C C . THR A 1 333 ? 37.578 27.356 25.525 1.00 16.45 333 THR A C 1
ATOM 2602 O O . THR A 1 333 ? 38.203 26.548 24.841 1.00 17.49 333 THR A O 1
ATOM 2606 N N . HIS A 1 334 ? 36.327 27.155 25.919 1.00 15.09 334 HIS A N 1
ATOM 2607 C CA . HIS A 1 334 ? 35.623 25.904 25.654 1.00 15.96 334 HIS A CA 1
ATOM 2608 C C . HIS A 1 334 ? 35.411 25.551 24.185 1.00 16.72 334 HIS A C 1
ATOM 2609 O O . HIS A 1 334 ? 34.764 26.271 23.440 1.00 17.33 334 HIS A O 1
ATOM 2616 N N . ASN A 1 335 ? 35.959 24.415 23.777 1.00 13.72 335 ASN A N 1
ATOM 2617 C CA . ASN A 1 335 ? 35.622 23.895 22.444 1.00 13.35 335 ASN A CA 1
ATOM 2618 C C . ASN A 1 335 ? 35.877 22.402 22.433 1.00 14.61 335 ASN A C 1
ATOM 2619 O O . ASN A 1 335 ? 37.036 21.964 22.337 1.00 14.49 335 ASN A O 1
ATOM 2624 N N . PRO A 1 336 ? 34.796 21.619 22.551 1.00 14.31 336 PRO A N 1
ATOM 2625 C CA . PRO A 1 336 ? 34.913 20.169 22.698 1.00 16.02 336 PRO A CA 1
ATOM 2626 C C . PRO A 1 336 ? 35.458 19.499 21.444 1.00 16.04 336 PRO A C 1
ATOM 2627 O O . PRO A 1 336 ? 35.916 18.340 21.534 1.00 21.11 336 PRO A O 1
ATOM 2631 N N . PHE A 1 337 ? 35.412 20.175 20.293 1.00 13.65 337 PHE A N 1
ATOM 2632 C CA . PHE A 1 337 ? 35.961 19.510 19.109 1.00 13.69 337 PHE A CA 1
ATOM 2633 C C . PHE A 1 337 ? 37.339 20.007 18.765 1.00 14.29 337 PHE A C 1
ATOM 2634 O O . PHE A 1 337 ? 37.932 19.504 17.803 1.00 12.42 337 PHE A O 1
ATOM 2642 N N . ARG A 1 338 ? 37.892 20.936 19.550 1.00 12.58 338 ARG A N 1
ATOM 2643 C CA . ARG A 1 338 ? 39.282 21.373 19.281 1.00 12.45 338 ARG A CA 1
ATOM 2644 C C . ARG A 1 338 ? 40.224 20.170 19.236 1.00 13.57 338 ARG A C 1
ATOM 2645 O O . ARG A 1 338 ? 40.923 19.953 18.254 1.00 13.44 338 ARG A O 1
ATOM 2653 N N . GLN A 1 339 ? 40.221 19.358 20.304 1.00 12.92 339 GLN A N 1
ATOM 2654 C CA . GLN A 1 339 ? 41.117 18.201 20.310 1.00 13.17 339 GLN A CA 1
ATOM 2655 C C . GLN A 1 339 ? 40.473 16.968 19.756 1.00 15.12 339 GLN A C 1
ATOM 2656 O O . GLN A 1 339 ? 41.190 16.042 19.321 1.00 14.98 339 GLN A O 1
ATOM 2662 N N . ALA A 1 340 ? 39.128 16.899 19.768 1.00 13.68 340 ALA A N 1
ATOM 2663 C CA . ALA A 1 340 ? 38.438 15.644 19.403 1.00 14.78 340 ALA A CA 1
ATOM 2664 C C . ALA A 1 340 ? 38.642 15.275 17.948 1.00 13.97 340 ALA A C 1
ATOM 2665 O O . ALA A 1 340 ? 38.490 14.081 17.588 1.00 15.62 340 ALA A O 1
ATOM 2667 N N . VAL A 1 341 ? 38.948 16.267 17.107 1.00 15.48 341 VAL A N 1
ATOM 2668 C CA . VAL A 1 341 ? 39.219 15.951 15.697 1.00 15.19 341 VAL A CA 1
ATOM 2669 C C . VAL A 1 341 ? 40.486 15.124 15.487 1.00 13.81 341 VAL A C 1
ATOM 2670 O O . VAL A 1 341 ? 40.675 14.573 14.390 1.00 15.49 341 VAL A O 1
ATOM 2674 N N . LEU A 1 342 ? 41.352 15.048 16.510 1.00 13.54 342 LEU A N 1
ATOM 2675 C CA . LEU A 1 342 ? 42.598 14.305 16.421 1.00 13.38 342 LEU A CA 1
ATOM 2676 C C . LEU A 1 342 ? 42.481 13.032 17.224 1.00 15.68 342 LEU A C 1
ATOM 2677 O O . LEU A 1 342 ? 41.795 12.973 18.250 1.00 16.66 342 LEU A O 1
ATOM 2682 N N . ARG A 1 343 ? 43.165 11.989 16.766 1.00 14.44 343 ARG A N 1
ATOM 2683 C CA . ARG A 1 343 ? 43.165 10.773 17.573 1.00 16.60 343 ARG A CA 1
ATOM 2684 C C . ARG A 1 343 ? 44.013 10.932 18.817 1.00 16.51 343 ARG A C 1
ATOM 2685 O O . ARG A 1 343 ? 43.743 10.273 19.819 1.00 21.96 343 ARG A O 1
ATOM 2693 N N . GLU A 1 344 ? 45.019 11.791 18.759 1.00 17.18 344 GLU A N 1
ATOM 2694 C CA . GLU A 1 344 ? 45.851 12.098 19.908 1.00 21.36 344 GLU A CA 1
ATOM 2695 C C . GLU A 1 344 ? 45.920 13.593 20.081 1.00 17.52 344 GLU A C 1
ATOM 2696 O O . GLU A 1 344 ? 46.245 14.333 19.150 1.00 18.13 344 GLU A O 1
ATOM 2702 N N . PRO A 1 345 ? 45.636 14.063 21.290 1.00 16.33 345 PRO A N 1
ATOM 2703 C CA . PRO A 1 345 ? 45.558 15.511 21.445 1.00 16.18 345 PRO A CA 1
ATOM 2704 C C . PRO A 1 345 ? 46.939 16.168 21.363 1.00 15.43 345 PRO A C 1
ATOM 2705 O O . PRO A 1 345 ? 47.957 15.515 21.684 1.00 16.63 345 PRO A O 1
ATOM 2709 N N . LEU A 1 346 ? 46.965 17.440 20.970 1.00 14.08 346 LEU A N 1
ATOM 2710 C CA . LEU A 1 346 ? 48.175 18.254 20.914 1.00 13.52 346 LEU A CA 1
ATOM 2711 C C . LEU A 1 346 ? 47.979 19.283 21.995 1.00 14.51 346 LEU A C 1
ATOM 2712 O O . LEU A 1 346 ? 47.359 20.312 21.788 1.00 14.21 346 LEU A O 1
ATOM 2717 N N . GLU A 1 347 ? 48.503 18.981 23.173 1.00 15.40 347 GLU A N 1
ATOM 2718 C CA . GLU A 1 347 ? 48.152 19.744 24.372 1.00 18.00 347 GLU A CA 1
ATOM 2719 C C . GLU A 1 347 ? 49.408 20.324 25.038 1.00 17.44 347 GLU A C 1
ATOM 2720 O O . GLU A 1 347 ? 50.533 19.798 24.884 1.00 20.97 347 GLU A O 1
ATOM 2726 N N . ALA A 1 348 ? 49.240 21.406 25.785 1.00 17.32 348 ALA A N 1
ATOM 2727 C CA . ALA A 1 348 ? 50.369 21.930 26.566 1.00 16.94 348 ALA A CA 1
ATOM 2728 C C . ALA A 1 348 ? 50.565 21.060 27.816 1.00 18.45 348 ALA A C 1
ATOM 2729 O O . ALA A 1 348 ? 49.597 20.679 28.492 1.00 23.40 348 ALA A O 1
ATOM 2731 N N . VAL A 1 349 ? 51.812 20.691 28.114 1.00 17.20 349 VAL A N 1
ATOM 2732 C CA . VAL A 1 349 ? 52.130 19.946 29.338 1.00 20.83 349 VAL A CA 1
ATOM 2733 C C . VAL A 1 349 ? 53.057 20.868 30.083 1.00 19.59 349 VAL A C 1
ATOM 2734 O O . VAL A 1 349 ? 54.152 21.130 29.614 1.00 16.40 349 VAL A O 1
ATOM 2738 N N A ASN A 1 350 ? 52.609 21.396 31.219 0.59 17.99 350 ASN A N 1
ATOM 2739 N N B ASN A 1 350 ? 52.629 21.360 31.241 0.41 18.15 350 ASN A N 1
ATOM 2740 C CA A ASN A 1 350 ? 53.401 22.390 31.943 0.59 17.36 350 ASN A CA 1
ATOM 2741 C CA B ASN A 1 350 ? 53.396 22.374 31.961 0.41 17.50 350 ASN A CA 1
ATOM 2742 C C A ASN A 1 350 ? 53.828 23.530 31.028 0.59 15.13 350 ASN A C 1
ATOM 2743 C C B ASN A 1 350 ? 53.816 23.521 31.038 0.41 15.22 350 ASN A C 1
ATOM 2744 O O A ASN A 1 350 ? 54.983 23.986 31.046 0.59 14.58 350 ASN A O 1
ATOM 2745 O O B ASN A 1 350 ? 54.965 23.978 31.062 0.41 14.72 350 ASN A O 1
ATOM 2754 N N . GLY A 1 351 ? 52.892 23.947 30.184 1.00 13.86 351 GLY A N 1
ATOM 2755 C CA . GLY A 1 351 ? 53.148 25.081 29.309 1.00 12.88 351 GLY A CA 1
ATOM 2756 C C . GLY A 1 351 ? 53.887 24.809 28.015 1.00 15.22 351 GLY A C 1
ATOM 2757 O O . GLY A 1 351 ? 54.154 25.779 27.297 1.00 12.75 351 GLY A O 1
ATOM 2758 N N . VAL A 1 352 ? 54.262 23.557 27.745 1.00 14.07 352 VAL A N 1
ATOM 2759 C CA . VAL A 1 352 ? 55.092 23.244 26.579 1.00 13.98 352 VAL A CA 1
ATOM 2760 C C . VAL A 1 352 ? 54.359 22.300 25.673 1.00 14.54 352 VAL A C 1
ATOM 2761 O O . VAL A 1 352 ? 53.733 21.347 26.147 1.00 15.95 352 VAL A O 1
ATOM 2765 N N . VAL A 1 353 ? 54.433 22.547 24.367 1.00 11.71 353 VAL A N 1
ATOM 2766 C CA . VAL A 1 353 ? 53.741 21.713 23.399 1.00 11.74 353 VAL A CA 1
ATOM 2767 C C . VAL A 1 353 ? 54.803 21.013 22.549 1.00 14.22 353 VAL A C 1
ATOM 2768 O O . VAL A 1 353 ? 55.632 21.710 21.967 1.00 14.80 353 VAL A O 1
ATOM 2772 N N . THR A 1 354 ? 54.776 19.680 22.468 1.00 13.17 354 THR A N 1
ATOM 2773 C CA . THR A 1 354 ? 55.757 18.919 21.690 1.00 13.34 354 THR A CA 1
ATOM 2774 C C . THR A 1 354 ? 55.262 18.878 20.224 1.00 13.82 354 THR A C 1
ATOM 2775 O O . THR A 1 354 ? 54.040 18.800 19.963 1.00 15.96 354 THR A O 1
ATOM 2779 N N . ILE A 1 355 ? 56.196 19.012 19.270 1.00 12.50 355 ILE A N 1
ATOM 2780 C CA . ILE A 1 355 ? 55.835 19.095 17.859 1.00 11.88 355 ILE A CA 1
ATOM 2781 C C . ILE A 1 355 ? 55.936 17.701 17.213 1.00 12.35 355 ILE A C 1
ATOM 2782 O O . ILE A 1 355 ? 56.969 17.027 17.287 1.00 14.08 355 ILE A O 1
ATOM 2787 N N . PRO A 1 356 ? 54.830 17.231 16.622 1.00 12.23 356 PRO A N 1
ATOM 2788 C CA . PRO A 1 356 ? 54.870 15.923 15.991 1.00 13.30 356 PRO A CA 1
ATOM 2789 C C . PRO A 1 356 ? 55.968 15.795 14.958 1.00 14.02 356 PRO A C 1
ATOM 2790 O O . PRO A 1 356 ? 56.360 16.814 14.340 1.00 13.87 356 PRO A O 1
ATOM 2794 N N . ASP A 1 357 ? 56.420 14.568 14.742 1.00 15.14 357 ASP A N 1
ATOM 2795 C CA . ASP A 1 357 ? 57.449 14.333 13.729 1.00 16.25 357 ASP A CA 1
ATOM 2796 C C . ASP A 1 357 ? 57.138 13.209 12.745 1.00 16.88 357 ASP A C 1
ATOM 2797 O O . ASP A 1 357 ? 58.022 12.787 11.999 1.00 17.40 357 ASP A O 1
ATOM 2802 N N . GLY A 1 358 ? 55.885 12.759 12.725 1.00 14.41 358 GLY A N 1
ATOM 2803 C CA . GLY A 1 358 ? 55.420 11.742 11.784 1.00 14.99 358 GLY A CA 1
ATOM 2804 C C . GLY A 1 358 ? 55.230 12.367 10.406 1.00 14.49 358 GLY A C 1
ATOM 2805 O O . GLY A 1 358 ? 55.378 13.578 10.247 1.00 17.46 358 GLY A O 1
ATOM 2806 N N . PRO A 1 359 ? 54.877 11.524 9.410 1.00 15.10 359 PRO A N 1
ATOM 2807 C CA . PRO A 1 359 ? 54.783 12.120 8.051 1.00 14.80 359 PRO A CA 1
ATOM 2808 C C . PRO A 1 359 ? 53.684 13.171 7.973 1.00 17.13 359 PRO A C 1
ATOM 2809 O O . PRO A 1 359 ? 52.635 13.070 8.628 1.00 15.51 359 PRO A O 1
ATOM 2813 N N . GLY A 1 360 ? 53.927 14.172 7.146 1.00 13.53 360 GLY A N 1
ATOM 2814 C CA . GLY A 1 360 ? 52.945 15.237 6.938 1.00 13.10 360 GLY A CA 1
ATOM 2815 C C . GLY A 1 360 ? 52.747 16.069 8.193 1.00 14.38 360 GLY A C 1
ATOM 2816 O O . GLY A 1 360 ? 53.706 16.520 8.816 1.00 12.28 360 GLY A O 1
ATOM 2817 N N . LEU A 1 361 ? 51.484 16.304 8.560 1.00 13.51 361 LEU A N 1
ATOM 2818 C CA . LEU A 1 361 ? 51.179 16.993 9.803 1.00 11.49 361 LEU A CA 1
ATOM 2819 C C . LEU A 1 361 ? 51.497 16.134 11.023 1.00 14.07 361 LEU A C 1
ATOM 2820 O O . LEU A 1 361 ? 51.498 16.640 12.130 1.00 14.81 361 LEU A O 1
ATOM 2825 N N . GLY A 1 362 ? 51.654 14.811 10.856 1.00 12.59 362 GLY A N 1
ATOM 2826 C CA . GLY A 1 362 ? 51.969 13.951 11.984 1.00 13.12 362 GLY A CA 1
ATOM 2827 C C . GLY A 1 362 ? 50.795 13.620 12.867 1.00 13.32 362 GLY A C 1
ATOM 2828 O O . GLY A 1 362 ? 50.968 13.214 14.047 1.00 16.31 362 GLY A O 1
ATOM 2829 N N . ILE A 1 363 ? 49.595 13.743 12.305 1.00 15.65 363 ILE A N 1
ATOM 2830 C CA . ILE A 1 363 ? 48.364 13.482 13.063 1.00 13.42 363 ILE A CA 1
ATOM 2831 C C . ILE A 1 363 ? 47.493 12.440 12.386 1.00 14.81 363 ILE A C 1
ATOM 2832 O O . ILE A 1 363 ? 47.766 12.055 11.270 1.00 16.10 363 ILE A O 1
ATOM 2837 N N . GLU A 1 364 ? 46.445 11.980 13.076 1.00 14.53 364 GLU A N 1
ATOM 2838 C CA . GLU A 1 364 ? 45.451 11.088 12.485 1.00 15.24 364 GLU A CA 1
ATOM 2839 C C . GLU A 1 364 ? 44.090 11.697 12.823 1.00 15.37 364 GLU A C 1
ATOM 2840 O O . GLU A 1 364 ? 43.775 11.913 14.006 1.00 17.44 364 GLU A O 1
ATOM 2846 N N . ILE A 1 365 ? 43.282 11.995 11.808 1.00 16.76 365 ILE A N 1
ATOM 2847 C CA . ILE A 1 365 ? 41.969 12.577 12.064 1.00 15.99 365 ILE A CA 1
ATOM 2848 C C . ILE A 1 365 ? 41.017 11.538 12.635 1.00 16.04 365 ILE A C 1
ATOM 2849 O O . ILE A 1 365 ? 41.062 10.365 12.266 1.00 18.73 365 ILE A O 1
ATOM 2854 N N . ASN A 1 366 ? 40.173 11.965 13.583 1.00 15.56 366 ASN A N 1
ATOM 2855 C CA . ASN A 1 366 ? 39.107 11.144 14.113 1.00 16.42 366 ASN A CA 1
ATOM 2856 C C . ASN A 1 366 ? 37.826 11.439 13.355 1.00 17.95 366 ASN A C 1
ATOM 2857 O O . ASN A 1 366 ? 37.168 12.472 13.612 1.00 18.50 366 ASN A O 1
ATOM 2862 N N . ARG A 1 367 ? 37.481 10.579 12.398 1.00 17.60 367 ARG A N 1
ATOM 2863 C CA . ARG A 1 367 ? 36.346 10.874 11.523 1.00 17.58 367 ARG A CA 1
ATOM 2864 C C . ARG A 1 367 ? 35.022 10.826 12.313 1.00 20.79 367 ARG A C 1
ATOM 2865 O O . ARG A 1 367 ? 34.028 11.423 11.881 1.00 22.66 367 ARG A O 1
ATOM 2873 N N . ASP A 1 368 ? 35.005 10.116 13.446 1.00 21.27 368 ASP A N 1
ATOM 2874 C CA . ASP A 1 368 ? 33.792 9.993 14.244 1.00 23.12 368 ASP A CA 1
ATOM 2875 C C . ASP A 1 368 ? 33.487 11.342 14.889 1.00 21.94 368 ASP A C 1
ATOM 2876 O O . ASP A 1 368 ? 32.326 11.699 15.088 1.00 23.36 368 ASP A O 1
ATOM 2881 N N . ALA A 1 369 ? 34.522 12.093 15.226 1.00 18.63 369 ALA A N 1
ATOM 2882 C CA . ALA A 1 369 ? 34.325 13.445 15.757 1.00 16.56 369 ALA A CA 1
ATOM 2883 C C . ALA A 1 369 ? 33.756 14.418 14.711 1.00 18.56 369 ALA A C 1
ATOM 2884 O O . ALA A 1 369 ? 32.956 15.329 15.020 1.00 17.63 369 ALA A O 1
ATOM 2886 N N . LEU A 1 370 ? 34.119 14.219 13.457 1.00 17.44 370 LEU A N 1
ATOM 2887 C CA . LEU A 1 370 ? 33.549 15.043 12.398 1.00 17.48 370 LEU A CA 1
ATOM 2888 C C . LEU A 1 370 ? 32.045 14.855 12.295 1.00 17.99 370 LEU A C 1
ATOM 2889 O O . LEU A 1 370 ? 31.307 15.817 12.009 1.00 18.16 370 LEU A O 1
ATOM 2894 N N . THR A 1 371 ? 31.575 13.634 12.535 1.00 17.75 371 THR A N 1
ATOM 2895 C CA . THR A 1 371 ? 30.150 13.381 12.515 1.00 18.63 371 THR A CA 1
ATOM 2896 C C . THR A 1 371 ? 29.485 13.952 13.767 1.00 18.54 371 THR A C 1
ATOM 2897 O O . THR A 1 371 ? 28.448 14.599 13.688 1.00 19.96 371 THR A O 1
ATOM 2901 N N . GLU A 1 372 ? 30.083 13.671 14.919 1.00 18.33 372 GLU A N 1
ATOM 2902 C CA . GLU A 1 372 ? 29.541 14.104 16.204 1.00 19.69 372 GLU A CA 1
ATOM 2903 C C . GLU A 1 372 ? 29.331 15.612 16.270 1.00 18.93 372 GLU A C 1
ATOM 2904 O O . GLU A 1 372 ? 28.319 16.079 16.810 1.00 19.52 372 GLU A O 1
ATOM 2910 N N . PHE A 1 373 ? 30.271 16.379 15.714 1.00 16.85 373 PHE A N 1
ATOM 2911 C CA . PHE A 1 373 ? 30.205 17.847 15.830 1.00 16.26 373 PHE A CA 1
ATOM 2912 C C . PHE A 1 373 ? 29.844 18.493 14.509 1.00 16.24 373 PHE A C 1
ATOM 2913 O O . PHE A 1 373 ? 30.055 19.688 14.308 1.00 15.87 373 PHE A O 1
ATOM 2921 N N . ARG A 1 374 ? 29.267 17.710 13.601 1.00 16.92 374 ARG A N 1
ATOM 2922 C CA . ARG A 1 374 ? 28.938 18.276 12.277 1.00 17.08 374 ARG A CA 1
ATOM 2923 C C . ARG A 1 374 ? 28.014 19.455 12.423 1.00 17.23 374 ARG A C 1
ATOM 2924 O O . ARG A 1 374 ? 27.026 19.390 13.167 1.00 18.27 374 ARG A O 1
ATOM 2932 N N . MET A 1 375 ? 28.300 20.535 11.709 1.00 16.89 375 MET A N 1
ATOM 2933 C CA . MET A 1 375 ? 27.380 21.690 11.734 1.00 17.21 375 MET A CA 1
ATOM 2934 C C . MET A 1 375 ? 26.032 21.329 11.100 1.00 20.82 375 MET A C 1
ATOM 2935 O O . MET A 1 375 ? 25.987 20.733 9.998 1.00 20.10 375 MET A O 1
ATOM 2940 N N . PRO A 1 376 ? 24.911 21.644 11.796 1.00 21.62 376 PRO A N 1
ATOM 2941 C CA . PRO A 1 376 ? 23.568 21.357 11.278 1.00 25.93 376 PRO A CA 1
ATOM 2942 C C . PRO A 1 376 ? 23.320 22.062 9.970 1.00 31.22 376 PRO A C 1
ATOM 2943 O O . PRO A 1 376 ? 23.841 23.164 9.769 1.00 29.58 376 PRO A O 1
ATOM 2947 N N . ASP A 1 377 ? 22.582 21.412 9.070 1.00 37.93 377 ASP A N 1
ATOM 2948 C CA . ASP A 1 377 ? 22.302 21.975 7.760 1.00 46.52 377 ASP A CA 1
ATOM 2949 C C . ASP A 1 377 ? 21.478 23.234 7.948 1.00 51.01 377 ASP A C 1
ATOM 2950 O O . ASP A 1 377 ? 20.756 23.362 8.931 1.00 50.07 377 ASP A O 1
ATOM 2955 N N . PRO A 1 378 ? 21.629 24.200 7.031 1.00 55.40 378 PRO A N 1
ATOM 2956 C CA . PRO A 1 378 ? 20.946 25.481 7.253 1.00 57.20 378 PRO A CA 1
ATOM 2957 C C . PRO A 1 378 ? 19.428 25.289 7.259 1.00 59.30 378 PRO A C 1
ATOM 2958 O O . PRO A 1 378 ? 18.713 26.045 7.914 1.00 61.21 378 PRO A O 1
#

Secondary structure (DSSP, 8-state):
--EEEEEEEEEEEEEEEEEE-SS-EEEEEEEEEEEEEETTS-EEEEEE-S-HHHHHHHHHHHHTTTTTS-TT-HHHHHHHHHHHT-TT-SSTHHHHHHHHHHHHHHHHHHHHHT-BHHHHTT--S-SEEEEEEE-PPB-TT--HHHHHHHHHHHHHHTT-SEEEEE--S-HHHHHHHHHHHHHHHTTTSEEEEE-TT---HHHHHHHHHHHGGG--S-EE--S-TT-HHHHHHHHHHSSSPEEE-TT--HHHHHHHHHHTT--SEE--BTTTTTHHHHHHHHHHHHHHHTPEE--B--SSHHHHHHHHHHHHHPPPSS--SS-----EEEE-S--HHHHHTBSS----BTTEEEPP-SSBTS--B-HHHHHHTBPPP-